Protein AF-A0A2X1J751-F1 (afdb_monomer_lite)

Foldseek 3Di:
DDAFDPDPPTPDDHDPVVVVVVVVVVVVVVVVVVVVVVVVVVVVVVVVVVVVVVVVVVVVVVVCVQCDQDDPPPDRFCDHDPRRHDDDPPQDAWDDDPPTPRDHDPVVVVVVVVVVVVVVVVVVVVVVVVVVVVVVVVVVVVVVVVVVVVVVVVVVVVVVVVVVVVVVVVVVVVVVVVVVVVVVVVVVVVVVVVVCVQCDQDDPPPDGFQAHDPRRHDDDPPQDAFDDDPPTPGDHDPVRVVVVVVVVVVVVVVVVVVVVVVVVVVVVVVVVVVVVVVCVQCDQDDPPPDGACAHDPRRHDDDPPQDAWDDDPPTPGDHDPVVVVVVVVVVVVVVVVVVVVVVVVVVVVVVVVVCVQCDQDDPPPDGACQHDPVRHHDDDPPQDAWDDDPPTPGDHDPVVLLVVLQVVQVVQPQPWHADPVRDTDFHWDDDPRDIDGGPVVNVVSVVVVVPPPPPDFWDADDPVGDTDGPPDDDDD

InterPro domains:
  IPR008635 Trimeric autotransporter adhesin YadA-like, stalk domain [PF05662] (2-41)
  IPR008635 Trimeric autotransporter adhesin YadA-like, stalk domain [PF05662] (88-131)
  IPR008635 Trimeric autotransporter adhesin YadA-like, stalk domain [PF05662] (220-263)
  IPR008635 Trimeric autotransporter adhesin YadA-like, stalk domain [PF05662] (303-346)
  IPR008635 Trimeric autotransporter adhesin YadA-like, stalk domain [PF05662] (379-421)
  IPR011049 Serralysin-like metalloprotease, C-terminal [SSF101967] (31-114)
  IPR011049 Serralysin-like metalloprotease, C-terminal [SSF101967] (115-246)
  IPR011049 Serralysin-like metalloprotease, C-terminal [SSF101967] (334-404)

Radius of gyration: 148.14 Å; chains: 1; bounding box: 272×51×431 Å

Secondary structure (DSSP, 8-state):
-PPPP-STT--SPP-HHHHHHHHHHHHHHHHHHHHHHHHHHHHHHHHHHHHHHHHHHHHHHHHHHHHS-EE-SSSEE--BTTBSS----S-PPPP-STT--SPPPHHHHHHHHHHHHHHHHHHHHHHHHHHHHHHHHHHHHHHHHHHHHHHHHHHHHHHHHHHHHHHHHHHHHHHHHHHHHHHHHHHHHHHHHHHHHHHS-EE-SSSEE--BTTBS-----S-PPPP-STT--PPPPHHHHHHHHHHHHHHHHHHHHHHHHHHHHHHHHHHHHHHHHHHHHHS-EE-SSSEE--BTTBSS----S-PPPP-STT--SPPPHHHHHHHHHHHHHHHHHHHHHHHHHHHHHHHHHHHHHHS-EE-SSSEE-EETTTTEE----S------STT--SPPPHHHHHHHHHHHHHHH-TT-EE-TT--EE---EEETTEEESSHHHHHHHHHHHHHTSSSSS-EEETTTTEEE--------

pLDDT: mean 87.33, std 11.25, range [42.94, 98.0]

Organism: Escherichia coli (NCBI:txid562)

Sequence (476 aa):
MADGAVSDSSKDAVNGSQLKATNDDVETNTTNIATNTGNIATNTANIATNTTNITNLTDTVGDLKDDALLWNGTAFNAAHGTETTSTITNVKAGTLSDDSTDAVNGSQLKDTNDNVATNTTNIASNTANIATNTSNIADNTANIATNTSNIADNTANIATNTSNIAGNTANIATNTTNIAANTTSINSLNTSVDALEQDAMLWNGTAFNAAHGTETTSTITNVKAGTLSDDSTDAVNGSQLKATNDNVATNTTNIASNTANIATNTANINTLNTSIDTLEQDAILWNGTAYSAAHGTETASTITNVKAGTLSENSTDAVNGAQLNATNANVATNTTNIATNTASINTLNTSIDALEQDALLWDGTAFSAAHGANKDASKITNVLAGTVSSASTDAINGSQLHGLSSSIATYLGGGATVSDSGVFSGPTYNIDGNDYTNVGAALDAINTSLSDSLGDALLWDSTTAHLVPNTVLPPA

Structure (mmCIF, N/CA/C/O backbone):
data_AF-A0A2X1J751-F1
#
_entry.id   AF-A0A2X1J751-F1
#
loop_
_atom_site.group_PDB
_atom_site.id
_atom_site.type_symbol
_atom_site.label_atom_id
_atom_site.label_alt_id
_atom_site.label_comp_id
_atom_site.label_asym_id
_atom_site.label_entity_id
_atom_site.label_seq_id
_atom_site.pdbx_PDB_ins_code
_atom_site.Cartn_x
_atom_site.Cartn_y
_atom_site.Cartn_z
_atom_site.occupancy
_atom_site.B_iso_or_equiv
_atom_site.auth_seq_id
_atom_site.auth_comp_id
_atom_site.auth_asym_id
_atom_site.auth_atom_id
_atom_site.pdbx_PDB_model_num
ATOM 1 N N . MET A 1 1 ? 152.939 24.538 -201.974 1.00 55.78 1 MET A N 1
ATOM 2 C CA . MET A 1 1 ? 151.611 24.867 -202.528 1.00 55.78 1 MET A CA 1
ATOM 3 C C . MET A 1 1 ? 150.869 25.635 -201.461 1.00 55.78 1 MET A C 1
ATOM 5 O O . MET A 1 1 ? 151.032 25.277 -200.302 1.00 55.78 1 MET A O 1
ATOM 9 N N . ALA A 1 2 ? 150.180 26.712 -201.841 1.00 57.75 2 ALA A N 1
ATOM 10 C CA . ALA A 1 2 ? 149.376 27.490 -200.907 1.00 57.75 2 ALA A CA 1
ATOM 11 C C . ALA A 1 2 ? 148.171 26.670 -200.448 1.00 57.75 2 ALA A C 1
ATOM 13 O O . ALA A 1 2 ? 147.706 25.785 -201.169 1.00 57.75 2 ALA A O 1
ATOM 14 N N . ASP A 1 3 ? 147.720 26.967 -199.243 1.00 60.31 3 ASP A N 1
ATOM 15 C CA . ASP A 1 3 ? 146.582 26.318 -198.620 1.00 60.31 3 ASP A CA 1
ATOM 16 C C . ASP A 1 3 ? 145.339 26.541 -199.481 1.00 60.31 3 ASP A C 1
ATOM 18 O O . ASP A 1 3 ? 145.021 27.675 -199.844 1.00 60.31 3 ASP A O 1
ATOM 22 N N . GLY A 1 4 ? 144.648 25.455 -199.823 1.00 63.44 4 GLY A N 1
ATOM 23 C CA . GLY A 1 4 ? 143.361 25.545 -200.491 1.00 63.44 4 GLY A CA 1
ATOM 24 C C . GLY A 1 4 ? 142.314 26.091 -199.534 1.00 63.44 4 GLY A C 1
ATOM 25 O O . GLY A 1 4 ? 142.301 25.741 -198.349 1.00 63.44 4 GLY A O 1
ATOM 26 N N . ALA A 1 5 ? 141.425 26.949 -200.033 1.00 62.44 5 ALA A N 1
ATOM 27 C CA . ALA A 1 5 ? 140.295 27.397 -199.235 1.00 62.44 5 ALA A CA 1
ATOM 28 C C . ALA A 1 5 ? 139.496 26.164 -198.778 1.00 62.44 5 ALA A C 1
ATOM 30 O O . ALA A 1 5 ? 139.057 25.369 -199.602 1.00 62.44 5 ALA A O 1
ATOM 31 N N . VAL A 1 6 ? 139.307 25.977 -197.472 1.00 62.78 6 VAL A N 1
ATOM 32 C CA . VAL A 1 6 ? 138.300 25.029 -196.978 1.00 62.78 6 VAL A CA 1
ATOM 33 C C . VAL A 1 6 ? 136.968 25.750 -197.084 1.00 62.78 6 VAL A C 1
ATOM 35 O O . VAL A 1 6 ? 136.610 26.558 -196.231 1.00 62.78 6 VAL A O 1
ATOM 38 N N . SER A 1 7 ? 136.272 25.518 -198.189 1.00 68.06 7 SER A N 1
ATOM 39 C CA . SER A 1 7 ? 134.878 25.900 -198.369 1.00 68.06 7 SER A CA 1
ATOM 40 C C . SER A 1 7 ? 134.196 24.899 -199.287 1.00 68.06 7 SER A C 1
ATOM 42 O O . SER A 1 7 ? 134.836 24.252 -200.116 1.00 68.06 7 SER A O 1
ATOM 44 N N . ASP A 1 8 ? 132.875 24.852 -199.205 1.00 62.62 8 ASP A N 1
ATOM 45 C CA . ASP A 1 8 ? 132.044 23.962 -200.014 1.00 62.62 8 ASP A CA 1
ATOM 46 C C . ASP A 1 8 ? 132.108 24.281 -201.529 1.00 62.62 8 ASP A C 1
ATOM 48 O O . ASP A 1 8 ? 131.672 23.478 -202.353 1.00 62.62 8 ASP A O 1
ATOM 52 N N . SER A 1 9 ? 132.650 25.448 -201.917 1.00 62.50 9 SER A N 1
ATOM 53 C CA . SER A 1 9 ? 132.836 25.888 -203.313 1.00 62.50 9 SER A CA 1
ATOM 54 C C . SER A 1 9 ? 134.281 25.802 -203.803 1.00 62.50 9 SER A C 1
ATOM 56 O O . SER A 1 9 ? 134.548 26.016 -204.991 1.00 62.50 9 SER A O 1
ATOM 58 N N . SER A 1 10 ? 135.212 25.499 -202.901 1.00 58.84 10 SER A N 1
ATOM 59 C CA . SER A 1 10 ? 136.626 25.457 -203.214 1.00 58.84 10 SER A CA 1
ATOM 60 C C . SER A 1 10 ? 136.970 24.164 -203.938 1.00 58.84 10 SER A C 1
ATOM 62 O O . SER A 1 10 ? 136.756 23.060 -203.441 1.00 58.84 10 SER A O 1
ATOM 64 N N . LYS A 1 11 ? 137.510 24.315 -205.150 1.00 67.31 11 LYS A N 1
ATOM 65 C CA . LYS A 1 11 ? 138.155 23.220 -205.887 1.00 67.31 11 LYS A CA 1
ATOM 66 C C . LYS A 1 11 ? 139.655 23.161 -205.636 1.00 67.31 11 LYS A C 1
ATOM 68 O O . LYS A 1 11 ? 140.349 22.377 -206.283 1.00 67.31 11 LYS A O 1
ATOM 73 N N . ASP A 1 12 ? 140.139 23.972 -204.702 1.00 70.81 12 ASP A N 1
ATOM 74 C CA . ASP A 1 12 ? 141.518 23.916 -204.269 1.00 70.81 12 ASP A CA 1
ATOM 75 C C . ASP A 1 12 ? 141.709 22.658 -203.425 1.00 70.81 12 ASP A C 1
ATOM 77 O O . ASP A 1 12 ? 140.883 22.316 -202.578 1.00 70.81 12 ASP A O 1
ATOM 81 N N . ALA A 1 13 ? 142.813 21.951 -203.643 1.00 61.78 13 ALA A N 1
ATOM 82 C CA . ALA A 1 13 ? 143.159 20.846 -202.769 1.00 61.78 13 ALA A CA 1
ATOM 83 C C . ALA A 1 13 ? 143.461 21.392 -201.366 1.00 61.78 13 ALA A C 1
ATOM 85 O O . ALA A 1 13 ? 144.376 22.198 -201.181 1.00 61.78 13 ALA A O 1
ATOM 86 N N . VAL A 1 14 ? 142.689 20.928 -200.386 1.00 65.06 14 VAL A N 1
ATOM 87 C CA . VAL A 1 14 ? 142.957 21.163 -198.968 1.00 65.06 14 VAL A CA 1
ATOM 88 C C . VAL A 1 14 ? 144.210 20.400 -198.555 1.00 65.06 14 VAL A C 1
ATOM 90 O O . VAL A 1 14 ? 144.460 19.278 -199.004 1.00 65.06 14 VAL A O 1
ATOM 93 N N . ASN A 1 15 ? 145.051 21.041 -197.757 1.00 63.03 15 ASN A N 1
ATOM 94 C CA . ASN A 1 15 ? 146.367 20.512 -197.426 1.00 63.03 15 ASN A CA 1
ATOM 95 C C . ASN A 1 15 ? 146.306 19.590 -196.189 1.00 63.03 15 ASN A C 1
ATOM 97 O O . ASN A 1 15 ? 145.282 19.436 -195.520 1.00 63.03 15 ASN A O 1
ATOM 101 N N . GLY A 1 16 ? 147.449 19.002 -195.836 1.00 59.09 16 GLY A N 1
ATOM 102 C CA . GLY A 1 16 ? 147.550 18.126 -194.669 1.00 59.09 16 GLY A CA 1
ATOM 103 C C . GLY A 1 16 ? 147.260 18.794 -193.314 1.00 59.09 16 GLY A C 1
ATOM 104 O O . GLY A 1 16 ? 146.938 18.074 -192.371 1.00 59.09 16 GLY A O 1
ATOM 105 N N . SER A 1 17 ? 147.337 20.127 -193.177 1.00 61.84 17 SER A N 1
ATOM 106 C CA . SER A 1 17 ? 147.025 20.789 -191.898 1.00 61.84 17 SER A CA 1
ATOM 107 C C . SER A 1 17 ? 145.517 20.849 -191.640 1.00 61.84 17 SER A C 1
ATOM 109 O O . SER A 1 17 ? 145.090 20.693 -190.497 1.00 61.84 17 SER A O 1
ATOM 111 N N . GLN A 1 18 ? 144.711 20.972 -192.698 1.00 67.44 18 GLN A N 1
ATOM 112 C CA . GLN A 1 18 ? 143.249 21.021 -192.616 1.00 67.44 18 GLN A CA 1
ATOM 113 C C . GLN A 1 18 ? 142.643 19.664 -192.216 1.00 67.44 18 GLN A C 1
ATOM 115 O O . GLN A 1 18 ? 141.705 19.628 -191.427 1.00 67.44 18 GLN A O 1
ATOM 120 N N . LEU A 1 19 ? 143.230 18.543 -192.655 1.00 65.94 19 LEU A N 1
ATOM 121 C CA . LEU A 1 19 ? 142.785 17.198 -192.258 1.00 65.94 19 LEU A CA 1
ATOM 122 C C . LEU A 1 19 ? 143.182 16.829 -190.813 1.00 65.94 19 LEU A C 1
ATOM 124 O O . LEU A 1 19 ? 142.456 16.103 -190.138 1.00 65.94 19 LEU A O 1
ATOM 128 N N . LYS A 1 20 ? 144.318 17.340 -190.316 1.00 61.75 20 LYS A N 1
ATOM 129 C CA . LYS A 1 20 ? 144.795 17.088 -188.944 1.00 61.75 20 LYS A CA 1
ATOM 130 C C . LYS A 1 20 ? 143.831 17.656 -187.890 1.00 61.75 20 LYS A C 1
ATOM 132 O O . LYS A 1 20 ? 143.526 16.960 -186.929 1.00 61.75 20 LYS A O 1
ATOM 137 N N . ALA A 1 21 ? 143.342 18.885 -188.076 1.00 62.31 21 ALA A N 1
ATOM 138 C CA . ALA A 1 21 ? 142.488 19.564 -187.095 1.00 62.31 21 ALA A CA 1
ATOM 139 C C . ALA A 1 21 ? 141.163 18.822 -186.842 1.00 62.31 21 ALA A C 1
ATOM 141 O O . ALA A 1 21 ? 140.780 18.612 -185.697 1.00 62.31 21 ALA A O 1
ATOM 142 N N . THR A 1 22 ? 140.505 18.338 -187.901 1.00 67.25 22 THR A N 1
ATOM 143 C CA . THR A 1 22 ? 139.271 17.545 -187.777 1.00 67.25 22 THR A CA 1
ATOM 144 C C . THR A 1 22 ? 139.483 16.257 -186.982 1.00 67.25 22 THR A C 1
ATOM 146 O O . THR A 1 22 ? 138.588 15.814 -186.267 1.00 67.25 22 THR A O 1
ATOM 149 N N . ASN A 1 23 ? 140.664 15.649 -187.085 1.00 66.94 23 ASN A N 1
ATOM 150 C CA . ASN A 1 23 ? 140.950 14.395 -186.399 1.00 66.94 23 ASN A CA 1
ATOM 151 C C . ASN A 1 23 ? 141.161 14.596 -184.886 1.00 66.94 23 ASN A C 1
ATOM 153 O O . ASN A 1 23 ? 140.683 13.782 -184.098 1.00 66.94 23 ASN A O 1
ATOM 157 N N . ASP A 1 24 ? 141.804 15.700 -184.486 1.00 67.06 24 ASP A N 1
ATOM 158 C CA . ASP A 1 24 ? 142.025 16.043 -183.073 1.00 67.06 24 ASP A CA 1
ATOM 159 C C . ASP A 1 24 ? 140.674 16.335 -182.344 1.00 67.06 24 ASP A C 1
ATOM 161 O O . ASP A 1 24 ? 140.475 15.937 -181.189 1.00 67.06 24 ASP A O 1
ATOM 165 N N . ASP A 1 25 ? 139.685 16.930 -183.032 1.00 71.38 25 ASP A N 1
ATOM 166 C CA . ASP A 1 25 ? 138.326 17.160 -182.493 1.00 71.38 25 ASP A CA 1
ATOM 167 C C . ASP A 1 25 ? 137.530 15.855 -182.287 1.00 71.38 25 ASP A C 1
ATOM 169 O O . ASP A 1 25 ? 136.793 15.693 -181.305 1.00 71.38 25 ASP A O 1
ATOM 173 N N . VAL A 1 26 ? 137.684 14.888 -183.198 1.00 70.50 26 VAL A N 1
ATOM 174 C CA . V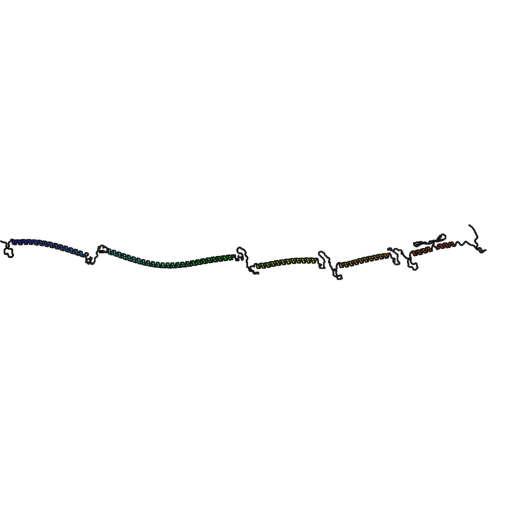AL A 1 26 ? 137.018 13.577 -183.105 1.00 70.50 26 VAL A CA 1
ATOM 175 C C . VAL A 1 26 ? 137.536 12.774 -181.905 1.00 70.50 26 VAL A C 1
ATOM 177 O O . VAL A 1 26 ? 136.753 12.114 -181.211 1.00 70.50 26 VAL A O 1
ATOM 180 N N . GLU A 1 27 ? 138.829 12.863 -181.602 1.00 68.94 27 GLU A N 1
ATOM 181 C CA . GLU A 1 27 ? 139.430 12.190 -180.445 1.00 68.94 27 GLU A CA 1
ATOM 182 C C . GLU A 1 27 ? 138.940 12.788 -179.111 1.00 68.94 27 GLU A C 1
ATOM 184 O O . GLU A 1 27 ? 138.584 12.062 -178.173 1.00 68.94 27 GLU A O 1
ATOM 189 N N . THR A 1 28 ? 138.781 14.113 -179.063 1.00 69.31 28 THR A N 1
ATOM 190 C CA . THR A 1 28 ? 138.193 14.819 -177.912 1.00 69.31 28 THR A CA 1
ATOM 191 C C . THR A 1 28 ? 136.742 14.386 -177.662 1.00 69.31 28 THR A C 1
ATOM 193 O O . THR A 1 28 ? 136.367 14.058 -176.532 1.00 69.31 28 THR A O 1
ATOM 196 N N . ASN A 1 29 ? 135.922 14.300 -178.714 1.00 70.69 29 ASN A N 1
ATOM 197 C CA . ASN A 1 29 ? 134.534 13.844 -178.592 1.00 70.69 29 ASN A CA 1
ATOM 198 C C . ASN A 1 29 ? 134.425 12.392 -178.118 1.00 70.69 29 ASN A C 1
ATOM 200 O O . ASN A 1 29 ? 133.561 12.074 -177.298 1.00 70.69 29 ASN A O 1
ATOM 204 N N . THR A 1 30 ? 135.332 11.527 -178.571 1.00 73.56 30 THR A N 1
ATOM 205 C CA . THR A 1 30 ? 135.375 10.124 -178.136 1.00 73.56 30 THR A CA 1
ATOM 206 C C . THR A 1 30 ? 135.600 10.018 -176.622 1.00 73.56 30 THR A C 1
ATOM 208 O O . THR A 1 30 ? 134.924 9.245 -175.940 1.00 73.56 30 THR A O 1
ATOM 211 N N . THR A 1 31 ? 136.471 10.862 -176.063 1.00 70.00 31 THR A N 1
ATOM 212 C CA . THR A 1 31 ? 136.766 10.889 -174.619 1.00 70.00 31 THR A CA 1
ATOM 213 C C . THR A 1 31 ? 135.584 11.409 -173.783 1.00 70.00 31 THR A C 1
ATOM 215 O O . THR A 1 31 ? 135.245 10.839 -172.738 1.00 70.00 31 THR A O 1
ATOM 218 N N . ASN A 1 32 ? 134.893 12.451 -174.255 1.00 76.56 32 ASN A N 1
ATOM 219 C CA . ASN A 1 32 ? 133.712 13.003 -173.577 1.00 76.56 32 ASN A CA 1
ATOM 220 C C . ASN A 1 32 ? 132.545 12.004 -173.527 1.00 76.56 32 ASN A C 1
ATOM 222 O O . ASN A 1 32 ? 131.859 11.893 -172.506 1.00 76.56 32 ASN A O 1
ATOM 226 N N . ILE A 1 33 ? 132.341 11.237 -174.602 1.00 75.31 33 ILE A N 1
ATOM 227 C CA . ILE A 1 33 ? 131.297 10.204 -174.669 1.00 75.31 33 ILE A CA 1
ATOM 228 C C . ILE A 1 33 ? 131.540 9.106 -173.623 1.00 75.31 33 ILE A C 1
ATOM 230 O O . ILE A 1 33 ? 130.600 8.702 -172.931 1.00 75.31 33 ILE A O 1
ATOM 234 N N . ALA A 1 34 ? 132.787 8.660 -173.446 1.00 71.62 34 ALA A N 1
ATOM 235 C CA . ALA A 1 34 ? 133.126 7.660 -172.433 1.00 71.62 34 ALA A CA 1
ATOM 236 C C . ALA A 1 34 ? 132.828 8.161 -171.006 1.00 71.62 34 ALA A C 1
ATOM 238 O O . ALA A 1 34 ? 132.223 7.446 -170.205 1.00 71.62 34 ALA A O 1
ATOM 239 N N . THR A 1 35 ? 133.168 9.420 -170.713 1.00 75.50 35 THR A N 1
ATOM 240 C CA . THR A 1 35 ? 132.909 10.041 -169.402 1.00 75.50 35 THR A CA 1
ATOM 241 C C . THR A 1 35 ? 131.411 10.159 -169.111 1.00 75.50 35 THR A C 1
ATOM 243 O O . THR A 1 35 ? 130.946 9.759 -168.042 1.00 75.50 35 THR A O 1
ATOM 246 N N . ASN A 1 36 ? 130.623 10.644 -170.076 1.00 75.50 36 ASN A N 1
ATOM 247 C CA . ASN A 1 36 ? 129.171 10.754 -169.917 1.00 75.50 36 ASN A CA 1
ATOM 248 C C . ASN A 1 36 ? 128.504 9.388 -169.730 1.00 75.50 36 ASN A C 1
ATOM 250 O O . ASN A 1 36 ? 127.592 9.260 -168.913 1.00 75.50 36 ASN A O 1
ATOM 254 N N . THR A 1 37 ? 128.998 8.358 -170.421 1.00 78.31 37 THR A N 1
ATOM 255 C CA . THR A 1 37 ? 128.515 6.981 -170.252 1.00 78.31 37 THR A CA 1
ATOM 256 C C . THR A 1 37 ? 128.720 6.491 -168.811 1.00 78.31 37 THR A C 1
ATOM 258 O O . THR A 1 37 ? 127.805 5.910 -168.227 1.00 78.31 37 THR A O 1
ATOM 261 N N . GLY A 1 38 ? 129.870 6.792 -168.194 1.00 75.00 38 GLY A N 1
ATOM 262 C CA . GLY A 1 38 ? 130.142 6.454 -166.791 1.00 75.00 38 GLY A CA 1
ATOM 263 C C . GLY A 1 38 ? 129.225 7.177 -165.795 1.00 75.00 38 GLY A C 1
ATOM 264 O O . GLY A 1 38 ? 128.654 6.547 -164.904 1.00 75.00 38 GLY A O 1
ATOM 265 N N . ASN A 1 39 ? 129.018 8.485 -165.970 1.00 80.69 39 ASN A N 1
ATOM 266 C CA . ASN A 1 39 ? 128.135 9.270 -165.095 1.00 80.69 39 ASN A CA 1
ATOM 267 C C . ASN A 1 39 ? 126.676 8.785 -165.146 1.00 80.69 39 ASN A C 1
ATOM 269 O O . ASN A 1 39 ? 126.006 8.711 -164.113 1.00 80.69 39 ASN A O 1
ATOM 273 N N . ILE A 1 40 ? 126.191 8.415 -166.335 1.00 79.38 40 ILE A N 1
ATOM 274 C CA . ILE A 1 40 ? 124.836 7.877 -166.519 1.00 79.38 40 ILE A CA 1
ATOM 275 C C . ILE A 1 40 ? 124.660 6.553 -165.759 1.00 79.38 40 ILE A C 1
ATOM 277 O O . ILE A 1 40 ? 123.628 6.358 -165.110 1.00 79.38 40 ILE A O 1
ATOM 281 N N . ALA A 1 41 ? 125.661 5.668 -165.769 1.00 77.00 41 ALA A N 1
ATOM 282 C CA . ALA A 1 41 ? 125.600 4.403 -165.035 1.00 77.00 41 ALA A CA 1
ATOM 283 C C . ALA A 1 41 ? 125.487 4.619 -163.512 1.00 77.00 41 ALA A C 1
ATOM 285 O O . ALA A 1 41 ? 124.630 4.015 -162.864 1.00 77.00 41 ALA A O 1
ATOM 286 N N . THR A 1 42 ? 126.278 5.537 -162.947 1.00 79.06 42 THR A N 1
ATOM 287 C CA . THR A 1 42 ? 126.226 5.872 -161.511 1.00 79.06 42 THR A CA 1
ATOM 288 C C . THR A 1 42 ? 124.877 6.468 -161.105 1.00 79.06 42 THR A C 1
ATOM 290 O O . THR A 1 42 ? 124.284 6.044 -160.111 1.00 79.06 42 THR A O 1
ATOM 293 N N . ASN A 1 43 ? 124.345 7.412 -161.888 1.00 78.88 43 ASN A N 1
ATOM 294 C CA . ASN A 1 43 ? 123.027 7.990 -161.613 1.00 78.88 43 ASN A CA 1
ATOM 295 C C . ASN A 1 43 ? 121.915 6.935 -161.673 1.00 78.88 43 ASN A C 1
ATOM 297 O O . ASN A 1 43 ? 121.020 6.945 -160.828 1.00 78.88 43 ASN A O 1
ATOM 301 N N . THR A 1 44 ? 122.002 5.994 -162.615 1.00 82.31 44 THR A N 1
ATOM 302 C CA . THR A 1 44 ? 121.041 4.889 -162.731 1.00 82.31 44 THR A CA 1
ATOM 303 C C . THR A 1 44 ? 121.025 4.023 -161.463 1.00 82.31 44 THR A C 1
ATOM 305 O O . THR A 1 44 ? 119.951 3.693 -160.961 1.00 82.31 44 THR A O 1
ATOM 308 N N . ALA A 1 45 ? 122.191 3.715 -160.885 1.00 78.44 45 ALA A N 1
ATOM 309 C CA . ALA A 1 45 ? 122.284 2.926 -159.653 1.00 78.44 45 ALA A CA 1
ATOM 310 C C . ALA A 1 45 ? 121.718 3.660 -158.420 1.00 78.44 45 ALA A C 1
ATOM 312 O O . ALA A 1 45 ? 120.970 3.074 -157.637 1.00 78.44 45 ALA A O 1
ATOM 313 N N . ASN A 1 46 ? 122.015 4.955 -158.261 1.00 83.94 46 ASN A N 1
ATOM 314 C CA . ASN A 1 46 ? 121.492 5.751 -157.143 1.00 83.94 46 ASN A CA 1
ATOM 315 C C . ASN A 1 46 ? 119.962 5.878 -157.184 1.00 83.94 46 ASN A C 1
ATOM 317 O O . ASN A 1 46 ? 119.300 5.783 -156.148 1.00 83.94 46 ASN A O 1
ATOM 321 N N . ILE A 1 47 ? 119.392 6.059 -158.381 1.00 84.00 47 ILE A N 1
ATOM 322 C CA . ILE A 1 47 ? 117.938 6.114 -158.575 1.00 84.00 47 ILE A CA 1
ATOM 323 C C . ILE A 1 47 ? 117.286 4.787 -158.160 1.00 84.00 47 ILE A C 1
ATOM 325 O O . ILE A 1 47 ? 116.258 4.807 -157.480 1.00 84.00 47 ILE A O 1
ATOM 329 N N . ALA A 1 48 ? 117.892 3.644 -158.492 1.00 81.69 48 ALA A N 1
ATOM 330 C CA . ALA A 1 48 ? 117.376 2.336 -158.088 1.00 81.69 48 ALA A CA 1
ATOM 331 C C . ALA A 1 48 ? 117.346 2.168 -156.556 1.00 81.69 48 ALA A C 1
ATOM 333 O O . ALA A 1 48 ? 116.314 1.798 -156.000 1.00 81.69 48 ALA A O 1
ATOM 334 N N . THR A 1 49 ? 118.428 2.522 -155.853 1.00 83.12 49 THR A N 1
ATOM 335 C CA . THR A 1 49 ? 118.482 2.443 -154.379 1.00 83.12 49 THR A CA 1
ATOM 336 C C . THR A 1 49 ? 117.455 3.357 -153.709 1.00 83.12 49 THR A C 1
ATOM 338 O O . THR A 1 49 ? 116.751 2.934 -152.789 1.00 83.12 49 THR A O 1
ATOM 341 N N . ASN A 1 50 ? 117.320 4.599 -154.183 1.00 83.06 50 ASN A N 1
ATOM 342 C CA . ASN A 1 50 ? 116.320 5.526 -153.653 1.00 83.06 50 ASN A CA 1
ATOM 343 C C . ASN A 1 50 ? 114.892 5.013 -153.876 1.00 83.06 50 ASN A C 1
ATOM 345 O O . ASN A 1 50 ? 114.053 5.156 -152.990 1.00 83.06 50 ASN A O 1
ATOM 349 N N . THR A 1 51 ? 114.633 4.366 -155.016 1.00 86.06 51 THR A N 1
ATOM 350 C CA . THR A 1 51 ? 113.329 3.752 -155.310 1.00 86.06 51 THR A CA 1
ATOM 351 C C . THR A 1 51 ? 112.979 2.671 -154.281 1.00 86.06 51 THR A C 1
ATOM 353 O O . THR A 1 51 ? 111.869 2.667 -153.747 1.00 86.06 51 THR A O 1
ATOM 356 N N . THR A 1 52 ? 113.931 1.806 -153.919 1.00 85.31 52 THR A N 1
ATOM 357 C CA . THR A 1 52 ? 113.714 0.765 -152.900 1.00 85.31 52 THR A CA 1
ATOM 358 C C . THR A 1 52 ? 113.450 1.351 -151.511 1.00 85.31 52 THR A C 1
ATOM 360 O O . THR A 1 52 ? 112.499 0.949 -150.846 1.00 85.31 52 THR A O 1
ATOM 363 N N . ASN A 1 53 ? 114.237 2.339 -151.072 1.00 85.81 53 ASN A N 1
ATOM 364 C CA . ASN A 1 53 ? 114.050 2.954 -149.752 1.00 85.81 53 ASN A CA 1
ATOM 365 C C . ASN A 1 53 ? 112.692 3.658 -149.622 1.00 85.81 53 ASN A C 1
ATOM 367 O O . ASN A 1 53 ? 112.040 3.544 -148.587 1.00 85.81 53 ASN A O 1
ATOM 371 N N . ILE A 1 54 ? 112.256 4.354 -150.677 1.00 86.75 54 ILE A N 1
ATOM 372 C CA . ILE A 1 54 ? 110.934 4.992 -150.728 1.00 86.75 54 ILE A CA 1
ATOM 373 C C . ILE A 1 54 ? 109.820 3.943 -150.630 1.00 86.75 54 ILE A C 1
ATOM 375 O O . ILE A 1 54 ? 108.825 4.177 -149.946 1.00 86.75 54 ILE A O 1
ATOM 379 N N . THR A 1 55 ? 110.000 2.778 -151.258 1.00 85.94 55 THR A N 1
ATOM 380 C CA . THR A 1 55 ? 109.022 1.681 -151.197 1.00 85.94 55 THR A CA 1
ATOM 381 C C . THR A 1 55 ? 108.882 1.146 -149.766 1.00 85.94 55 THR A C 1
ATOM 383 O O . THR A 1 55 ? 107.784 1.163 -149.225 1.00 85.94 55 THR A O 1
ATOM 386 N N . ASN A 1 56 ? 109.986 0.826 -149.080 1.00 85.50 56 ASN A N 1
ATOM 387 C CA . ASN A 1 56 ? 109.938 0.326 -147.694 1.00 85.50 56 ASN A CA 1
ATOM 388 C C . ASN A 1 56 ? 109.323 1.333 -146.703 1.00 85.50 56 ASN A C 1
ATOM 390 O O . ASN A 1 56 ? 108.606 0.955 -145.774 1.00 85.50 56 ASN A O 1
ATOM 394 N N . LEU A 1 57 ? 109.613 2.626 -146.888 1.00 87.06 57 LEU A N 1
ATOM 395 C CA . LEU A 1 57 ? 108.994 3.692 -146.097 1.00 87.06 57 LEU A CA 1
ATOM 396 C C . LEU A 1 57 ? 107.486 3.778 -146.349 1.00 87.06 57 LEU A C 1
ATOM 398 O O . LEU A 1 57 ? 106.731 4.015 -145.410 1.00 87.06 57 LEU A O 1
ATOM 402 N N . THR A 1 58 ? 107.052 3.574 -147.594 1.00 87.19 58 THR A N 1
ATOM 403 C CA . THR A 1 58 ? 105.630 3.564 -147.961 1.00 87.19 58 THR A CA 1
ATOM 404 C C . THR A 1 58 ? 104.901 2.415 -147.272 1.00 87.19 58 THR A C 1
ATOM 406 O O . THR A 1 58 ? 103.852 2.654 -146.678 1.00 87.19 58 THR A O 1
ATOM 409 N N . ASP A 1 59 ? 105.489 1.220 -147.270 1.00 87.94 59 ASP A N 1
ATOM 410 C CA . ASP A 1 59 ? 104.903 0.039 -146.628 1.00 87.94 59 ASP A CA 1
ATOM 411 C C . ASP A 1 59 ? 104.821 0.212 -145.104 1.00 87.94 59 ASP A C 1
ATOM 413 O O . ASP A 1 59 ? 103.752 0.062 -144.525 1.00 87.94 59 ASP A O 1
ATOM 417 N N . THR A 1 60 ? 105.900 0.670 -144.455 1.00 88.06 60 THR A N 1
ATOM 418 C CA . THR A 1 60 ? 105.913 0.906 -142.992 1.00 88.06 60 THR A CA 1
ATOM 419 C C . THR A 1 60 ? 104.876 1.954 -142.563 1.00 88.06 60 THR A C 1
ATOM 421 O O . THR A 1 60 ? 104.253 1.838 -141.509 1.00 88.06 60 THR A O 1
ATOM 424 N N . VAL A 1 61 ? 104.683 3.007 -143.367 1.00 87.88 61 VAL A N 1
ATOM 425 C CA . VAL A 1 61 ? 103.639 4.017 -143.121 1.00 87.88 61 VAL A CA 1
ATOM 426 C C . VAL A 1 61 ? 102.240 3.453 -143.388 1.00 87.88 61 VAL A C 1
ATOM 428 O O . VAL A 1 61 ? 101.287 3.898 -142.749 1.00 87.88 61 VAL A O 1
ATOM 431 N N . GLY A 1 62 ? 102.107 2.502 -144.314 1.00 85.69 62 GLY A N 1
ATOM 432 C CA . GLY A 1 62 ? 100.883 1.735 -144.542 1.00 85.69 62 GLY A CA 1
ATOM 433 C C . GLY A 1 62 ? 100.497 0.932 -143.305 1.00 85.69 62 GLY A C 1
ATOM 434 O O . GLY A 1 62 ? 99.431 1.173 -142.749 1.00 85.69 62 GLY A O 1
ATOM 435 N N . ASP A 1 63 ? 101.408 0.097 -142.811 1.00 85.50 63 ASP A N 1
ATOM 436 C CA . ASP A 1 63 ? 101.183 -0.734 -141.622 1.00 85.50 63 ASP A CA 1
ATOM 437 C C . ASP A 1 63 ? 100.844 0.120 -140.388 1.00 85.50 63 ASP A C 1
ATOM 439 O O . ASP A 1 63 ? 99.910 -0.170 -139.643 1.00 85.50 63 ASP A O 1
ATOM 443 N N . LEU A 1 64 ? 101.540 1.250 -140.201 1.00 87.12 64 LEU A N 1
ATOM 444 C CA . LEU A 1 64 ? 101.248 2.159 -139.092 1.00 87.12 64 LEU A CA 1
ATOM 445 C C . LEU A 1 64 ? 99.836 2.763 -139.172 1.00 87.12 64 LEU A C 1
ATOM 447 O O . LEU A 1 64 ? 99.250 3.055 -138.131 1.00 87.12 64 LEU A O 1
ATOM 451 N N . LYS A 1 65 ? 99.279 2.980 -140.371 1.00 85.00 65 LYS A N 1
ATOM 452 C CA . LYS A 1 65 ? 97.898 3.475 -140.509 1.00 85.00 65 LYS A CA 1
ATOM 453 C C . LYS A 1 65 ? 96.877 2.440 -140.059 1.00 85.00 65 LYS A C 1
ATOM 455 O O . LYS A 1 65 ? 95.855 2.844 -139.515 1.00 85.00 65 LYS A O 1
ATOM 460 N N . ASP A 1 66 ? 97.154 1.161 -140.264 1.00 83.06 66 ASP A N 1
ATOM 461 C CA . ASP A 1 66 ? 96.230 0.097 -139.883 1.00 83.06 66 ASP A CA 1
ATOM 462 C C . ASP A 1 66 ? 96.211 -0.116 -138.360 1.00 83.06 66 ASP A C 1
ATOM 464 O O . ASP A 1 66 ? 95.153 -0.397 -137.804 1.00 83.06 66 ASP A O 1
ATOM 468 N N . ASP A 1 67 ? 97.339 0.109 -137.673 1.00 85.88 67 ASP A N 1
ATOM 469 C CA . ASP A 1 67 ? 97.485 -0.134 -136.228 1.00 85.88 67 ASP A CA 1
ATOM 470 C C . ASP A 1 67 ? 97.320 1.112 -135.329 1.00 85.88 67 ASP A C 1
ATOM 472 O O . ASP A 1 67 ? 97.199 0.991 -134.105 1.00 85.88 67 ASP A O 1
ATOM 476 N N . ALA A 1 68 ? 97.332 2.324 -135.891 1.00 87.19 68 ALA A N 1
ATOM 477 C CA . ALA A 1 68 ? 97.214 3.561 -135.119 1.00 87.19 68 ALA A CA 1
ATOM 478 C C . ALA A 1 68 ? 95.756 3.998 -134.902 1.00 87.19 68 ALA A C 1
ATOM 480 O O . ALA A 1 68 ? 94.881 3.799 -135.738 1.00 87.19 68 ALA A O 1
ATOM 481 N N . LEU A 1 69 ? 95.504 4.721 -133.804 1.00 89.88 69 LEU A N 1
ATOM 482 C CA . LEU A 1 69 ? 94.258 5.475 -133.652 1.00 89.88 69 LEU A CA 1
ATOM 483 C C . LEU A 1 69 ? 94.236 6.625 -134.666 1.00 89.88 69 LEU A C 1
ATOM 485 O O . LEU A 1 69 ? 94.987 7.596 -134.539 1.00 89.88 69 LEU A O 1
ATOM 489 N N . LEU A 1 70 ? 93.361 6.528 -135.665 1.00 88.12 70 LEU A N 1
ATOM 490 C CA . LEU A 1 70 ? 93.278 7.505 -136.748 1.00 88.12 70 LEU A CA 1
ATOM 491 C C . LEU A 1 70 ? 92.178 8.534 -136.508 1.00 88.12 70 LEU A C 1
ATOM 493 O O . LEU A 1 70 ? 91.061 8.204 -136.116 1.00 88.12 70 LEU A O 1
ATOM 497 N N . TRP A 1 71 ? 92.465 9.797 -136.810 1.00 88.56 71 TRP A N 1
ATOM 498 C CA . TRP A 1 71 ? 91.444 10.841 -136.823 1.00 88.56 71 TRP A CA 1
ATOM 499 C C . TRP A 1 71 ? 90.501 10.656 -138.019 1.00 88.56 71 TRP A C 1
ATOM 501 O O . TRP A 1 71 ? 90.941 10.712 -139.167 1.00 88.56 71 TRP A O 1
ATOM 511 N N . ASN A 1 72 ? 89.202 10.478 -137.766 1.00 87.25 72 ASN A N 1
ATOM 512 C CA . ASN A 1 72 ? 88.192 10.275 -138.816 1.00 87.25 72 ASN A CA 1
ATOM 513 C C . ASN A 1 72 ? 87.424 11.553 -139.211 1.00 87.25 72 ASN A C 1
ATOM 515 O O . ASN A 1 72 ? 86.435 11.480 -139.935 1.00 87.25 72 ASN A O 1
ATOM 519 N N . GLY A 1 73 ? 87.862 12.718 -138.726 1.00 90.62 73 GLY A N 1
ATOM 520 C CA . GLY A 1 73 ? 87.223 14.015 -138.964 1.00 90.62 73 GLY A CA 1
ATOM 521 C C . GLY A 1 73 ? 86.608 14.624 -137.706 1.00 90.62 73 GLY A C 1
ATOM 522 O O . GLY A 1 73 ? 86.699 15.837 -137.533 1.00 90.62 73 GLY A O 1
ATOM 523 N N . THR A 1 74 ? 86.050 13.802 -136.811 1.00 88.44 74 THR A N 1
ATOM 524 C CA . THR A 1 74 ? 85.389 14.271 -135.577 1.00 88.44 74 THR A CA 1
ATOM 525 C C . THR A 1 74 ? 85.944 13.656 -134.297 1.00 88.44 74 THR A C 1
ATOM 527 O O . THR A 1 74 ? 85.799 14.257 -133.236 1.00 88.44 74 THR A O 1
ATOM 530 N N . ALA A 1 75 ? 86.553 12.470 -134.371 1.00 88.75 75 ALA A N 1
ATOM 531 C CA . ALA A 1 75 ? 87.168 11.800 -133.231 1.00 88.75 75 ALA A CA 1
ATOM 532 C C . ALA A 1 75 ? 88.348 10.926 -133.677 1.00 88.75 75 ALA A C 1
ATOM 534 O O . ALA A 1 75 ? 88.495 10.589 -134.857 1.00 88.75 75 ALA A O 1
ATOM 535 N N . PHE A 1 76 ? 89.170 10.517 -132.713 1.00 90.69 76 PHE A N 1
ATOM 536 C CA . PHE A 1 76 ? 90.052 9.375 -132.917 1.00 90.69 76 PHE A CA 1
ATOM 537 C C . PHE A 1 76 ? 89.202 8.105 -133.005 1.00 90.69 76 PHE A C 1
ATOM 539 O O . PHE A 1 76 ? 88.382 7.832 -132.129 1.00 90.69 76 PHE A O 1
ATOM 546 N N . ASN A 1 77 ? 89.374 7.359 -134.089 1.00 87.75 77 ASN A N 1
ATOM 547 C CA . ASN A 1 77 ? 88.679 6.116 -134.363 1.00 87.75 77 ASN A CA 1
ATOM 548 C C . ASN A 1 77 ? 89.527 4.938 -133.880 1.00 87.75 77 ASN A C 1
ATOM 550 O O . ASN A 1 77 ? 90.706 4.847 -134.211 1.00 87.75 77 ASN A O 1
ATOM 554 N N . ALA A 1 78 ? 88.907 4.047 -133.112 1.00 90.81 78 ALA A N 1
ATOM 555 C CA . ALA A 1 78 ? 89.527 2.826 -132.611 1.00 90.81 78 ALA A CA 1
ATOM 556 C C . ALA A 1 78 ? 89.189 1.583 -133.450 1.00 90.81 78 ALA A C 1
ATOM 558 O O . ALA A 1 78 ? 89.482 0.472 -133.022 1.00 90.81 78 ALA A O 1
ATOM 559 N N . ALA A 1 79 ? 88.537 1.728 -134.605 1.00 88.00 79 ALA A N 1
ATOM 560 C CA . ALA A 1 79 ? 88.346 0.622 -135.540 1.00 88.00 79 ALA A CA 1
ATOM 561 C C . ALA A 1 79 ? 89.703 0.041 -135.977 1.00 88.00 79 ALA A C 1
ATOM 563 O O . ALA A 1 79 ? 90.619 0.798 -136.291 1.00 88.00 79 ALA A O 1
ATOM 564 N N . HIS A 1 80 ? 89.820 -1.288 -135.991 1.00 87.19 80 HIS A N 1
ATOM 565 C CA . HIS A 1 80 ? 91.027 -2.016 -136.397 1.00 87.19 80 HIS A CA 1
ATOM 566 C C . HIS A 1 80 ? 90.623 -3.217 -137.257 1.00 87.19 80 HIS A C 1
ATOM 568 O O . HIS A 1 80 ? 89.721 -3.977 -136.893 1.00 87.19 80 HIS A O 1
ATOM 574 N N . GLY A 1 81 ? 91.236 -3.365 -138.434 1.00 83.94 81 GLY A N 1
ATOM 575 C CA . GLY A 1 81 ? 90.855 -4.391 -139.406 1.00 83.94 81 GLY A CA 1
ATOM 576 C C . GLY A 1 81 ? 89.384 -4.289 -139.834 1.00 83.94 81 GLY A C 1
ATOM 577 O O . GLY A 1 81 ? 88.942 -3.268 -140.359 1.00 83.94 81 GLY A O 1
ATOM 578 N N . THR A 1 82 ? 88.616 -5.363 -139.634 1.00 85.69 82 THR A N 1
ATOM 579 C CA . THR A 1 82 ? 87.176 -5.406 -139.947 1.00 85.69 82 THR A CA 1
ATOM 580 C C . THR A 1 82 ? 86.280 -4.979 -138.784 1.00 85.69 82 THR A C 1
ATOM 582 O O . THR A 1 82 ? 85.070 -4.858 -138.973 1.00 85.69 82 THR A O 1
ATOM 585 N N . GLU A 1 83 ? 86.838 -4.768 -137.588 1.00 85.00 83 GLU A N 1
ATOM 586 C CA . GLU A 1 83 ? 86.064 -4.395 -136.406 1.00 85.00 83 GLU A CA 1
ATOM 587 C C . GLU A 1 83 ? 85.770 -2.897 -136.414 1.00 85.00 83 GLU A C 1
ATOM 589 O O . GLU A 1 83 ? 86.670 -2.055 -136.421 1.00 85.00 83 GLU A O 1
ATOM 594 N N . THR A 1 84 ? 84.486 -2.540 -136.374 1.00 84.31 84 THR A N 1
ATOM 595 C CA . THR A 1 84 ? 84.058 -1.132 -136.392 1.00 84.31 84 THR A CA 1
ATOM 596 C C . THR A 1 84 ? 84.319 -0.407 -135.070 1.00 84.31 84 THR A C 1
ATOM 598 O O . THR A 1 84 ? 84.260 0.819 -135.025 1.00 84.31 84 THR A O 1
ATOM 601 N N . THR A 1 85 ? 84.587 -1.145 -133.990 1.00 83.25 85 THR A N 1
ATOM 602 C CA . THR A 1 85 ? 84.930 -0.620 -132.662 1.00 83.25 85 THR A CA 1
ATOM 603 C C . THR A 1 85 ? 85.905 -1.568 -131.978 1.00 83.25 85 THR A C 1
ATOM 605 O O . THR A 1 85 ? 85.632 -2.764 -131.928 1.00 83.25 85 THR A O 1
ATOM 608 N N . SER A 1 86 ? 86.967 -1.042 -131.371 1.00 88.00 86 SER A N 1
ATOM 609 C CA . SER A 1 86 ? 87.911 -1.845 -130.584 1.00 88.00 86 SER A CA 1
ATOM 610 C C . SER A 1 86 ? 88.048 -1.310 -129.165 1.00 88.00 86 SER A C 1
ATOM 612 O O . SER A 1 86 ? 87.785 -0.140 -128.880 1.00 88.00 86 SER A O 1
ATOM 614 N N . THR A 1 87 ? 88.488 -2.172 -128.252 1.00 89.38 87 THR A N 1
ATOM 615 C CA . THR A 1 87 ? 88.830 -1.771 -126.887 1.00 89.38 87 THR A CA 1
ATOM 616 C C . THR A 1 87 ? 90.139 -0.995 -126.862 1.00 89.38 87 THR A C 1
ATOM 618 O O . THR A 1 87 ? 91.170 -1.506 -127.295 1.00 89.38 87 THR A O 1
ATOM 621 N N . ILE A 1 88 ? 90.123 0.190 -126.255 1.00 89.44 88 ILE A N 1
ATOM 622 C CA . ILE A 1 88 ? 91.348 0.906 -125.897 1.00 89.44 88 ILE A CA 1
ATOM 623 C C . ILE A 1 88 ? 91.774 0.412 -124.512 1.00 89.44 88 ILE A C 1
ATOM 625 O O . ILE A 1 88 ? 91.116 0.695 -123.511 1.00 89.44 88 ILE A O 1
ATOM 629 N N . THR A 1 89 ? 92.850 -0.372 -124.452 1.00 90.38 89 THR A N 1
ATOM 630 C CA . THR A 1 89 ? 93.422 -0.847 -123.183 1.00 90.38 89 THR A CA 1
ATOM 631 C C . THR A 1 89 ? 94.518 0.095 -122.678 1.00 90.38 89 THR A C 1
ATOM 633 O O . THR A 1 89 ? 94.998 0.951 -123.416 1.00 90.38 89 THR A O 1
ATOM 636 N N . ASN A 1 90 ? 94.914 -0.048 -121.410 1.00 89.38 90 ASN A N 1
ATOM 637 C CA . ASN A 1 90 ? 95.882 0.823 -120.726 1.00 89.38 90 ASN A CA 1
ATOM 638 C C . ASN A 1 90 ? 95.471 2.308 -120.647 1.00 89.38 90 ASN A C 1
ATOM 640 O O . ASN A 1 90 ? 96.323 3.185 -120.490 1.00 89.38 90 ASN A O 1
ATOM 644 N N . VAL A 1 91 ? 94.165 2.598 -120.686 1.00 92.69 91 VAL A N 1
ATOM 645 C CA . VAL A 1 91 ? 93.638 3.929 -120.357 1.00 92.69 91 VAL A CA 1
ATOM 646 C C . VAL A 1 91 ? 93.833 4.165 -118.860 1.00 92.69 91 VAL A C 1
ATOM 648 O O . VAL A 1 91 ? 93.156 3.569 -118.011 1.00 92.69 91 VAL A O 1
ATOM 651 N N . LYS A 1 92 ? 94.799 5.026 -118.530 1.00 93.44 92 LYS A N 1
ATOM 652 C CA . LYS A 1 92 ? 94.986 5.522 -117.165 1.00 93.44 92 LYS A CA 1
ATOM 653 C C . LYS A 1 92 ? 93.683 6.178 -116.701 1.00 93.44 92 LYS A C 1
ATOM 655 O O . LYS A 1 92 ? 93.010 6.808 -117.506 1.00 93.44 92 LYS A O 1
ATOM 660 N N . ALA A 1 93 ? 93.337 6.023 -115.422 1.00 93.44 93 ALA A N 1
ATOM 661 C CA . ALA A 1 93 ? 92.171 6.695 -114.855 1.00 93.44 93 ALA A CA 1
ATOM 662 C C . ALA A 1 93 ? 92.239 8.196 -115.171 1.00 93.44 93 ALA A C 1
ATOM 664 O O . ALA A 1 93 ? 93.245 8.842 -114.856 1.00 93.44 93 ALA A O 1
ATOM 665 N N . GLY A 1 94 ? 91.198 8.705 -115.825 1.00 93.38 94 GLY A N 1
ATOM 666 C CA . GLY A 1 94 ? 91.101 10.110 -116.182 1.00 93.38 94 GLY A CA 1
ATOM 667 C C . GLY A 1 94 ? 90.993 10.975 -114.935 1.00 93.38 94 GLY A C 1
ATOM 668 O O . GLY A 1 94 ? 90.541 10.526 -113.880 1.00 93.38 94 GLY A O 1
ATOM 669 N N . THR A 1 95 ? 91.390 12.231 -115.027 1.00 94.56 95 THR A N 1
ATOM 670 C CA . THR A 1 95 ? 91.135 13.176 -113.941 1.00 94.56 95 THR A CA 1
ATOM 671 C C . THR A 1 95 ? 89.623 13.387 -113.822 1.00 94.56 95 THR A C 1
ATOM 673 O O . THR A 1 95 ? 88.962 13.655 -114.820 1.00 94.56 95 THR A O 1
ATOM 676 N N . LEU A 1 96 ? 89.049 13.241 -112.625 1.00 92.56 96 LEU A N 1
ATOM 677 C CA . LEU A 1 96 ? 87.623 13.497 -112.381 1.00 92.56 96 LEU A CA 1
ATOM 678 C C . LEU A 1 96 ? 87.466 14.937 -111.883 1.00 92.56 96 LEU A C 1
ATOM 680 O O . LEU A 1 96 ? 87.621 15.208 -110.694 1.00 92.56 96 LEU A O 1
ATOM 684 N N . SER A 1 97 ? 87.202 15.856 -112.809 1.00 93.31 97 SER A N 1
ATOM 685 C CA . SER A 1 97 ? 86.883 17.262 -112.536 1.00 93.31 97 SER A CA 1
ATOM 686 C C . SER A 1 97 ? 85.891 17.784 -113.571 1.00 93.31 97 SER A C 1
ATOM 688 O O . SER A 1 97 ? 85.839 17.244 -114.674 1.00 93.31 97 SER A O 1
ATOM 690 N N . ASP A 1 98 ? 85.169 18.855 -113.244 1.00 92.44 98 ASP A N 1
ATOM 691 C CA . ASP A 1 98 ? 84.107 19.408 -114.101 1.00 92.44 98 ASP A CA 1
ATOM 692 C C . ASP A 1 98 ? 84.590 19.792 -115.517 1.00 92.44 98 ASP A C 1
ATOM 694 O O . ASP A 1 98 ? 83.843 19.623 -116.477 1.00 92.44 98 ASP A O 1
ATOM 698 N N . ASP A 1 99 ? 85.852 20.216 -115.668 1.00 93.06 99 ASP A N 1
ATOM 699 C CA . ASP A 1 99 ? 86.457 20.585 -116.964 1.00 93.06 99 ASP A CA 1
ATOM 700 C C . ASP A 1 99 ? 87.284 19.456 -117.613 1.00 93.06 99 ASP A C 1
ATOM 702 O O . ASP A 1 99 ? 87.986 19.673 -118.606 1.00 93.06 99 ASP A O 1
ATOM 706 N N . SER A 1 100 ? 87.275 18.251 -117.036 1.00 94.19 100 SER A N 1
ATOM 707 C CA . SER A 1 100 ? 88.088 17.154 -117.559 1.00 94.19 100 SER A CA 1
ATOM 708 C C . SER A 1 100 ? 87.569 16.686 -118.912 1.00 94.19 100 SER A C 1
ATOM 710 O O . SER A 1 100 ? 86.386 16.410 -119.095 1.00 94.19 100 SER A O 1
ATOM 712 N N . THR A 1 101 ? 88.493 16.547 -119.854 1.00 92.12 101 THR A N 1
ATOM 713 C CA . THR A 1 101 ? 88.250 15.909 -121.154 1.00 92.12 101 THR A CA 1
ATOM 714 C C . THR A 1 101 ? 88.950 14.553 -121.251 1.00 92.12 101 THR A C 1
ATOM 716 O O . THR A 1 101 ? 88.958 13.934 -122.316 1.00 92.12 101 THR A O 1
ATOM 719 N N . ASP A 1 102 ? 89.519 14.075 -120.137 1.00 95.06 102 ASP A N 1
ATOM 720 C CA . ASP A 1 102 ? 90.145 12.761 -120.055 1.00 95.06 102 ASP A CA 1
ATOM 721 C C . ASP A 1 102 ? 89.085 11.663 -120.216 1.00 95.06 102 ASP A C 1
ATOM 723 O O . ASP A 1 102 ? 87.990 11.729 -119.651 1.00 95.06 102 ASP A O 1
ATOM 727 N N . ALA A 1 103 ? 89.426 10.597 -120.938 1.00 92.38 103 ALA A N 1
ATOM 728 C CA . ALA A 1 103 ? 88.585 9.409 -120.974 1.00 92.38 103 ALA A CA 1
ATOM 729 C C . ALA A 1 103 ? 88.549 8.746 -119.587 1.00 92.38 103 ALA A C 1
ATOM 731 O O . ALA A 1 103 ? 89.590 8.468 -118.988 1.00 92.38 103 ALA A O 1
ATOM 732 N N . VAL A 1 104 ? 87.349 8.446 -119.089 1.00 93.94 104 VAL A N 1
ATOM 733 C CA . VAL A 1 104 ? 87.186 7.645 -117.872 1.00 93.94 104 VAL A CA 1
ATOM 734 C C . VAL A 1 104 ? 87.345 6.166 -118.194 1.00 93.94 104 VAL A C 1
ATOM 736 O O . VAL A 1 104 ? 86.857 5.677 -119.214 1.00 93.94 104 VAL A O 1
ATOM 739 N N . ASN A 1 105 ? 88.022 5.435 -117.315 1.00 94.50 105 ASN A N 1
ATOM 740 C CA . ASN A 1 105 ? 88.197 3.998 -117.485 1.00 94.50 105 ASN A CA 1
ATOM 741 C C . ASN A 1 105 ? 87.135 3.194 -116.711 1.00 94.50 105 ASN A C 1
ATOM 743 O O . ASN A 1 105 ? 86.368 3.725 -115.902 1.00 94.50 105 ASN A O 1
ATOM 747 N N . GLY A 1 106 ? 87.108 1.878 -116.941 1.00 94.81 106 GLY A N 1
ATOM 748 C CA . GLY A 1 106 ? 86.131 0.983 -116.317 1.00 94.81 106 GLY A CA 1
ATOM 749 C C . GLY A 1 106 ? 86.148 0.999 -114.783 1.00 94.81 106 GLY A C 1
ATOM 750 O O . GLY A 1 106 ? 85.086 0.865 -114.182 1.00 94.81 106 GLY A O 1
ATOM 751 N N . SER A 1 107 ? 87.305 1.215 -114.136 1.00 94.12 107 SER A N 1
ATOM 752 C CA . SER A 1 107 ? 87.369 1.311 -112.667 1.00 94.12 107 SER A CA 1
ATOM 753 C C . SER A 1 107 ? 86.623 2.533 -112.126 1.00 94.12 107 SER A C 1
ATOM 755 O O . SER A 1 107 ? 85.852 2.391 -111.186 1.00 94.12 107 SER A O 1
ATOM 757 N N . GLN A 1 108 ? 86.752 3.701 -112.763 1.00 96.75 108 GLN A N 1
ATOM 758 C CA . GLN A 1 108 ? 86.075 4.927 -112.310 1.00 96.75 108 GLN A CA 1
ATOM 759 C C . GLN A 1 108 ? 84.550 4.834 -112.444 1.00 96.75 108 GLN A C 1
ATOM 761 O O . GLN A 1 108 ? 83.804 5.263 -111.559 1.00 96.75 108 GLN A O 1
ATOM 766 N N . LEU A 1 109 ? 84.074 4.236 -113.542 1.00 95.50 109 LEU A N 1
ATOM 767 C CA . LEU A 1 109 ? 82.645 3.998 -113.741 1.00 95.50 109 LEU A CA 1
ATOM 768 C C . LEU A 1 109 ? 82.112 2.935 -112.769 1.00 95.50 109 LEU A C 1
ATOM 770 O O . LEU A 1 109 ? 80.994 3.065 -112.268 1.00 95.50 109 LEU A O 1
ATOM 774 N N . LYS A 1 110 ? 82.913 1.907 -112.461 1.00 95.94 110 LYS A N 1
ATOM 775 C CA . LYS A 1 110 ? 82.551 0.893 -111.468 1.00 95.94 110 LYS A CA 1
ATOM 776 C C . LYS A 1 110 ? 82.406 1.500 -110.070 1.00 95.94 110 LYS A C 1
ATOM 778 O O . LYS A 1 110 ? 81.383 1.256 -109.441 1.00 95.94 110 LYS A O 1
ATOM 783 N N . ASP A 1 111 ? 83.360 2.314 -109.620 1.00 96.38 111 ASP A N 1
ATOM 784 C CA . ASP A 1 111 ? 83.294 2.969 -108.305 1.00 96.38 111 ASP A CA 1
ATOM 785 C C . ASP A 1 111 ? 82.031 3.838 -108.179 1.00 96.38 111 ASP A C 1
ATOM 787 O O . ASP A 1 111 ? 81.330 3.813 -107.166 1.00 96.38 111 ASP A O 1
ATOM 791 N N . THR A 1 112 ? 81.683 4.561 -109.248 1.00 96.12 112 THR A N 1
ATOM 792 C CA . THR A 1 112 ? 80.434 5.335 -109.314 1.00 96.12 112 THR A CA 1
ATOM 793 C C . THR A 1 112 ? 79.204 4.432 -109.175 1.00 96.12 112 THR A C 1
ATOM 795 O O . THR A 1 112 ? 78.313 4.720 -108.374 1.00 96.12 112 THR A O 1
ATOM 798 N N . ASN A 1 113 ? 79.157 3.315 -109.905 1.00 96.62 113 ASN A N 1
ATOM 799 C CA . ASN A 1 113 ? 78.042 2.369 -109.841 1.00 96.62 113 ASN A CA 1
ATOM 800 C C . ASN A 1 113 ? 77.919 1.682 -108.470 1.00 96.62 113 ASN A C 1
ATOM 802 O O . ASN A 1 113 ? 76.802 1.518 -107.977 1.00 96.62 113 ASN A O 1
ATOM 806 N N . ASP A 1 114 ? 79.035 1.329 -107.828 1.00 97.06 114 ASP A N 1
ATOM 807 C CA . ASP A 1 114 ? 79.048 0.747 -106.481 1.00 97.06 114 ASP A CA 1
ATOM 808 C C . ASP A 1 114 ? 78.474 1.740 -105.444 1.00 97.06 114 ASP A C 1
ATOM 810 O O . ASP A 1 114 ? 77.667 1.364 -104.584 1.00 97.06 114 ASP A O 1
ATOM 814 N N . ASN A 1 115 ? 78.806 3.032 -105.561 1.00 96.69 115 ASN A N 1
ATOM 815 C CA . ASN A 1 115 ? 78.232 4.091 -104.722 1.00 96.69 115 ASN A CA 1
ATOM 816 C C . ASN A 1 115 ? 76.721 4.263 -104.957 1.00 96.69 115 ASN A C 1
ATOM 818 O O . ASN A 1 115 ? 75.953 4.404 -104.002 1.00 96.69 115 ASN A O 1
ATOM 822 N N . VAL A 1 116 ? 76.264 4.206 -106.212 1.00 97.12 116 VAL A N 1
ATOM 823 C CA . VAL A 1 116 ? 74.829 4.265 -106.550 1.00 97.12 116 VAL A CA 1
ATOM 824 C C . VAL A 1 116 ? 74.072 3.058 -105.984 1.00 97.12 116 VAL A C 1
ATOM 826 O O . VAL A 1 116 ? 72.989 3.220 -105.411 1.00 97.12 116 VAL A O 1
ATOM 829 N N . ALA A 1 117 ? 74.641 1.854 -106.074 1.00 96.38 117 ALA A N 1
ATOM 830 C CA . ALA A 1 117 ? 74.060 0.648 -105.484 1.00 96.38 117 ALA A CA 1
ATOM 831 C C . ALA A 1 117 ? 73.973 0.745 -103.949 1.00 96.38 117 ALA A C 1
ATOM 833 O O . ALA A 1 117 ? 72.950 0.397 -103.347 1.00 96.38 117 ALA A O 1
ATOM 834 N N . THR A 1 118 ? 75.009 1.300 -103.315 1.00 96.88 118 THR A N 1
ATOM 835 C CA . THR A 1 118 ? 75.031 1.572 -101.870 1.00 96.88 118 THR A CA 1
ATOM 836 C C . THR A 1 118 ? 73.932 2.560 -101.477 1.00 96.88 118 THR A C 1
ATOM 838 O O . THR A 1 118 ? 73.151 2.288 -100.564 1.00 96.88 118 THR A O 1
ATOM 841 N N . ASN A 1 119 ? 73.787 3.667 -102.208 1.00 96.94 119 ASN A N 1
ATOM 842 C CA . ASN A 1 119 ? 72.720 4.641 -101.968 1.00 96.94 119 ASN A CA 1
ATOM 843 C C . ASN A 1 119 ? 71.327 4.032 -102.139 1.00 96.94 119 ASN A C 1
ATOM 845 O O . ASN A 1 119 ? 70.446 4.292 -101.324 1.00 96.94 119 ASN A O 1
ATOM 849 N N . THR A 1 120 ? 71.138 3.177 -103.143 1.00 97.06 120 THR A N 1
ATOM 850 C CA . THR A 1 120 ? 69.876 2.453 -103.353 1.00 97.06 120 THR A CA 1
ATOM 851 C C . THR A 1 120 ? 69.525 1.591 -102.137 1.00 97.06 120 THR A C 1
ATOM 853 O O . THR A 1 120 ? 68.393 1.621 -101.652 1.00 97.06 120 THR A O 1
ATOM 856 N N . THR A 1 121 ? 70.513 0.885 -101.583 1.00 96.81 121 THR A N 1
ATOM 857 C CA . THR A 1 121 ? 70.348 0.059 -100.375 1.00 96.81 121 THR A CA 1
ATOM 858 C C . THR A 1 121 ? 70.034 0.906 -99.135 1.00 96.81 121 THR A C 1
ATOM 860 O O . THR A 1 121 ? 69.137 0.570 -98.355 1.00 96.81 121 THR A O 1
ATOM 863 N N . ASN A 1 122 ? 70.724 2.038 -98.967 1.00 97.25 122 ASN A N 1
ATOM 864 C CA . ASN A 1 122 ? 70.486 2.971 -97.863 1.00 97.25 122 ASN A CA 1
ATOM 865 C C . ASN A 1 122 ? 69.084 3.590 -97.930 1.00 97.25 122 ASN A C 1
ATOM 867 O O . ASN A 1 122 ? 68.402 3.686 -96.911 1.00 97.25 122 ASN A O 1
ATOM 871 N N . ILE A 1 123 ? 68.624 3.967 -99.127 1.00 97.00 123 ILE A N 1
ATOM 872 C CA . ILE A 1 123 ? 67.269 4.488 -99.347 1.00 97.00 123 ILE A CA 1
ATOM 873 C C . ILE A 1 123 ? 66.229 3.435 -98.962 1.00 97.00 123 ILE A C 1
ATOM 875 O O . ILE A 1 123 ? 65.332 3.743 -98.181 1.00 97.00 123 ILE A O 1
ATOM 879 N N . ALA A 1 124 ? 66.378 2.192 -99.431 1.00 96.69 124 ALA A N 1
ATOM 880 C CA . ALA A 1 124 ? 65.463 1.106 -99.080 1.00 96.69 124 ALA A CA 1
ATOM 881 C C . ALA A 1 124 ? 65.398 0.868 -97.559 1.00 96.69 124 ALA A C 1
ATOM 883 O O . ALA A 1 124 ? 64.311 0.729 -96.994 1.00 96.69 124 ALA A O 1
ATOM 884 N N . SER A 1 125 ? 66.551 0.899 -96.882 1.00 97.25 125 SER A N 1
ATOM 885 C CA . SER A 1 125 ? 66.630 0.775 -95.419 1.00 97.25 125 SER A CA 1
ATOM 886 C C . SER A 1 125 ? 65.928 1.935 -94.706 1.00 97.25 125 SER A C 1
ATOM 888 O O . SER A 1 125 ? 65.153 1.718 -93.774 1.00 97.25 125 SER A O 1
ATOM 890 N N . ASN A 1 126 ? 66.127 3.170 -95.171 1.00 97.06 126 ASN A N 1
ATOM 891 C CA . ASN A 1 126 ? 65.445 4.341 -94.623 1.00 97.06 126 ASN A CA 1
ATOM 892 C C . ASN A 1 126 ? 63.928 4.266 -94.825 1.00 97.06 126 ASN A C 1
ATOM 894 O O . ASN A 1 126 ? 63.181 4.579 -93.901 1.00 97.06 126 ASN A O 1
ATOM 898 N N . THR A 1 127 ? 63.458 3.799 -95.983 1.00 97.44 127 THR A N 1
ATOM 899 C CA . THR A 1 127 ? 62.030 3.565 -96.232 1.00 97.44 127 THR A CA 1
ATOM 900 C C . THR A 1 127 ? 61.444 2.546 -95.251 1.00 97.44 127 THR A C 1
ATOM 902 O O . THR A 1 127 ? 60.378 2.796 -94.686 1.00 97.44 127 THR A O 1
ATOM 905 N N . ALA A 1 128 ? 62.141 1.436 -94.987 1.00 97.06 128 ALA A N 1
ATOM 906 C CA . ALA A 1 128 ? 61.697 0.431 -94.017 1.00 97.06 128 ALA A CA 1
ATOM 907 C C . ALA A 1 128 ? 61.651 0.979 -92.576 1.00 97.06 128 ALA A C 1
ATOM 909 O O . ALA A 1 128 ? 60.681 0.751 -91.846 1.00 97.06 128 ALA A O 1
ATOM 910 N N . ASN A 1 129 ? 62.661 1.759 -92.180 1.00 97.44 129 ASN A N 1
ATOM 911 C CA . ASN A 1 129 ? 62.694 2.428 -90.877 1.00 97.44 129 ASN A CA 1
ATOM 912 C C . ASN A 1 129 ? 61.548 3.439 -90.725 1.00 97.44 129 ASN A C 1
ATOM 914 O O . ASN A 1 129 ? 60.908 3.491 -89.677 1.00 97.44 129 ASN A O 1
ATOM 918 N N . ILE A 1 130 ? 61.248 4.211 -91.775 1.00 97.25 130 ILE A N 1
ATOM 919 C CA . ILE A 1 130 ? 60.114 5.145 -91.789 1.00 97.25 130 ILE A CA 1
ATOM 920 C C . ILE A 1 130 ? 58.797 4.387 -91.612 1.00 97.25 130 ILE A C 1
ATOM 922 O O . ILE A 1 130 ? 58.010 4.766 -90.750 1.00 97.25 130 ILE A O 1
ATOM 926 N N . ALA A 1 131 ? 58.577 3.297 -92.354 1.00 96.94 131 ALA A N 1
ATOM 927 C CA . ALA A 1 131 ? 57.366 2.484 -92.223 1.00 96.94 131 ALA A CA 1
ATOM 928 C C . ALA A 1 131 ? 57.193 1.928 -90.797 1.00 96.94 131 ALA A C 1
ATOM 930 O O . ALA A 1 131 ? 56.099 1.980 -90.232 1.00 96.94 131 ALA A O 1
ATOM 931 N N . THR A 1 132 ? 58.288 1.469 -90.185 1.00 97.56 132 THR A N 1
ATOM 932 C CA . THR A 1 132 ? 58.303 0.999 -88.791 1.00 97.56 132 THR A CA 1
ATOM 933 C C . THR A 1 132 ? 57.953 2.127 -87.819 1.00 97.56 132 THR A C 1
ATOM 935 O O . THR A 1 132 ? 57.093 1.960 -86.956 1.00 97.56 132 THR A O 1
ATOM 938 N N . ASN A 1 133 ? 58.553 3.308 -87.988 1.00 97.25 133 ASN A N 1
ATOM 939 C CA . ASN A 1 133 ? 58.240 4.479 -87.170 1.00 97.25 133 ASN A CA 1
ATOM 940 C C . ASN A 1 133 ? 56.776 4.908 -87.320 1.00 97.25 133 ASN A C 1
ATOM 942 O O . ASN A 1 133 ? 56.142 5.243 -86.323 1.00 97.25 133 ASN A O 1
ATOM 946 N N . THR A 1 134 ? 56.214 4.856 -88.531 1.00 97.62 134 THR A N 1
ATOM 947 C CA . THR A 1 134 ? 54.789 5.116 -88.767 1.00 97.62 134 THR A CA 1
ATOM 948 C C . THR A 1 134 ? 53.903 4.137 -87.994 1.00 97.62 134 THR A C 1
ATOM 950 O O . THR A 1 134 ? 52.956 4.581 -87.345 1.00 97.62 134 THR A O 1
ATOM 953 N N . SER A 1 135 ? 54.227 2.838 -87.998 1.00 97.44 135 SER A N 1
ATOM 954 C CA . SER A 1 135 ? 53.491 1.833 -87.215 1.00 97.44 135 SER A CA 1
ATOM 955 C C . SER A 1 135 ? 53.572 2.115 -85.712 1.00 97.44 135 SER A C 1
ATOM 957 O O . SER A 1 135 ? 52.545 2.204 -85.047 1.00 97.44 135 SER A O 1
ATOM 959 N N . ASN A 1 136 ? 54.775 2.364 -85.187 1.00 97.75 136 ASN A N 1
ATOM 960 C CA . ASN A 1 136 ? 54.978 2.668 -83.767 1.00 97.75 136 ASN A CA 1
ATOM 961 C C . ASN A 1 136 ? 54.221 3.933 -83.326 1.00 97.75 136 ASN A C 1
ATOM 963 O O . ASN A 1 136 ? 53.697 4.000 -82.215 1.00 97.75 136 ASN A O 1
ATOM 967 N N . ILE A 1 137 ? 54.153 4.955 -84.187 1.00 97.44 137 ILE A N 1
ATOM 968 C CA . ILE A 1 137 ? 53.374 6.173 -83.927 1.00 97.44 137 ILE A CA 1
ATOM 969 C C . ILE A 1 137 ? 51.874 5.857 -83.865 1.00 97.44 137 ILE A C 1
ATOM 971 O O . ILE A 1 137 ? 51.183 6.385 -82.989 1.00 97.44 137 ILE A O 1
ATOM 975 N N . ALA A 1 138 ? 51.365 4.999 -84.753 1.00 97.12 138 ALA A N 1
ATOM 976 C CA . ALA A 1 138 ? 49.966 4.578 -84.734 1.00 97.12 138 ALA A CA 1
ATOM 977 C C . ALA A 1 138 ? 49.622 3.814 -83.441 1.00 97.12 138 ALA A C 1
ATOM 979 O O . ALA A 1 138 ? 48.636 4.151 -82.782 1.00 97.12 138 ALA A O 1
ATOM 980 N N . ASP A 1 139 ? 50.480 2.882 -83.018 1.00 97.81 139 ASP A N 1
ATOM 981 C CA . ASP A 1 139 ? 50.306 2.131 -81.767 1.00 97.81 139 ASP A CA 1
ATOM 982 C C . ASP A 1 139 ? 50.346 3.052 -80.542 1.00 97.81 139 ASP A C 1
ATOM 984 O O . ASP A 1 139 ? 49.481 2.986 -79.666 1.00 97.81 139 ASP A O 1
ATOM 988 N N . ASN A 1 140 ? 51.302 3.984 -80.499 1.00 97.38 140 ASN A N 1
ATOM 989 C CA . ASN A 1 140 ? 51.371 4.988 -79.439 1.00 97.38 140 ASN A CA 1
ATOM 990 C C . ASN A 1 140 ? 50.114 5.865 -79.404 1.00 97.38 140 ASN A C 1
ATOM 992 O O . ASN A 1 140 ? 49.612 6.166 -78.323 1.00 97.38 140 ASN A O 1
ATOM 996 N N . THR A 1 141 ? 49.571 6.232 -80.564 1.00 97.69 141 THR A N 1
ATOM 997 C CA . THR A 1 141 ? 48.324 7.005 -80.659 1.00 97.69 141 THR A CA 1
ATOM 998 C C . THR A 1 141 ? 47.142 6.225 -80.076 1.00 97.69 141 THR A C 1
ATOM 1000 O O . THR A 1 141 ? 46.374 6.776 -79.285 1.00 97.69 141 THR A O 1
ATOM 1003 N N . ALA A 1 142 ? 47.017 4.933 -80.394 1.00 97.38 142 ALA A N 1
ATOM 1004 C CA . ALA A 1 142 ? 45.967 4.069 -79.853 1.00 97.38 142 ALA A CA 1
ATOM 1005 C C . ALA A 1 142 ? 46.100 3.857 -78.331 1.00 97.38 142 ALA A C 1
ATOM 1007 O O . ALA A 1 142 ? 45.110 3.929 -77.593 1.00 97.38 142 ALA A O 1
ATOM 1008 N N . ASN A 1 143 ? 47.327 3.665 -77.840 1.00 97.88 143 ASN A N 1
ATOM 1009 C CA . ASN A 1 143 ? 47.615 3.542 -76.410 1.00 97.88 143 ASN A CA 1
ATOM 1010 C C . ASN A 1 143 ? 47.288 4.833 -75.650 1.00 97.88 143 ASN A C 1
ATOM 1012 O O . ASN A 1 143 ? 46.693 4.780 -74.573 1.00 97.88 143 ASN A O 1
ATOM 1016 N N . ILE A 1 144 ? 47.622 5.998 -76.217 1.00 97.62 144 ILE A N 1
ATOM 1017 C CA . ILE A 1 144 ? 47.257 7.302 -75.648 1.00 97.62 144 ILE A CA 1
ATOM 1018 C C . ILE A 1 144 ? 45.735 7.430 -75.557 1.00 97.62 144 ILE A C 1
ATOM 1020 O O . ILE A 1 144 ? 45.236 7.760 -74.486 1.00 97.62 144 ILE A O 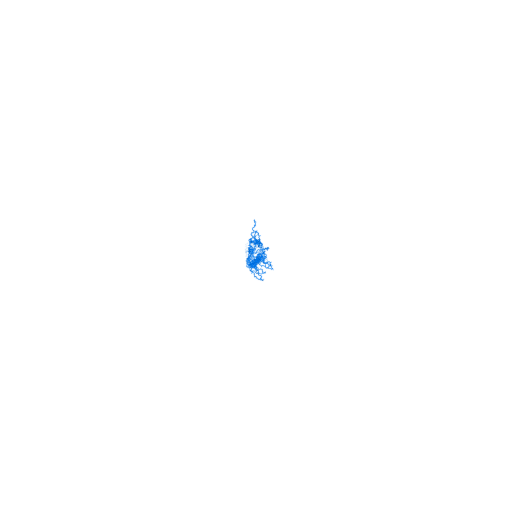1
ATOM 1024 N N . ALA A 1 145 ? 44.995 7.107 -76.622 1.00 97.31 145 ALA A N 1
ATOM 1025 C CA . ALA A 1 145 ? 43.532 7.167 -76.614 1.00 97.31 145 ALA A CA 1
ATOM 1026 C C . ALA A 1 145 ? 42.914 6.259 -75.533 1.00 97.31 145 ALA A C 1
ATOM 1028 O O . ALA A 1 145 ? 42.017 6.679 -74.800 1.00 97.31 145 ALA A O 1
ATOM 1029 N N . THR A 1 146 ? 43.445 5.043 -75.377 1.00 97.81 146 THR A N 1
ATOM 1030 C CA . THR A 1 146 ? 43.023 4.104 -74.324 1.00 97.81 146 THR A CA 1
ATOM 1031 C C . THR A 1 146 ? 43.306 4.664 -72.930 1.00 97.81 146 THR A C 1
ATOM 1033 O O . THR A 1 146 ? 42.428 4.667 -72.068 1.00 97.81 146 THR A O 1
ATOM 1036 N N . ASN A 1 147 ? 44.505 5.206 -72.707 1.00 97.44 147 ASN A N 1
ATOM 1037 C CA . ASN A 1 147 ? 44.866 5.833 -71.437 1.00 97.44 147 ASN A CA 1
ATOM 1038 C C . ASN A 1 147 ? 43.983 7.046 -71.125 1.00 97.44 147 ASN A C 1
ATOM 1040 O O . ASN A 1 147 ? 43.570 7.213 -69.981 1.00 97.44 147 ASN A O 1
ATOM 1044 N N . THR A 1 148 ? 43.643 7.861 -72.127 1.00 97.88 148 THR A N 1
ATOM 1045 C CA . THR A 1 148 ? 42.693 8.969 -71.974 1.00 97.88 148 THR A CA 1
ATOM 1046 C C . THR A 1 148 ? 41.321 8.472 -71.516 1.00 97.88 148 THR A C 1
ATOM 1048 O O . THR A 1 148 ? 40.765 9.049 -70.582 1.00 97.88 148 THR A O 1
ATOM 1051 N N . SER A 1 149 ? 40.804 7.385 -72.102 1.00 97.62 149 SER A N 1
ATOM 1052 C CA . SER A 1 149 ? 39.533 6.779 -71.674 1.00 97.62 149 SER A CA 1
ATOM 1053 C C . SER A 1 149 ? 39.599 6.278 -70.229 1.00 97.62 149 SER A C 1
ATOM 1055 O O . SER A 1 149 ? 38.764 6.648 -69.409 1.00 97.62 149 SER A O 1
ATOM 1057 N N . ASN A 1 150 ? 40.643 5.522 -69.878 1.00 97.94 150 ASN A N 1
ATOM 1058 C CA . ASN A 1 150 ? 40.823 4.997 -68.521 1.00 97.94 150 ASN A CA 1
ATOM 1059 C C . ASN A 1 150 ? 40.938 6.118 -67.472 1.00 97.94 150 ASN A C 1
ATOM 1061 O O . ASN A 1 150 ? 40.430 5.994 -66.358 1.00 97.94 150 ASN A O 1
ATOM 1065 N N . ILE A 1 151 ? 41.603 7.228 -67.812 1.00 97.75 151 ILE A N 1
ATOM 1066 C CA . ILE A 1 151 ? 41.690 8.410 -66.942 1.00 97.75 151 ILE A CA 1
ATOM 1067 C C . ILE A 1 151 ? 40.306 9.042 -66.744 1.00 97.75 151 ILE A C 1
ATOM 1069 O O . ILE A 1 151 ? 39.978 9.435 -65.621 1.00 97.75 151 ILE A O 1
ATOM 1073 N N . ALA A 1 152 ? 39.488 9.128 -67.796 1.00 97.19 152 ALA A N 1
ATOM 1074 C CA . ALA A 1 152 ? 38.125 9.647 -67.699 1.00 97.19 152 ALA A CA 1
ATOM 1075 C C . ALA A 1 152 ? 37.247 8.768 -66.789 1.00 97.19 152 ALA A C 1
ATOM 1077 O O . ALA A 1 152 ? 36.595 9.294 -65.884 1.00 97.19 152 ALA A O 1
ATOM 1078 N N . ASP A 1 153 ? 37.313 7.444 -66.943 1.00 97.81 153 ASP A N 1
ATOM 1079 C CA . ASP A 1 153 ? 36.580 6.494 -66.096 1.00 97.81 153 ASP A CA 1
ATOM 1080 C C . ASP A 1 153 ? 37.027 6.577 -64.632 1.00 97.81 153 ASP A C 1
ATOM 1082 O O . ASP A 1 153 ? 36.205 6.665 -63.717 1.00 97.81 153 ASP A O 1
ATOM 1086 N N . ASN A 1 154 ? 38.339 6.637 -64.388 1.00 97.56 154 ASN A N 1
ATOM 1087 C CA . ASN A 1 154 ? 38.878 6.833 -63.043 1.00 97.56 154 ASN A CA 1
ATOM 1088 C C . ASN A 1 154 ? 38.409 8.156 -62.429 1.00 97.56 154 ASN A C 1
ATOM 1090 O O . ASN A 1 154 ? 38.068 8.194 -61.249 1.00 97.56 154 ASN A O 1
ATOM 1094 N N . THR A 1 155 ? 38.334 9.225 -63.222 1.00 97.88 155 THR A N 1
ATOM 1095 C CA . THR A 1 155 ? 37.816 10.525 -62.772 1.00 97.88 155 THR A CA 1
ATOM 1096 C C . THR A 1 155 ? 36.346 10.422 -62.354 1.00 97.88 155 THR A C 1
ATOM 1098 O O . THR A 1 155 ? 35.976 10.915 -61.287 1.00 97.88 155 THR A O 1
ATOM 1101 N N . ALA A 1 156 ? 35.511 9.733 -63.138 1.00 97.62 156 ALA A N 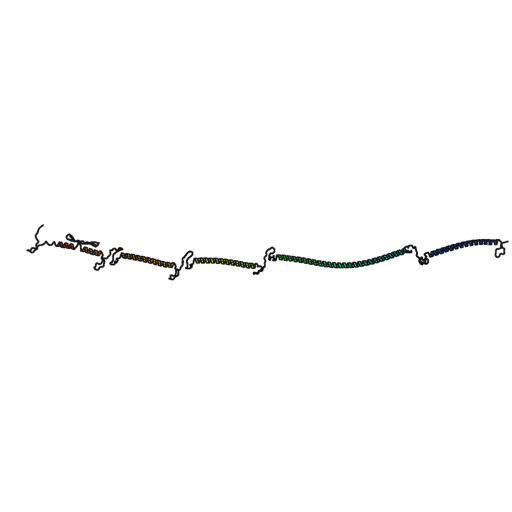1
ATOM 1102 C CA . ALA A 1 156 ? 34.100 9.513 -62.813 1.00 97.62 156 ALA A CA 1
ATOM 1103 C C . ALA A 1 156 ? 33.910 8.638 -61.557 1.00 97.62 156 ALA A C 1
ATOM 1105 O O . ALA A 1 156 ? 33.088 8.949 -60.687 1.00 97.62 156 ALA A O 1
ATOM 1106 N N . ASN A 1 157 ? 34.712 7.580 -61.416 1.00 97.94 157 ASN A N 1
ATOM 1107 C CA . ASN A 1 157 ? 34.710 6.715 -60.235 1.00 97.94 157 ASN A CA 1
ATOM 1108 C C . ASN A 1 157 ? 35.142 7.473 -58.974 1.00 97.94 157 ASN A C 1
ATOM 1110 O O . ASN A 1 157 ? 34.516 7.330 -57.923 1.00 97.94 157 ASN A O 1
ATOM 1114 N N . ILE A 1 158 ? 36.169 8.324 -59.075 1.00 97.88 158 ILE A N 1
ATOM 1115 C CA . ILE A 1 158 ? 36.601 9.198 -57.977 1.00 97.88 158 ILE A CA 1
ATOM 1116 C C . ILE A 1 158 ? 35.464 10.139 -57.574 1.00 97.88 158 ILE A C 1
ATOM 1118 O O . ILE A 1 158 ? 35.145 10.207 -56.390 1.00 97.88 158 ILE A O 1
ATOM 1122 N N . ALA A 1 159 ? 34.802 10.800 -58.529 1.00 97.31 159 ALA A N 1
ATOM 1123 C CA . ALA A 1 159 ? 33.676 11.690 -58.236 1.00 97.31 159 ALA A CA 1
ATOM 1124 C C . ALA A 1 159 ? 32.523 10.960 -57.519 1.00 97.31 159 ALA A C 1
ATOM 1126 O O . ALA A 1 159 ? 31.967 11.468 -56.542 1.00 97.31 159 ALA A O 1
ATOM 1127 N N . THR A 1 160 ? 32.212 9.735 -57.952 1.00 97.94 160 THR A N 1
ATOM 1128 C CA . THR A 1 160 ? 31.207 8.876 -57.308 1.00 97.94 160 THR A CA 1
ATOM 1129 C C . THR A 1 160 ? 31.612 8.517 -55.879 1.00 97.94 160 THR A C 1
ATOM 1131 O O . THR A 1 160 ? 30.822 8.675 -54.948 1.00 97.94 160 THR A O 1
ATOM 1134 N N . ASN A 1 161 ? 32.864 8.101 -55.671 1.00 97.62 161 ASN A N 1
ATOM 1135 C CA . ASN A 1 161 ? 33.387 7.794 -54.341 1.00 97.62 161 ASN A CA 1
ATOM 1136 C C . ASN A 1 161 ? 33.368 9.021 -53.423 1.00 97.62 161 ASN A C 1
ATOM 1138 O O . ASN A 1 161 ? 32.973 8.900 -52.265 1.00 97.62 161 ASN A O 1
ATOM 1142 N N . THR A 1 162 ? 33.716 10.206 -53.929 1.00 97.94 162 THR A N 1
ATOM 1143 C CA . THR A 1 162 ? 33.604 11.467 -53.185 1.00 97.94 162 THR A CA 1
ATOM 1144 C C . THR A 1 162 ? 32.164 11.729 -52.738 1.00 97.94 162 THR A C 1
ATOM 1146 O O . THR A 1 162 ? 31.944 12.071 -51.576 1.00 97.94 162 THR A O 1
ATOM 1149 N N . SER A 1 163 ? 31.177 11.520 -53.616 1.00 97.56 163 SER A N 1
ATOM 1150 C CA . SER A 1 163 ? 29.757 11.680 -53.273 1.00 97.56 163 SER A CA 1
ATOM 1151 C C . SER A 1 163 ? 29.300 10.678 -52.204 1.00 97.56 163 SER A C 1
ATOM 1153 O O . SER A 1 163 ? 28.698 11.071 -51.203 1.00 97.56 163 SER A O 1
ATOM 1155 N N . ASN A 1 164 ? 29.669 9.402 -52.346 1.00 98.00 164 ASN A N 1
ATOM 1156 C CA . ASN A 1 164 ? 29.350 8.360 -51.366 1.00 98.00 164 ASN A CA 1
ATOM 1157 C C . ASN A 1 164 ? 29.987 8.638 -49.997 1.00 98.00 164 ASN A C 1
ATOM 1159 O O . ASN A 1 164 ? 29.337 8.472 -48.965 1.00 98.00 164 ASN A O 1
ATOM 1163 N N . ILE A 1 165 ? 31.242 9.100 -49.970 1.00 97.94 165 ILE A N 1
ATOM 1164 C CA . ILE A 1 165 ? 31.930 9.502 -48.735 1.00 97.94 165 ILE A CA 1
ATOM 1165 C C . ILE A 1 165 ? 31.196 10.668 -48.066 1.00 97.94 165 ILE A C 1
ATOM 1167 O O . ILE A 1 165 ? 30.996 10.639 -46.850 1.00 97.94 165 ILE A O 1
ATOM 1171 N N . ALA A 1 166 ? 30.752 11.668 -48.833 1.00 97.31 166 ALA A N 1
ATOM 1172 C CA . ALA A 1 166 ? 29.971 12.781 -48.298 1.00 97.31 166 ALA A CA 1
ATOM 1173 C C . ALA A 1 166 ? 28.633 12.306 -47.698 1.00 97.31 166 ALA A C 1
ATOM 1175 O O . ALA A 1 166 ? 28.287 12.701 -46.585 1.00 97.31 166 ALA A O 1
ATOM 1176 N N . GLY A 1 167 ? 27.925 11.397 -48.379 1.00 97.44 167 GLY A N 1
ATOM 1177 C CA . GLY A 1 167 ? 26.693 10.786 -47.870 1.00 97.44 167 GLY A CA 1
ATOM 1178 C C . GLY A 1 167 ? 26.913 9.988 -46.581 1.00 97.44 167 GLY A C 1
ATOM 1179 O O . GLY A 1 167 ? 26.202 10.181 -45.595 1.00 97.44 167 GLY A O 1
ATOM 1180 N N . ASN A 1 168 ? 27.951 9.152 -46.541 1.00 97.44 168 ASN A N 1
ATOM 1181 C CA . ASN A 1 168 ? 28.324 8.409 -45.337 1.00 97.44 168 ASN A CA 1
ATOM 1182 C C . ASN A 1 168 ? 28.694 9.346 -44.181 1.00 97.44 168 ASN A C 1
ATOM 1184 O O . ASN A 1 168 ? 28.293 9.100 -43.046 1.00 97.44 168 ASN A O 1
ATOM 1188 N N . THR A 1 169 ? 29.398 10.443 -44.466 1.00 97.88 169 THR A N 1
ATOM 1189 C CA . THR A 1 169 ? 29.740 11.468 -43.469 1.00 97.88 169 THR A CA 1
ATOM 1190 C C . THR A 1 169 ? 28.481 12.098 -42.868 1.00 97.88 169 THR A C 1
ATOM 1192 O O . THR A 1 169 ? 28.379 12.210 -41.646 1.00 97.88 169 THR A O 1
ATOM 1195 N N . ALA A 1 170 ? 27.492 12.449 -43.697 1.00 97.38 170 ALA A N 1
ATOM 1196 C CA . ALA A 1 170 ? 26.215 12.987 -43.230 1.00 97.38 170 ALA A CA 1
ATOM 1197 C C . ALA A 1 170 ? 25.443 11.973 -42.365 1.00 97.38 170 ALA A C 1
ATOM 1199 O O . ALA A 1 170 ? 24.995 12.313 -41.271 1.00 97.38 170 ALA A O 1
ATOM 1200 N N . ASN A 1 171 ? 25.362 10.711 -42.799 1.00 97.88 171 ASN A N 1
ATOM 1201 C CA . ASN A 1 171 ? 24.703 9.645 -42.037 1.00 97.88 171 ASN A CA 1
ATOM 1202 C C . ASN A 1 171 ? 25.373 9.403 -40.674 1.00 97.88 171 ASN A C 1
ATOM 1204 O O . ASN A 1 171 ? 24.687 9.231 -39.667 1.00 97.88 171 ASN A O 1
ATOM 1208 N N . ILE A 1 172 ? 26.709 9.422 -40.619 1.00 97.88 172 ILE A N 1
ATOM 1209 C CA . ILE A 1 172 ? 27.468 9.305 -39.365 1.00 97.88 172 ILE A CA 1
ATOM 1210 C C . ILE A 1 172 ? 27.158 10.481 -38.432 1.00 97.88 172 ILE A C 1
ATOM 1212 O O . ILE A 1 172 ? 26.952 10.267 -37.234 1.00 97.88 172 ILE A O 1
ATOM 1216 N N . ALA A 1 173 ? 27.080 11.707 -38.957 1.00 97.06 173 ALA A N 1
ATOM 1217 C CA . ALA A 1 173 ? 26.716 12.880 -38.166 1.00 97.06 173 ALA A CA 1
ATOM 1218 C C . ALA A 1 173 ? 25.300 12.746 -37.578 1.00 97.06 173 ALA A C 1
ATOM 1220 O O . ALA A 1 173 ? 25.117 12.928 -36.375 1.00 97.06 173 ALA A O 1
ATOM 1221 N N . THR A 1 174 ? 24.318 12.327 -38.384 1.00 97.62 174 THR A N 1
ATOM 1222 C CA . THR A 1 174 ? 22.951 12.054 -37.911 1.00 97.62 174 THR A CA 1
ATOM 1223 C C . THR A 1 174 ? 22.922 10.969 -36.836 1.00 97.62 174 THR A C 1
ATOM 1225 O O . THR A 1 174 ? 22.305 11.159 -35.788 1.00 97.62 174 THR A O 1
ATOM 1228 N N . ASN A 1 175 ? 23.622 9.851 -37.045 1.00 97.31 175 ASN A N 1
ATOM 1229 C CA . ASN A 1 175 ? 23.704 8.783 -36.049 1.00 97.31 175 ASN A CA 1
ATOM 1230 C C . ASN A 1 175 ? 24.339 9.270 -34.741 1.00 97.31 175 ASN A C 1
ATOM 1232 O O . ASN A 1 175 ? 23.856 8.921 -33.667 1.00 97.31 175 ASN A O 1
ATOM 1236 N N . THR A 1 176 ? 25.364 10.120 -34.819 1.00 97.81 176 THR A N 1
ATOM 1237 C CA . THR A 1 176 ? 25.995 10.739 -33.644 1.00 97.81 176 THR A CA 1
ATOM 1238 C C . THR A 1 176 ? 24.989 11.580 -32.854 1.00 97.81 176 THR A C 1
ATOM 1240 O O . THR A 1 176 ? 24.883 11.427 -31.637 1.00 97.81 176 THR A O 1
ATOM 1243 N N . THR A 1 177 ? 24.194 12.415 -33.531 1.00 97.50 177 THR A N 1
ATOM 1244 C CA . THR A 1 177 ? 23.127 13.205 -32.894 1.00 97.50 177 THR A CA 1
ATOM 1245 C C . THR A 1 177 ? 22.057 12.318 -32.254 1.00 97.50 177 THR A C 1
ATOM 1247 O O . THR A 1 177 ? 21.674 12.556 -31.109 1.00 97.50 177 THR A O 1
ATOM 1250 N N . ASN A 1 178 ? 21.607 11.268 -32.945 1.00 97.81 178 ASN A N 1
ATOM 1251 C CA . ASN A 1 178 ? 20.600 10.342 -32.422 1.00 97.81 178 ASN A CA 1
ATOM 1252 C C . ASN A 1 178 ? 21.100 9.587 -31.181 1.00 97.81 178 ASN A C 1
ATOM 1254 O O . ASN A 1 178 ? 20.368 9.446 -30.205 1.00 97.81 178 ASN A O 1
ATOM 1258 N N . ILE A 1 179 ? 22.358 9.138 -31.185 1.00 97.75 179 ILE A N 1
ATOM 1259 C CA . ILE A 1 179 ? 22.980 8.480 -30.027 1.00 97.75 179 ILE A CA 1
ATOM 1260 C C . ILE A 1 179 ? 23.053 9.438 -28.833 1.00 97.75 179 ILE A C 1
ATOM 1262 O O . ILE A 1 179 ? 22.737 9.038 -27.711 1.00 97.75 179 ILE A O 1
ATOM 1266 N N . ALA A 1 180 ? 23.419 10.703 -29.057 1.00 97.12 180 ALA A N 1
ATOM 1267 C CA . ALA A 1 180 ? 23.427 11.710 -27.999 1.00 97.12 180 ALA A CA 1
ATOM 1268 C C . ALA A 1 180 ? 22.020 11.923 -27.407 1.00 97.12 180 ALA A C 1
ATOM 1270 O O . ALA A 1 180 ? 21.860 11.892 -26.188 1.00 97.12 180 ALA A O 1
ATOM 1271 N N . ALA A 1 181 ? 20.990 12.038 -28.252 1.00 96.94 181 ALA A N 1
ATOM 1272 C CA . ALA A 1 181 ? 19.601 12.181 -27.809 1.00 96.94 181 ALA A CA 1
ATOM 1273 C C . ALA A 1 181 ? 19.095 10.953 -27.027 1.00 96.94 181 ALA A C 1
ATOM 1275 O O . ALA A 1 181 ? 18.449 11.097 -25.984 1.00 96.94 181 ALA A O 1
ATOM 1276 N N . ASN A 1 182 ? 19.434 9.744 -27.484 1.00 97.44 182 ASN A N 1
ATOM 1277 C CA . ASN A 1 182 ? 19.125 8.507 -26.767 1.00 97.44 182 ASN A CA 1
ATOM 1278 C C . ASN A 1 182 ? 19.823 8.464 -25.404 1.00 97.44 182 ASN A C 1
ATOM 1280 O O . ASN A 1 182 ? 19.197 8.101 -24.414 1.00 97.44 182 ASN A O 1
ATOM 1284 N N . THR A 1 183 ? 21.087 8.890 -25.332 1.00 97.88 183 THR A N 1
ATOM 1285 C CA . THR A 1 183 ? 21.846 8.967 -24.073 1.00 97.88 183 THR A CA 1
ATOM 1286 C C . THR A 1 183 ? 21.162 9.905 -23.078 1.00 97.88 183 THR A C 1
ATOM 1288 O O . THR A 1 183 ? 20.955 9.536 -21.925 1.00 97.88 183 THR A O 1
ATOM 1291 N N . THR A 1 184 ? 20.742 11.095 -23.521 1.00 97.38 184 THR A N 1
ATOM 1292 C CA . THR A 1 184 ? 19.980 12.030 -22.679 1.00 97.38 184 THR A CA 1
ATOM 1293 C C . THR A 1 184 ? 18.664 11.418 -22.200 1.00 97.38 184 THR A C 1
ATOM 1295 O O . THR A 1 184 ? 18.359 11.493 -21.013 1.00 97.38 184 THR A O 1
ATOM 1298 N N . SER A 1 185 ? 17.913 10.770 -23.093 1.00 97.75 185 SER A N 1
ATOM 1299 C CA . SER A 1 185 ? 16.618 10.162 -22.760 1.00 97.75 185 SER A CA 1
ATOM 1300 C C . SER A 1 185 ? 16.754 9.024 -21.745 1.00 97.75 185 SER A C 1
ATOM 1302 O O . SER A 1 185 ? 15.975 8.946 -20.799 1.00 97.75 185 SER A O 1
ATOM 1304 N N . ILE A 1 186 ? 17.773 8.172 -21.904 1.00 97.06 186 ILE A N 1
ATOM 1305 C CA . ILE A 1 186 ? 18.090 7.091 -20.961 1.00 97.06 186 ILE A CA 1
ATOM 1306 C C . ILE A 1 186 ? 18.446 7.663 -19.588 1.00 97.06 186 ILE A C 1
ATOM 1308 O O . ILE A 1 186 ? 17.940 7.179 -18.581 1.00 97.06 186 ILE A O 1
ATOM 1312 N N . ASN A 1 187 ? 19.258 8.720 -19.533 1.00 96.06 187 ASN A N 1
ATOM 1313 C CA . ASN A 1 187 ? 19.604 9.352 -18.261 1.00 96.06 187 ASN A CA 1
ATOM 1314 C C . ASN A 1 187 ? 18.367 9.930 -17.556 1.00 96.06 187 ASN A C 1
ATOM 1316 O O . ASN A 1 187 ? 18.206 9.726 -16.357 1.00 96.06 187 ASN A O 1
ATOM 1320 N N . SER A 1 188 ? 17.461 10.587 -18.288 1.00 96.75 188 SER A N 1
ATOM 1321 C CA . SER A 1 188 ? 16.197 11.077 -17.721 1.00 96.75 188 SER A CA 1
ATOM 1322 C C . SER A 1 188 ? 15.289 9.949 -17.223 1.00 96.75 188 SER A C 1
ATOM 1324 O O . SER A 1 188 ? 14.648 10.097 -16.180 1.00 96.75 188 SER A O 1
ATOM 1326 N N . LEU A 1 189 ? 15.243 8.822 -17.941 1.00 96.62 189 LEU A N 1
ATOM 1327 C CA . LEU A 1 189 ? 14.518 7.630 -17.498 1.00 96.62 189 LEU A CA 1
ATOM 1328 C C . LEU A 1 189 ? 15.115 7.064 -16.211 1.00 96.62 189 LEU A C 1
ATOM 1330 O O . LEU A 1 189 ? 14.360 6.829 -15.275 1.00 96.62 189 LEU A O 1
ATOM 1334 N N . ASN A 1 190 ? 16.440 6.924 -16.125 1.00 96.31 190 ASN A N 1
ATOM 1335 C CA . ASN A 1 190 ? 17.105 6.454 -14.907 1.00 96.31 190 ASN A CA 1
ATOM 1336 C C . ASN A 1 190 ? 16.796 7.362 -13.715 1.00 96.31 190 ASN A C 1
ATOM 1338 O O . ASN A 1 190 ? 16.343 6.871 -12.694 1.00 96.31 190 ASN A O 1
ATOM 1342 N N . THR A 1 191 ? 16.905 8.686 -13.868 1.00 95.25 191 THR A N 1
ATOM 1343 C CA . THR A 1 191 ? 16.533 9.622 -12.792 1.00 95.25 191 THR A CA 1
ATOM 1344 C C . THR A 1 191 ? 15.070 9.472 -12.360 1.00 95.25 191 THR A C 1
ATOM 1346 O O . THR A 1 191 ? 14.757 9.603 -11.181 1.00 95.25 191 THR A O 1
ATOM 1349 N N . SER A 1 192 ? 14.163 9.193 -13.300 1.00 95.56 192 SER A N 1
ATOM 1350 C CA . SER A 1 192 ? 12.746 8.975 -12.984 1.00 95.56 192 SER A CA 1
ATOM 1351 C C . SER A 1 192 ? 12.515 7.650 -12.250 1.00 95.56 192 SER A C 1
ATOM 1353 O O . SER A 1 192 ? 11.681 7.591 -11.351 1.00 95.56 192 SER A O 1
ATOM 1355 N N . VAL A 1 193 ? 13.251 6.599 -12.621 1.00 94.31 193 VAL A N 1
ATOM 1356 C CA . VAL A 1 193 ? 13.223 5.298 -11.937 1.00 94.31 193 VAL A CA 1
ATOM 1357 C C . VAL A 1 193 ? 13.792 5.427 -10.529 1.00 94.31 193 VAL A C 1
ATOM 1359 O O . VAL A 1 193 ? 13.122 5.012 -9.593 1.00 94.31 193 VAL A O 1
ATOM 1362 N N . ASP A 1 194 ? 14.940 6.085 -10.362 1.00 92.31 194 ASP A N 1
ATOM 1363 C CA . ASP A 1 194 ? 15.553 6.329 -9.051 1.00 92.31 194 ASP A CA 1
ATOM 1364 C C . ASP A 1 194 ? 14.593 7.092 -8.120 1.00 92.31 194 ASP A C 1
ATOM 1366 O O . ASP A 1 194 ? 14.483 6.791 -6.933 1.00 92.31 194 ASP A O 1
ATOM 1370 N N . ALA A 1 195 ? 13.856 8.075 -8.651 1.00 90.62 195 ALA A N 1
ATOM 1371 C CA . ALA A 1 195 ? 12.833 8.790 -7.889 1.00 90.62 195 ALA A CA 1
ATOM 1372 C C . ALA A 1 195 ? 11.669 7.869 -7.489 1.00 90.62 195 ALA A C 1
ATOM 1374 O O . ALA A 1 195 ? 11.224 7.894 -6.343 1.00 90.62 195 ALA A O 1
ATOM 1375 N N . LEU A 1 196 ? 11.200 7.019 -8.407 1.00 91.25 196 LEU A N 1
ATOM 1376 C CA . LEU A 1 196 ? 10.126 6.069 -8.125 1.00 91.25 196 LEU A CA 1
ATOM 1377 C C . LEU A 1 196 ? 10.540 5.021 -7.083 1.00 91.25 196 LEU A C 1
ATOM 1379 O O . LEU A 1 196 ? 9.735 4.685 -6.220 1.00 91.25 196 LEU A O 1
ATOM 1383 N N . GLU A 1 197 ? 11.778 4.526 -7.137 1.00 88.81 197 GLU A N 1
ATOM 1384 C CA . GLU A 1 197 ? 12.321 3.595 -6.142 1.00 88.81 197 GLU A CA 1
ATOM 1385 C C . GLU A 1 197 ? 12.391 4.213 -4.740 1.00 88.81 197 GLU A C 1
ATOM 1387 O O . GLU A 1 197 ? 12.275 3.491 -3.751 1.00 88.81 197 GLU A O 1
ATOM 1392 N N . GLN A 1 198 ? 12.534 5.536 -4.635 1.00 85.50 198 GLN A N 1
ATOM 1393 C CA . GLN A 1 198 ? 12.510 6.223 -3.345 1.00 85.50 198 GLN A CA 1
ATOM 1394 C C . GLN A 1 198 ? 11.097 6.558 -2.857 1.00 85.50 198 GLN A C 1
ATOM 1396 O O . GLN A 1 198 ? 10.838 6.447 -1.661 1.00 85.50 198 GLN A O 1
ATOM 1401 N N . ASP A 1 199 ? 10.191 6.959 -3.752 1.00 88.06 199 ASP A N 1
ATOM 1402 C CA . ASP A 1 199 ? 8.882 7.509 -3.376 1.00 88.06 199 ASP A CA 1
ATOM 1403 C C . ASP A 1 199 ? 7.747 6.466 -3.324 1.00 88.06 199 ASP A C 1
ATOM 1405 O O . ASP A 1 199 ? 6.703 6.713 -2.712 1.00 88.06 199 ASP A O 1
ATOM 1409 N N . ALA A 1 200 ? 7.901 5.308 -3.971 1.00 90.00 200 ALA A N 1
ATOM 1410 C CA . ALA A 1 200 ? 6.860 4.283 -4.026 1.00 90.00 200 ALA A CA 1
ATOM 1411 C C . ALA A 1 200 ? 6.855 3.357 -2.797 1.00 90.00 200 ALA A C 1
ATOM 1413 O O . ALA A 1 200 ? 7.889 3.051 -2.211 1.00 90.00 200 ALA A O 1
ATOM 1414 N N . MET A 1 201 ? 5.683 2.797 -2.464 1.00 91.50 201 MET A N 1
ATOM 1415 C CA . MET A 1 201 ? 5.624 1.650 -1.550 1.00 91.50 201 MET A CA 1
ATOM 1416 C C . MET A 1 201 ? 6.112 0.392 -2.273 1.00 91.50 201 MET A C 1
ATOM 1418 O O . MET A 1 201 ? 5.411 -0.154 -3.129 1.00 91.50 201 MET A O 1
ATOM 1422 N N . LEU A 1 202 ? 7.302 -0.084 -1.919 1.00 90.31 202 LEU A N 1
ATOM 1423 C CA . LEU A 1 202 ? 7.939 -1.222 -2.579 1.00 90.31 202 LEU A CA 1
ATOM 1424 C C . LEU A 1 202 ? 7.674 -2.536 -1.845 1.00 90.31 202 LEU A C 1
ATOM 1426 O O . LEU A 1 202 ? 7.654 -2.598 -0.617 1.00 90.31 202 LEU A O 1
ATOM 1430 N N . TRP A 1 203 ? 7.510 -3.620 -2.601 1.00 91.38 203 TRP A N 1
ATOM 1431 C CA . TRP A 1 203 ? 7.428 -4.967 -2.040 1.00 91.38 203 TRP A CA 1
ATOM 1432 C C . TRP A 1 203 ? 8.815 -5.449 -1.601 1.00 91.38 203 TRP A C 1
ATOM 1434 O O . TRP A 1 203 ? 9.727 -5.534 -2.419 1.00 91.38 203 TRP A O 1
ATOM 1444 N N . ASN A 1 204 ? 8.975 -5.811 -0.326 1.00 89.00 204 ASN A N 1
ATOM 1445 C CA . ASN A 1 204 ? 10.260 -6.255 0.233 1.00 89.00 204 ASN A CA 1
ATOM 1446 C C . ASN A 1 204 ? 10.442 -7.788 0.258 1.00 89.00 204 ASN A C 1
ATOM 1448 O O . ASN A 1 204 ? 11.369 -8.292 0.888 1.00 89.00 204 ASN A O 1
ATOM 1452 N N . GLY A 1 205 ? 9.545 -8.535 -0.394 1.00 92.88 205 GLY A N 1
ATOM 1453 C CA . GLY A 1 205 ? 9.518 -10.000 -0.392 1.00 92.88 205 GLY A CA 1
ATOM 1454 C C . GLY A 1 205 ? 8.377 -10.591 0.439 1.00 92.88 205 GLY A C 1
ATOM 1455 O O . GLY A 1 205 ? 7.859 -11.642 0.063 1.00 92.88 205 GLY A O 1
ATOM 1456 N N . THR A 1 206 ? 7.946 -9.913 1.509 1.00 93.69 206 THR A N 1
ATOM 1457 C CA . THR A 1 206 ? 6.874 -10.392 2.407 1.00 93.69 206 THR A CA 1
ATOM 1458 C C . THR A 1 206 ? 5.754 -9.380 2.644 1.00 93.69 206 THR A C 1
ATOM 1460 O O . THR A 1 206 ? 4.634 -9.794 2.941 1.00 93.69 206 THR A O 1
ATOM 1463 N N . ALA A 1 207 ? 6.029 -8.080 2.514 1.00 91.81 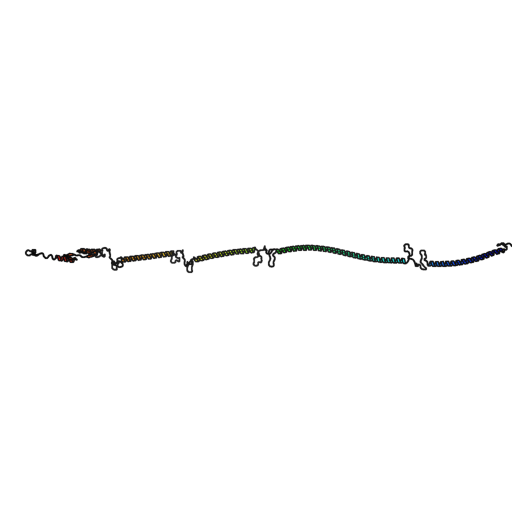207 ALA A N 1
ATOM 1464 C CA . ALA A 1 207 ? 5.053 -7.007 2.666 1.00 91.81 207 ALA A CA 1
ATOM 1465 C C . ALA A 1 207 ? 5.405 -5.794 1.788 1.00 91.81 207 ALA A C 1
ATOM 1467 O O . ALA A 1 207 ? 6.538 -5.635 1.326 1.00 91.81 207 ALA A O 1
ATOM 1468 N N . PHE A 1 208 ? 4.433 -4.900 1.592 1.00 92.06 208 PHE A N 1
ATOM 1469 C CA . PHE A 1 208 ? 4.722 -3.553 1.104 1.00 92.06 208 PHE A CA 1
ATOM 1470 C C . PHE A 1 208 ? 5.404 -2.745 2.214 1.00 92.06 208 PHE A C 1
ATOM 1472 O O . PHE A 1 208 ? 4.915 -2.695 3.343 1.00 92.06 208 PHE A O 1
ATOM 1479 N N . ASN A 1 209 ? 6.540 -2.129 1.894 1.00 88.62 209 ASN A N 1
ATOM 1480 C CA . ASN A 1 209 ? 7.323 -1.294 2.792 1.00 88.62 209 ASN A CA 1
ATOM 1481 C C . ASN A 1 209 ? 6.972 0.183 2.571 1.00 88.62 209 ASN A C 1
ATOM 1483 O O . ASN A 1 209 ? 6.987 0.661 1.439 1.00 88.62 209 ASN A O 1
ATOM 1487 N N . ALA A 1 210 ? 6.673 0.892 3.659 1.00 92.50 210 ALA A N 1
ATOM 1488 C CA . ALA A 1 210 ? 6.385 2.324 3.658 1.00 92.50 210 ALA A CA 1
ATOM 1489 C C . ALA A 1 210 ? 7.589 3.180 4.104 1.00 92.50 210 ALA A C 1
ATOM 1491 O O . ALA A 1 210 ? 7.416 4.352 4.424 1.00 92.50 210 ALA A O 1
ATOM 1492 N N . ALA A 1 211 ? 8.796 2.619 4.197 1.00 89.56 211 ALA A N 1
ATOM 1493 C CA . ALA A 1 211 ? 10.019 3.387 4.424 1.00 89.56 211 ALA A CA 1
ATOM 1494 C C . ALA A 1 211 ? 10.248 4.398 3.287 1.00 89.56 211 ALA A C 1
ATOM 1496 O O . ALA A 1 211 ? 9.994 4.086 2.126 1.00 89.56 211 ALA A O 1
ATOM 1497 N N . HIS A 1 212 ? 10.727 5.595 3.625 1.00 88.81 212 HIS A N 1
ATOM 1498 C CA . HIS A 1 212 ? 11.020 6.663 2.663 1.00 88.81 212 HIS A CA 1
ATOM 1499 C C . HIS A 1 212 ? 12.308 7.382 3.067 1.00 88.81 212 HIS A C 1
ATOM 1501 O O . HIS A 1 212 ? 12.463 7.797 4.217 1.00 88.81 212 HIS A O 1
ATOM 1507 N N . GLY A 1 213 ? 13.258 7.506 2.137 1.00 84.88 213 GLY A N 1
ATOM 1508 C CA . GLY A 1 213 ? 14.566 8.101 2.413 1.00 84.88 213 GLY A CA 1
ATOM 1509 C C . GLY A 1 213 ? 15.300 7.399 3.564 1.00 84.88 213 GLY A C 1
ATOM 1510 O O . GLY A 1 213 ? 15.602 6.210 3.494 1.00 84.88 213 GLY A O 1
ATOM 1511 N N . THR A 1 214 ? 15.610 8.141 4.631 1.00 86.56 214 THR A N 1
ATOM 1512 C CA . THR A 1 214 ? 16.259 7.604 5.842 1.00 86.56 214 THR A CA 1
ATOM 1513 C C . THR A 1 214 ? 15.271 7.097 6.894 1.00 86.56 214 THR A C 1
ATOM 1515 O O . THR A 1 214 ? 15.695 6.505 7.888 1.00 86.56 214 THR A O 1
ATOM 1518 N N . GLU A 1 215 ? 13.971 7.333 6.710 1.00 87.94 215 GLU A N 1
ATOM 1519 C CA . GLU A 1 215 ? 12.940 6.917 7.654 1.00 87.94 215 GLU A CA 1
ATOM 1520 C C . GLU A 1 215 ? 12.581 5.451 7.433 1.00 87.94 215 GLU A C 1
ATOM 1522 O O . GLU A 1 215 ? 12.119 5.042 6.368 1.00 87.94 215 GLU A O 1
ATOM 1527 N N . THR A 1 216 ? 12.758 4.643 8.476 1.00 83.81 216 THR A N 1
ATOM 1528 C CA . THR A 1 216 ? 12.435 3.206 8.426 1.00 83.81 216 THR A CA 1
ATOM 1529 C C . THR A 1 216 ? 10.930 2.925 8.419 1.00 83.81 216 THR A C 1
ATOM 1531 O O . THR A 1 216 ? 10.517 1.813 8.098 1.00 83.81 216 THR A O 1
ATOM 1534 N N . THR A 1 217 ? 10.100 3.924 8.739 1.00 85.00 217 THR A N 1
ATOM 1535 C CA . THR A 1 217 ? 8.635 3.848 8.715 1.00 85.00 217 THR A CA 1
ATOM 1536 C C . THR A 1 217 ? 8.046 5.200 8.322 1.00 85.00 217 THR A C 1
ATOM 1538 O O . THR A 1 217 ? 8.449 6.208 8.896 1.00 85.00 217 THR A O 1
ATOM 1541 N N . SER A 1 218 ? 7.041 5.223 7.443 1.00 90.44 218 SER A N 1
ATOM 1542 C CA . SER A 1 218 ? 6.296 6.445 7.104 1.00 90.44 218 SER A CA 1
ATOM 1543 C C . SER A 1 218 ? 4.797 6.269 7.314 1.00 90.44 218 SER A C 1
ATOM 1545 O O . SER A 1 218 ? 4.258 5.161 7.289 1.00 90.44 218 SER A O 1
ATOM 1547 N N . THR A 1 219 ? 4.095 7.384 7.503 1.00 91.50 219 THR A N 1
ATOM 1548 C CA . THR A 1 219 ? 2.633 7.389 7.574 1.00 91.50 219 THR A CA 1
ATOM 1549 C C . THR A 1 219 ? 2.015 7.215 6.190 1.00 91.50 219 THR A C 1
ATOM 1551 O O . THR A 1 219 ? 2.345 7.962 5.270 1.00 91.50 219 THR A O 1
ATOM 1554 N N . ILE A 1 220 ? 1.049 6.305 6.068 1.00 92.00 220 ILE A N 1
ATOM 1555 C CA . ILE A 1 220 ? 0.222 6.164 4.866 1.00 92.00 220 ILE A CA 1
ATOM 1556 C C . ILE A 1 220 ? -1.013 7.050 5.051 1.00 92.00 220 ILE A C 1
ATOM 1558 O O . ILE A 1 220 ? -1.863 6.787 5.904 1.00 92.00 220 ILE A O 1
ATOM 1562 N N . THR A 1 221 ? -1.098 8.135 4.286 1.00 92.69 221 THR A N 1
ATOM 1563 C CA . THR A 1 221 ? -2.221 9.084 4.343 1.00 92.69 221 THR A CA 1
ATOM 1564 C C . THR A 1 221 ? -3.220 8.825 3.213 1.00 92.69 221 THR A C 1
ATOM 1566 O O . THR A 1 221 ? -2.953 8.044 2.305 1.00 92.69 221 THR A O 1
ATOM 1569 N N . ASN A 1 222 ? -4.404 9.445 3.282 1.00 92.88 222 ASN A N 1
ATOM 1570 C CA . ASN A 1 222 ? -5.491 9.258 2.307 1.00 92.88 222 ASN A CA 1
ATOM 1571 C C . ASN A 1 222 ? -5.977 7.802 2.156 1.00 92.88 222 ASN A C 1
ATOM 1573 O O . ASN A 1 222 ? -6.563 7.436 1.137 1.00 92.88 222 ASN A O 1
ATOM 1577 N N . VAL A 1 223 ? -5.798 6.980 3.195 1.00 95.50 223 VAL A N 1
ATOM 1578 C CA . VAL A 1 223 ? -6.402 5.647 3.278 1.00 95.50 223 VAL A CA 1
ATOM 1579 C C . VAL A 1 223 ? -7.914 5.812 3.428 1.00 95.50 223 VAL A C 1
ATOM 1581 O O . VAL A 1 223 ? -8.414 6.273 4.464 1.00 95.50 223 VAL A O 1
ATOM 1584 N N . LYS A 1 224 ? -8.656 5.461 2.373 1.00 96.38 224 LYS A N 1
ATOM 1585 C CA . LYS A 1 224 ? -10.121 5.379 2.414 1.00 96.38 224 LYS A CA 1
ATOM 1586 C C . LYS A 1 224 ? -10.536 4.436 3.547 1.00 96.38 224 LYS A C 1
ATOM 1588 O O . LYS A 1 224 ? -9.849 3.455 3.797 1.00 96.38 224 LYS A O 1
ATOM 1593 N N . ALA A 1 225 ? -11.640 4.738 4.232 1.00 97.25 225 ALA A N 1
ATOM 1594 C CA . ALA A 1 225 ? -12.157 3.847 5.268 1.00 97.25 225 ALA A CA 1
ATOM 1595 C C . ALA A 1 225 ? -12.379 2.447 4.678 1.00 97.25 225 ALA A C 1
ATOM 1597 O O . ALA A 1 225 ? -13.114 2.310 3.696 1.00 97.25 225 ALA A O 1
ATOM 1598 N N . GLY A 1 226 ? -11.706 1.454 5.256 1.00 96.44 226 GLY A N 1
ATOM 1599 C CA . GLY A 1 226 ? -11.793 0.068 4.823 1.00 96.44 226 GLY A CA 1
ATOM 1600 C C . GLY A 1 226 ? -13.173 -0.511 5.104 1.00 96.44 226 GLY A C 1
ATOM 1601 O O . GLY A 1 226 ? -13.874 -0.078 6.022 1.00 96.44 226 GLY A O 1
ATOM 1602 N N . THR A 1 227 ? -13.580 -1.502 4.328 1.00 96.94 227 THR A N 1
ATOM 1603 C CA . THR A 1 227 ? -14.818 -2.233 4.601 1.00 96.94 227 THR A CA 1
ATOM 1604 C C . THR A 1 227 ? -14.665 -3.014 5.908 1.00 96.94 227 THR A C 1
ATOM 1606 O O . THR A 1 227 ? -13.647 -3.665 6.125 1.00 96.94 227 THR A O 1
ATOM 1609 N N . LEU A 1 228 ? -15.652 -2.941 6.802 1.00 95.06 228 LEU A N 1
ATOM 1610 C CA . LEU A 1 228 ? -15.651 -3.667 8.076 1.00 95.06 228 LEU A CA 1
ATOM 1611 C C . LEU A 1 228 ? -16.532 -4.916 7.933 1.00 95.06 228 LEU A C 1
ATOM 1613 O O . LEU A 1 228 ? -17.750 -4.836 8.079 1.00 95.06 228 LEU A O 1
ATOM 1617 N N . SER A 1 229 ? -15.913 -6.049 7.605 1.00 95.56 229 SER A N 1
ATOM 1618 C CA . SER A 1 229 ? -16.543 -7.373 7.507 1.00 95.56 229 SER A CA 1
ATOM 1619 C C . SER A 1 229 ? -15.532 -8.464 7.854 1.00 95.56 229 SER A C 1
ATOM 1621 O O . SER A 1 229 ? -14.330 -8.221 7.752 1.00 95.56 229 SER A O 1
ATOM 1623 N N . ASP A 1 230 ? -16.009 -9.661 8.193 1.00 95.94 230 ASP A N 1
ATOM 1624 C CA . ASP A 1 230 ? -15.158 -10.772 8.649 1.00 95.94 230 ASP A CA 1
ATOM 1625 C C . ASP A 1 230 ? -14.079 -11.177 7.628 1.00 95.94 230 ASP A C 1
ATOM 1627 O O . ASP A 1 230 ? -12.964 -11.513 8.016 1.00 95.94 230 ASP A O 1
ATOM 1631 N N . ASP A 1 231 ? -14.370 -11.053 6.330 1.00 96.19 231 ASP A N 1
ATOM 1632 C CA . ASP A 1 231 ? -13.437 -11.395 5.245 1.00 96.19 231 ASP A CA 1
ATOM 1633 C C . ASP A 1 231 ? -12.648 -10.187 4.695 1.00 96.19 231 ASP A C 1
ATOM 1635 O O . ASP A 1 231 ? -12.005 -10.281 3.648 1.00 96.19 231 ASP A O 1
ATOM 1639 N N . SER A 1 232 ? -12.725 -9.015 5.338 1.00 96.88 232 SER A N 1
ATOM 1640 C CA . SER A 1 232 ? -12.084 -7.804 4.812 1.00 96.88 232 SER A CA 1
ATOM 1641 C C . SER A 1 232 ? -10.562 -7.864 4.927 1.00 96.88 232 SER A C 1
ATOM 1643 O O . SER A 1 232 ? -10.007 -8.104 5.999 1.00 96.88 232 SER A O 1
ATOM 1645 N N . THR A 1 233 ? -9.882 -7.558 3.826 1.00 94.88 233 THR A N 1
ATOM 1646 C CA . THR A 1 233 ? -8.427 -7.346 3.777 1.00 94.88 233 THR A CA 1
ATOM 1647 C C . THR A 1 233 ? -8.066 -5.868 3.610 1.00 94.88 233 THR A C 1
ATOM 1649 O O . THR A 1 233 ? -6.917 -5.543 3.307 1.00 94.88 233 THR A O 1
ATOM 1652 N N . ASP A 1 234 ? -9.042 -4.967 3.753 1.00 97.06 234 ASP A N 1
ATOM 1653 C CA . ASP A 1 234 ? -8.827 -3.529 3.622 1.00 97.06 234 ASP A CA 1
ATOM 1654 C C . ASP A 1 234 ? -8.057 -2.982 4.834 1.00 97.06 234 ASP A C 1
ATOM 1656 O O . ASP A 1 234 ? -8.306 -3.353 5.983 1.00 97.06 234 ASP A O 1
ATOM 1660 N N . ALA A 1 235 ? -7.158 -2.025 4.600 1.00 95.06 235 ALA A N 1
ATOM 1661 C CA . ALA A 1 235 ? -6.540 -1.278 5.689 1.00 95.06 235 ALA A CA 1
ATOM 1662 C C . ALA A 1 235 ? -7.586 -0.400 6.400 1.00 95.06 235 ALA A C 1
ATOM 1664 O O . ALA A 1 235 ? -8.327 0.349 5.759 1.00 95.06 235 ALA A O 1
ATOM 1665 N N . VAL A 1 236 ? -7.619 -0.442 7.734 1.00 96.62 236 VAL A N 1
ATOM 1666 C CA . VAL A 1 236 ? -8.439 0.478 8.535 1.00 96.62 236 VAL A CA 1
ATOM 1667 C C . VAL A 1 236 ? -7.704 1.796 8.739 1.00 96.62 236 VAL A C 1
ATOM 1669 O O . VAL A 1 236 ? -6.514 1.821 9.050 1.00 96.62 236 VAL A O 1
ATOM 1672 N N . ASN A 1 237 ? -8.410 2.913 8.583 1.00 96.81 237 ASN A N 1
ATOM 1673 C CA . ASN A 1 237 ? -7.823 4.228 8.826 1.00 96.81 237 ASN A CA 1
ATOM 1674 C C . ASN A 1 237 ? -8.051 4.704 10.273 1.00 96.81 237 ASN A C 1
ATOM 1676 O O . ASN A 1 237 ? -8.830 4.128 11.039 1.00 96.81 237 ASN A O 1
ATOM 1680 N N . GLY A 1 238 ? -7.393 5.806 10.649 1.00 96.50 238 GLY A N 1
ATOM 1681 C CA . GLY A 1 238 ? -7.464 6.348 12.009 1.00 96.50 238 GLY A CA 1
ATOM 1682 C C . GLY A 1 238 ? -8.879 6.719 12.479 1.00 96.50 238 GLY A C 1
ATOM 1683 O O . GLY A 1 238 ? -9.165 6.611 13.668 1.00 96.50 238 GLY A O 1
ATOM 1684 N N . SER A 1 239 ? -9.789 7.102 11.573 1.00 95.81 239 SER A N 1
ATOM 1685 C CA . SER A 1 239 ? -11.173 7.441 11.942 1.00 95.81 239 SER A CA 1
ATOM 1686 C C . SER A 1 239 ? -11.979 6.215 12.385 1.00 95.81 239 SER A C 1
ATOM 1688 O O . SER A 1 239 ? -12.727 6.299 13.359 1.00 95.81 239 SER A O 1
ATOM 1690 N N . GLN A 1 240 ? -11.769 5.064 11.736 1.00 97.69 240 GLN A N 1
ATOM 1691 C CA . GLN A 1 240 ? -12.418 3.803 12.101 1.00 97.69 240 GLN A CA 1
ATOM 1692 C C . GLN A 1 240 ? -11.916 3.306 13.456 1.00 97.69 240 GLN A C 1
ATOM 1694 O O . GLN A 1 240 ? -12.719 2.985 14.330 1.00 97.69 240 GLN A O 1
ATOM 1699 N N . LEU A 1 241 ? -10.592 3.313 13.662 1.00 96.62 241 LEU A N 1
ATOM 1700 C CA . LEU A 1 241 ? -10.006 2.911 14.942 1.00 96.62 241 LEU A CA 1
ATOM 1701 C C . LEU A 1 241 ? -10.438 3.847 16.079 1.00 96.62 241 LEU A C 1
ATOM 1703 O O . LEU A 1 241 ? -10.728 3.384 17.182 1.00 96.62 241 LEU A O 1
ATOM 1707 N N . LYS A 1 242 ? -10.549 5.155 15.813 1.00 96.94 242 LYS A N 1
ATOM 1708 C CA . LYS A 1 242 ? -11.047 6.111 16.804 1.00 96.94 242 LYS A CA 1
ATOM 1709 C C . LYS A 1 242 ? -12.504 5.845 17.189 1.00 96.94 242 LYS A C 1
ATOM 1711 O O . LYS A 1 242 ? -12.796 5.843 18.378 1.00 96.94 242 LYS A O 1
ATOM 1716 N N . ALA A 1 243 ? -13.393 5.591 16.229 1.00 97.12 243 ALA A N 1
ATOM 1717 C CA . ALA A 1 243 ? -14.790 5.271 16.527 1.00 97.12 243 ALA A CA 1
ATOM 1718 C C . ALA A 1 243 ? -14.911 4.021 17.420 1.00 97.12 243 ALA A C 1
ATOM 1720 O O . ALA A 1 243 ? -15.650 4.025 18.405 1.00 97.12 243 ALA A O 1
ATOM 1721 N N . THR A 1 244 ? -14.124 2.979 17.132 1.00 96.75 244 THR A N 1
ATOM 1722 C CA . THR A 1 244 ? -14.031 1.793 17.995 1.00 96.75 244 THR A CA 1
ATOM 1723 C C . THR A 1 244 ? -13.534 2.151 19.396 1.00 96.75 244 THR A C 1
ATOM 1725 O O . THR A 1 244 ? -14.142 1.736 20.382 1.00 96.75 244 THR A O 1
ATOM 1728 N N . ASN A 1 245 ? -12.478 2.960 19.511 1.00 97.50 245 ASN A N 1
ATOM 1729 C CA . ASN A 1 245 ? -11.936 3.378 20.807 1.00 97.50 245 ASN A CA 1
ATOM 1730 C C . ASN A 1 245 ? -12.919 4.234 21.623 1.00 97.50 245 ASN A C 1
ATOM 1732 O O . ASN A 1 245 ? -13.008 4.051 22.835 1.00 97.50 245 ASN A O 1
ATOM 1736 N N . ASP A 1 246 ? -13.694 5.114 20.986 1.00 97.69 246 ASP A N 1
ATOM 1737 C CA . ASP A 1 246 ? -14.728 5.914 21.656 1.00 97.69 246 ASP A CA 1
ATOM 1738 C C . ASP A 1 246 ? -15.851 5.010 22.220 1.00 97.69 246 ASP A C 1
ATOM 1740 O O . ASP A 1 246 ? -16.310 5.201 23.353 1.00 97.69 246 ASP A O 1
ATOM 1744 N N . ASN A 1 247 ? -16.246 3.964 21.479 1.00 97.12 247 ASN A N 1
ATOM 1745 C CA . ASN A 1 247 ? -17.199 2.955 21.959 1.00 97.12 247 ASN A CA 1
ATOM 1746 C C . ASN A 1 247 ? -16.633 2.145 23.139 1.00 97.12 247 ASN A C 1
ATOM 1748 O O . ASN A 1 247 ? -17.339 1.897 24.117 1.00 97.12 247 ASN A O 1
ATOM 1752 N N . VAL A 1 248 ? -15.351 1.763 23.089 1.00 97.69 248 VAL A N 1
ATOM 1753 C CA . VAL A 1 248 ? -14.667 1.070 24.197 1.00 97.69 248 VAL A CA 1
ATOM 1754 C C . VAL A 1 248 ? -14.587 1.959 25.442 1.00 97.69 248 VAL A C 1
ATOM 1756 O O . VAL A 1 248 ? -14.857 1.490 26.551 1.00 97.69 248 VAL A O 1
ATOM 1759 N N . ALA A 1 249 ? -14.280 3.247 25.282 1.00 96.56 249 ALA A N 1
ATOM 1760 C CA . ALA A 1 249 ? -14.283 4.210 26.380 1.00 96.56 249 ALA A CA 1
ATOM 1761 C C . ALA A 1 249 ? -15.684 4.350 26.999 1.00 96.56 249 ALA A C 1
ATOM 1763 O O . ALA A 1 249 ? -15.830 4.267 28.218 1.00 96.56 249 ALA A O 1
ATOM 1764 N N . THR A 1 250 ? -16.725 4.450 26.168 1.00 97.12 250 THR A N 1
ATOM 1765 C CA . THR A 1 250 ? -18.127 4.479 26.622 1.00 97.12 250 THR A CA 1
ATOM 1766 C C . THR A 1 250 ? -18.491 3.224 27.415 1.00 97.12 250 THR A C 1
ATOM 1768 O O . THR A 1 250 ? -19.047 3.317 28.510 1.00 97.12 250 THR A O 1
ATOM 1771 N N . ASN A 1 251 ? -18.120 2.042 26.917 1.00 97.44 251 ASN A N 1
ATOM 1772 C CA . ASN A 1 251 ? -18.330 0.785 27.634 1.00 97.44 251 ASN A CA 1
ATOM 1773 C C . ASN A 1 251 ? -17.603 0.768 28.982 1.00 97.44 251 ASN A C 1
ATOM 1775 O O . ASN A 1 251 ? -18.167 0.316 29.976 1.00 97.44 251 ASN A O 1
ATOM 1779 N N . THR A 1 252 ? -16.385 1.307 29.037 1.00 97.56 252 THR A N 1
ATOM 1780 C CA . THR A 1 252 ? -15.611 1.426 30.279 1.00 97.56 252 THR A CA 1
ATOM 1781 C C . THR A 1 252 ? -16.345 2.292 31.308 1.00 97.56 252 THR A C 1
ATOM 1783 O O . THR A 1 252 ? -16.489 1.885 32.461 1.00 97.56 252 THR A O 1
ATOM 1786 N N . THR A 1 253 ? -16.882 3.446 30.897 1.00 97.00 253 THR A N 1
ATOM 1787 C CA . THR A 1 253 ? -17.704 4.304 31.765 1.00 97.00 253 THR A CA 1
ATOM 1788 C C . THR A 1 253 ? -18.969 3.589 32.237 1.00 97.00 253 THR A C 1
ATOM 1790 O O . THR A 1 253 ? -19.256 3.591 33.433 1.00 97.00 253 THR A O 1
ATOM 1793 N N . ASN A 1 254 ? -19.691 2.919 31.336 1.00 97.31 254 ASN A N 1
ATOM 1794 C CA . ASN A 1 254 ? -20.903 2.172 31.684 1.00 97.31 254 ASN A CA 1
ATOM 1795 C C . ASN A 1 254 ? -20.621 1.060 32.707 1.00 97.31 254 ASN A C 1
ATOM 1797 O O . ASN A 1 254 ? -21.382 0.882 33.658 1.00 97.31 254 ASN A O 1
ATOM 1801 N N . ILE A 1 255 ? -19.510 0.333 32.554 1.00 97.38 255 ILE A N 1
ATOM 1802 C CA . ILE A 1 255 ? -19.077 -0.697 33.507 1.00 97.38 255 ILE A CA 1
ATOM 1803 C C . ILE A 1 255 ? -18.767 -0.080 34.876 1.00 97.38 255 ILE A C 1
ATOM 1805 O O . ILE A 1 255 ? -19.187 -0.627 35.899 1.00 97.38 255 ILE A O 1
ATOM 1809 N N . ALA A 1 256 ? -18.083 1.065 34.918 1.00 96.19 256 ALA A N 1
ATOM 1810 C CA . ALA A 1 256 ? -17.800 1.767 36.168 1.00 96.19 256 ALA A CA 1
ATOM 1811 C C . ALA A 1 256 ? -19.092 2.218 36.876 1.00 96.19 256 ALA A C 1
ATOM 1813 O O . ALA A 1 256 ? -19.245 1.990 38.077 1.00 96.19 256 ALA A O 1
ATOM 1814 N N . SER A 1 257 ? -20.058 2.773 36.136 1.00 96.88 257 SER A N 1
ATOM 1815 C CA . SER A 1 257 ? -21.376 3.136 36.675 1.00 96.88 257 SER A CA 1
ATOM 1816 C C . SER A 1 257 ? -22.144 1.922 37.197 1.00 96.88 257 SER A C 1
ATOM 1818 O O . SER A 1 257 ? -22.678 1.967 38.303 1.00 96.88 257 SER A O 1
ATOM 1820 N N . ASN A 1 258 ? -22.156 0.813 36.454 1.00 96.50 258 ASN A N 1
ATOM 1821 C CA . ASN A 1 258 ? -22.784 -0.426 36.914 1.00 96.50 258 ASN A CA 1
ATOM 1822 C C . ASN A 1 258 ? -22.118 -0.960 38.187 1.00 96.50 258 ASN A C 1
ATOM 1824 O O . ASN A 1 258 ? -22.812 -1.381 39.108 1.00 96.50 258 ASN A O 1
ATOM 1828 N N . THR A 1 259 ? -20.791 -0.883 38.275 1.00 97.31 259 THR A N 1
ATOM 1829 C CA . THR A 1 259 ? -20.035 -1.275 39.473 1.00 97.31 259 THR A CA 1
ATOM 1830 C C . THR A 1 259 ? -20.423 -0.418 40.681 1.00 97.31 259 THR A C 1
ATOM 1832 O O . THR A 1 259 ? -20.682 -0.958 41.755 1.00 97.31 259 THR A O 1
ATOM 1835 N N . ALA A 1 260 ? -20.535 0.903 40.507 1.00 96.12 260 ALA A N 1
ATOM 1836 C CA . ALA A 1 260 ? -20.984 1.811 41.563 1.00 96.12 260 ALA A CA 1
ATOM 1837 C C . ALA A 1 260 ? -22.427 1.514 42.005 1.00 96.12 260 ALA A C 1
ATOM 1839 O O . ALA A 1 260 ? -22.689 1.399 43.200 1.00 96.12 260 ALA A O 1
ATOM 1840 N N . ASN A 1 261 ? -23.342 1.298 41.054 1.00 96.62 261 ASN A N 1
ATOM 1841 C CA . ASN A 1 261 ? -24.728 0.926 41.343 1.00 96.62 261 ASN A CA 1
ATOM 1842 C C . ASN A 1 261 ? -24.815 -0.388 42.134 1.00 96.62 261 ASN A C 1
ATOM 1844 O O . ASN A 1 261 ? -25.578 -0.483 43.093 1.00 96.62 261 ASN A O 1
ATOM 1848 N N . ILE A 1 262 ? -24.015 -1.396 41.771 1.00 97.06 262 ILE A N 1
ATOM 1849 C CA . ILE A 1 262 ? -23.938 -2.669 42.502 1.00 97.06 262 ILE A CA 1
ATOM 1850 C C . ILE A 1 262 ? -23.429 -2.448 43.930 1.00 97.06 262 ILE A C 1
ATOM 1852 O O . ILE A 1 262 ? -24.001 -3.006 44.868 1.00 97.06 262 ILE A O 1
ATOM 1856 N N . ALA A 1 263 ? -22.402 -1.616 44.121 1.00 95.75 263 ALA A N 1
ATOM 1857 C CA . ALA A 1 263 ? -21.892 -1.285 45.450 1.00 95.75 263 ALA A CA 1
ATOM 1858 C C . ALA A 1 263 ? -22.958 -0.578 46.309 1.00 95.75 263 ALA A C 1
ATOM 1860 O O . ALA A 1 263 ? -23.171 -0.960 47.461 1.00 95.75 263 ALA A O 1
ATOM 1861 N N . THR A 1 264 ? -23.690 0.387 45.742 1.00 96.94 264 THR A N 1
ATOM 1862 C CA . THR A 1 264 ? -24.817 1.057 46.413 1.00 96.94 264 THR A CA 1
ATOM 1863 C C . THR A 1 264 ? -25.929 0.075 46.772 1.00 96.94 264 THR A C 1
ATOM 1865 O O . THR A 1 264 ? -26.386 0.063 47.912 1.00 96.94 264 THR A O 1
ATOM 1868 N N . ASN A 1 265 ? -26.337 -0.789 45.841 1.00 96.38 265 ASN A N 1
ATOM 1869 C CA . ASN A 1 265 ? -27.342 -1.816 46.110 1.00 96.38 265 ASN A CA 1
ATOM 1870 C C . ASN A 1 265 ? -26.892 -2.766 47.225 1.00 96.38 265 ASN A C 1
ATOM 1872 O O . ASN A 1 265 ? -27.681 -3.081 48.109 1.00 96.38 265 ASN A O 1
ATOM 1876 N N . THR A 1 266 ? -25.618 -3.164 47.228 1.00 97.19 266 THR A N 1
ATOM 1877 C CA . THR A 1 266 ? -25.031 -3.996 48.289 1.00 97.19 266 THR A CA 1
ATOM 1878 C C . THR A 1 266 ? -25.122 -3.304 49.653 1.00 97.19 266 THR A C 1
ATOM 1880 O O . THR A 1 266 ? -25.551 -3.918 50.627 1.00 97.19 266 THR A O 1
ATOM 1883 N N . ALA A 1 267 ? -24.790 -2.011 49.736 1.00 95.56 267 ALA A N 1
ATOM 1884 C CA . ALA A 1 267 ? -24.897 -1.240 50.977 1.00 95.56 267 ALA A CA 1
ATOM 1885 C C . ALA A 1 267 ? -26.352 -1.078 51.458 1.00 95.56 267 ALA A C 1
ATOM 1887 O O . ALA A 1 267 ? -26.635 -1.227 52.650 1.00 95.56 267 ALA A O 1
ATOM 1888 N N . ASN A 1 268 ? -27.283 -0.820 50.535 1.00 96.50 268 ASN A N 1
ATOM 1889 C CA . ASN A 1 268 ? -28.711 -0.727 50.840 1.00 96.50 268 ASN A CA 1
ATOM 1890 C C . ASN A 1 268 ? -29.258 -2.055 51.378 1.00 96.50 268 ASN A C 1
ATOM 1892 O O . ASN A 1 268 ? -29.969 -2.059 52.378 1.00 96.50 268 ASN A O 1
ATOM 1896 N N . ILE A 1 269 ? -28.891 -3.181 50.756 1.00 96.31 269 ILE A N 1
ATOM 1897 C CA . ILE A 1 269 ? -29.276 -4.522 51.216 1.00 96.31 269 ILE A CA 1
ATOM 1898 C C . ILE A 1 269 ? -28.733 -4.787 52.622 1.00 96.31 269 ILE A C 1
ATOM 1900 O O . ILE A 1 269 ? -29.484 -5.239 53.480 1.00 96.31 269 ILE A O 1
ATOM 1904 N N . ASN A 1 270 ? -27.471 -4.451 52.896 1.00 94.69 270 ASN A N 1
ATOM 1905 C CA . ASN A 1 270 ? -26.905 -4.608 54.238 1.00 94.69 270 ASN A CA 1
ATOM 1906 C C . ASN A 1 270 ? -27.662 -3.771 55.280 1.00 94.69 270 ASN A C 1
ATOM 1908 O O . ASN A 1 270 ? -27.956 -4.263 56.363 1.00 94.69 270 ASN A O 1
ATOM 1912 N N . THR A 1 271 ? -28.037 -2.536 54.934 1.00 95.56 271 THR A N 1
ATOM 1913 C CA . THR A 1 271 ? -28.830 -1.659 55.814 1.00 95.56 271 THR A CA 1
ATOM 1914 C C . THR A 1 271 ? -30.220 -2.240 56.085 1.00 95.56 271 THR A C 1
ATOM 1916 O O . THR A 1 271 ? -30.695 -2.212 57.223 1.00 95.56 271 THR A O 1
ATOM 1919 N N . LEU A 1 272 ? -30.871 -2.790 55.054 1.00 95.19 272 LEU A N 1
ATOM 1920 C CA . LEU A 1 272 ? -32.155 -3.478 55.193 1.00 95.19 272 LEU A CA 1
ATOM 1921 C C . LEU A 1 272 ? -32.033 -4.717 56.081 1.00 95.19 272 LEU A C 1
ATOM 1923 O O . LEU A 1 272 ? -32.851 -4.868 56.981 1.00 95.19 272 LEU A O 1
ATOM 1927 N N . ASN A 1 273 ? -31.004 -5.545 55.894 1.00 95.25 273 ASN A N 1
ATOM 1928 C CA . ASN A 1 273 ? -30.763 -6.712 56.746 1.00 95.25 273 ASN A CA 1
ATOM 1929 C C . ASN A 1 273 ? -30.563 -6.306 58.208 1.00 95.25 273 ASN A C 1
ATOM 1931 O O . ASN A 1 273 ? -31.260 -6.823 59.066 1.00 95.25 273 ASN A O 1
ATOM 1935 N N . THR A 1 274 ? -29.723 -5.309 58.500 1.00 93.31 274 THR A N 1
ATOM 1936 C CA . THR A 1 274 ? -29.562 -4.809 59.878 1.00 93.31 274 THR A CA 1
ATOM 1937 C C . THR A 1 274 ? -30.874 -4.277 60.461 1.00 93.31 274 THR A C 1
ATOM 1939 O O . THR A 1 274 ? -31.153 -4.471 61.644 1.00 93.31 274 THR A O 1
ATOM 1942 N N . SER A 1 275 ? -31.701 -3.617 59.647 1.00 94.06 275 SER A N 1
ATOM 1943 C CA . SER A 1 275 ? -33.018 -3.138 60.086 1.00 94.06 275 SER A CA 1
ATOM 1944 C C . SER A 1 275 ? -33.972 -4.297 60.389 1.00 94.06 275 SER A C 1
ATOM 1946 O O . SER A 1 275 ? -34.715 -4.226 61.364 1.00 94.06 275 SER A O 1
ATOM 1948 N N . ILE A 1 276 ? -33.935 -5.365 59.586 1.00 93.19 276 ILE A N 1
ATOM 1949 C CA . ILE A 1 276 ? -34.699 -6.598 59.816 1.00 93.19 276 ILE A CA 1
ATOM 1950 C C . ILE A 1 276 ? -34.208 -7.292 61.087 1.00 93.19 276 ILE A C 1
ATOM 1952 O O . ILE A 1 276 ? -35.032 -7.562 61.950 1.00 93.19 276 ILE A O 1
ATOM 1956 N N . ASP A 1 277 ? -32.899 -7.476 61.264 1.00 90.50 277 ASP A N 1
ATOM 1957 C CA . ASP A 1 277 ? -32.313 -8.075 62.472 1.00 90.50 277 ASP A CA 1
ATOM 1958 C C . ASP A 1 277 ? -32.694 -7.286 63.739 1.00 90.50 277 ASP A C 1
ATOM 1960 O O . ASP A 1 277 ? -32.897 -7.847 64.815 1.00 90.50 277 ASP A O 1
ATOM 1964 N N . THR A 1 278 ? -32.794 -5.958 63.628 1.00 89.00 278 THR A N 1
ATOM 1965 C CA . THR A 1 278 ? -33.250 -5.097 64.730 1.00 89.00 278 THR A CA 1
ATOM 1966 C C . THR A 1 278 ? -34.742 -5.299 64.994 1.00 89.00 278 THR A C 1
ATOM 1968 O O . THR A 1 278 ? -35.151 -5.471 66.138 1.00 89.00 278 THR A O 1
ATOM 1971 N N . LEU A 1 279 ? -35.563 -5.336 63.941 1.00 90.44 279 LEU A N 1
ATOM 1972 C CA . LEU A 1 279 ? -37.000 -5.570 64.067 1.00 90.44 279 LEU A CA 1
ATOM 1973 C C . LEU A 1 279 ? -37.311 -6.959 64.642 1.00 90.44 279 LEU A C 1
ATOM 1975 O O . LEU A 1 279 ? -38.212 -7.078 65.465 1.00 90.44 279 LEU A O 1
ATOM 1979 N N . GLU A 1 280 ? -36.574 -7.994 64.238 1.00 88.19 280 GLU A N 1
ATOM 1980 C CA . GLU A 1 280 ? -36.705 -9.347 64.783 1.00 88.19 280 GLU A CA 1
ATOM 1981 C C . GLU A 1 280 ? -36.336 -9.410 66.271 1.00 88.19 280 GLU A C 1
ATOM 1983 O O . GLU A 1 280 ? -36.911 -10.204 67.009 1.00 88.19 280 GLU A O 1
ATOM 1988 N N . GLN A 1 281 ? -35.423 -8.556 66.739 1.00 84.38 281 GLN A N 1
ATOM 1989 C CA . GLN A 1 281 ? -35.110 -8.455 68.165 1.00 84.38 281 GLN A CA 1
ATOM 1990 C C . GLN A 1 281 ? -36.171 -7.674 68.949 1.00 84.38 281 GLN A C 1
ATOM 1992 O O . GLN A 1 281 ? -36.502 -8.070 70.062 1.00 84.38 281 GLN A O 1
ATOM 1997 N N . ASP A 1 282 ? -36.706 -6.588 68.386 1.00 85.50 282 ASP A N 1
ATOM 1998 C CA . ASP A 1 282 ? -37.577 -5.646 69.105 1.00 85.50 282 ASP A CA 1
ATOM 1999 C C . ASP A 1 282 ? -39.082 -5.981 69.024 1.00 85.50 282 ASP A C 1
ATOM 2001 O O . ASP A 1 282 ? -39.882 -5.458 69.806 1.00 85.50 282 ASP A O 1
ATOM 2005 N N . ALA A 1 283 ? -39.506 -6.821 68.076 1.00 89.06 283 ALA A N 1
ATOM 2006 C CA . ALA A 1 283 ? -40.913 -7.160 67.875 1.00 89.06 283 ALA A CA 1
ATOM 2007 C C . ALA A 1 283 ? -41.413 -8.277 68.809 1.00 89.06 283 ALA A C 1
ATOM 2009 O O . ALA A 1 283 ? -40.690 -9.194 69.184 1.00 89.06 283 ALA A O 1
ATOM 2010 N N . ILE A 1 284 ? -42.719 -8.264 69.106 1.00 90.25 284 ILE A N 1
ATOM 2011 C CA . ILE A 1 284 ? -43.404 -9.424 69.693 1.00 90.25 284 ILE A CA 1
ATOM 2012 C C . ILE A 1 284 ? -43.608 -10.463 68.584 1.00 90.25 284 ILE A C 1
ATOM 2014 O O . ILE A 1 284 ? -44.449 -10.285 67.698 1.00 90.25 284 ILE A O 1
ATOM 2018 N N . LEU A 1 285 ? -42.843 -11.551 68.631 1.00 90.00 285 LEU A N 1
ATOM 2019 C CA . LEU A 1 285 ? -42.804 -12.563 67.575 1.00 90.00 285 LEU A CA 1
ATOM 2020 C C . LEU A 1 285 ? -43.556 -13.839 67.954 1.00 90.00 285 LEU A C 1
ATOM 2022 O O . LEU A 1 285 ? -43.588 -14.256 69.110 1.00 90.00 285 LEU A O 1
ATOM 2026 N N . TRP A 1 286 ? -44.143 -14.497 66.955 1.00 89.69 286 TRP A N 1
ATOM 2027 C CA . TRP A 1 286 ? -44.750 -15.816 67.119 1.00 89.69 286 TRP A CA 1
ATOM 2028 C C . TRP A 1 286 ? -43.667 -16.896 67.201 1.00 89.69 286 TRP A C 1
ATOM 2030 O O . TRP A 1 286 ? -42.924 -17.103 66.245 1.00 89.69 286 TRP A O 1
ATOM 2040 N N . ASN A 1 287 ? -43.602 -17.630 68.314 1.00 87.00 287 ASN A N 1
ATOM 2041 C CA . ASN A 1 287 ? -42.595 -18.677 68.534 1.00 87.00 287 ASN A CA 1
ATOM 2042 C C . ASN A 1 287 ? -43.046 -20.087 68.094 1.00 87.00 287 ASN A C 1
ATOM 2044 O O . ASN A 1 287 ? -42.440 -21.083 68.481 1.00 87.00 287 ASN A O 1
ATOM 2048 N N . GLY A 1 288 ? -44.144 -20.186 67.338 1.00 91.31 288 GLY A N 1
ATOM 2049 C CA . GLY A 1 288 ? -44.771 -21.451 66.941 1.00 91.31 288 GLY A CA 1
ATOM 2050 C C . GLY A 1 288 ? -45.998 -21.828 67.777 1.00 91.31 288 GLY A C 1
ATOM 2051 O O . GLY A 1 288 ? -46.882 -22.505 67.257 1.00 91.31 288 GLY A O 1
ATOM 2052 N N . THR A 1 289 ? -46.090 -21.362 69.029 1.00 92.00 289 THR A N 1
ATOM 2053 C CA . THR A 1 289 ? -47.199 -21.697 69.951 1.00 92.00 289 THR A CA 1
ATOM 2054 C C . THR A 1 289 ? -47.865 -20.485 70.599 1.00 92.00 289 THR A C 1
ATOM 2056 O O . THR A 1 289 ? -49.060 -20.534 70.886 1.00 92.00 289 THR A O 1
ATOM 2059 N N . ALA A 1 290 ? -47.115 -19.404 70.818 1.00 89.88 290 ALA A N 1
ATOM 2060 C CA . ALA A 1 290 ? -47.600 -18.151 71.379 1.00 89.88 290 ALA A CA 1
ATOM 2061 C C . ALA A 1 290 ? -46.776 -16.966 70.854 1.00 89.88 290 ALA A C 1
ATOM 2063 O O . ALA A 1 290 ? -45.674 -17.126 70.321 1.00 89.88 290 ALA A O 1
ATOM 2064 N N . TYR A 1 291 ? -47.303 -15.760 71.044 1.00 91.00 291 TYR A N 1
ATOM 2065 C CA . TYR A 1 291 ? -46.520 -14.539 70.905 1.00 91.00 291 TYR A CA 1
ATOM 2066 C C . TYR A 1 291 ? -45.565 -14.400 72.099 1.00 91.00 291 TYR A C 1
ATOM 2068 O O . TYR A 1 291 ? -45.998 -14.449 73.250 1.00 91.00 291 TYR A O 1
ATOM 2076 N N . SER A 1 292 ? -44.270 -14.252 71.823 1.00 88.62 292 SER A N 1
ATOM 2077 C CA . SER A 1 292 ? -43.207 -14.091 72.813 1.00 88.62 292 SER A CA 1
ATOM 2078 C C . SER A 1 292 ? -42.818 -12.624 72.937 1.00 88.62 292 SER A C 1
ATOM 2080 O O . SER A 1 292 ? -42.570 -11.960 71.935 1.00 88.62 292 SER A O 1
ATOM 2082 N N . ALA A 1 293 ? -42.724 -12.141 74.173 1.00 90.94 293 ALA A N 1
ATOM 2083 C CA . ALA A 1 293 ? -42.140 -10.843 74.495 1.00 90.94 293 ALA A CA 1
ATOM 2084 C C . ALA A 1 293 ? -40.678 -10.978 74.960 1.00 90.94 293 ALA A C 1
ATOM 2086 O O . ALA A 1 293 ? -40.218 -10.167 75.749 1.00 90.94 293 ALA A O 1
ATOM 2087 N N . ALA A 1 294 ? -39.971 -12.042 74.570 1.00 87.25 294 ALA A N 1
ATOM 2088 C CA . ALA A 1 294 ? -38.540 -12.174 74.839 1.00 87.25 294 ALA A CA 1
ATOM 2089 C C . ALA A 1 294 ? -37.751 -11.139 74.021 1.00 87.25 294 ALA A C 1
ATOM 2091 O O . ALA A 1 294 ? -38.060 -10.926 72.852 1.00 87.25 294 ALA A O 1
ATOM 2092 N N . HIS A 1 295 ? -36.734 -10.526 74.626 1.00 87.00 295 HIS A N 1
ATOM 2093 C CA . HIS A 1 295 ? -35.882 -9.518 73.990 1.00 87.00 295 HIS A CA 1
ATOM 2094 C C . HIS A 1 295 ? -34.420 -9.770 74.362 1.00 87.00 295 HIS A C 1
ATOM 2096 O O . HIS A 1 295 ? -34.088 -9.904 75.541 1.00 87.00 295 HIS A O 1
ATOM 2102 N N . GLY A 1 296 ? -33.539 -9.873 73.364 1.00 83.06 296 GLY A N 1
ATOM 2103 C CA . GLY A 1 296 ? -32.121 -10.166 73.582 1.00 83.06 296 GLY A CA 1
ATOM 2104 C C . GLY A 1 296 ? -31.897 -11.464 74.370 1.00 83.06 296 GLY A C 1
ATOM 2105 O O . GLY A 1 296 ? -32.239 -12.552 73.910 1.00 83.06 296 GLY A O 1
ATOM 2106 N N . THR A 1 297 ? -31.298 -11.358 75.559 1.00 83.69 297 THR A N 1
ATOM 2107 C CA . THR A 1 297 ? -31.050 -12.496 76.466 1.00 83.69 297 THR A CA 1
ATOM 2108 C C . THR A 1 297 ? -32.163 -12.721 77.493 1.00 83.69 297 THR A C 1
ATOM 2110 O O . THR A 1 297 ? -32.093 -13.680 78.262 1.00 83.69 297 THR A O 1
ATOM 2113 N N . GLU A 1 298 ? -33.174 -11.851 77.540 1.00 84.56 298 GLU A N 1
ATOM 2114 C CA . GLU A 1 298 ? -34.274 -11.943 78.496 1.00 84.56 298 GLU A CA 1
ATOM 2115 C C . GLU A 1 298 ? -35.334 -12.931 78.007 1.00 84.56 298 GLU A C 1
ATOM 2117 O O . GLU A 1 298 ? -35.883 -12.811 76.912 1.00 84.56 298 GLU A O 1
ATOM 2122 N N . THR A 1 299 ? -35.668 -13.908 78.849 1.00 81.06 299 THR A N 1
ATOM 2123 C CA . THR A 1 299 ? -36.673 -14.938 78.519 1.00 81.06 299 THR A CA 1
ATOM 2124 C C . THR A 1 299 ? -38.117 -14.422 78.581 1.00 81.06 299 THR A C 1
ATOM 2126 O O . THR A 1 299 ? -39.020 -15.065 78.047 1.00 81.06 299 THR A O 1
ATOM 2129 N N . ALA A 1 300 ? -38.341 -13.254 79.192 1.00 82.50 300 ALA A N 1
ATOM 2130 C CA . ALA A 1 300 ? -39.601 -12.517 79.196 1.00 82.50 300 ALA A CA 1
ATOM 2131 C C . ALA A 1 300 ? -39.322 -11.014 79.367 1.00 82.50 300 ALA A C 1
ATOM 2133 O O . ALA A 1 300 ? -38.392 -10.637 80.076 1.00 82.50 300 ALA A O 1
ATOM 2134 N N . SER A 1 301 ? -40.125 -10.144 78.754 1.00 89.81 301 SER A N 1
ATOM 2135 C CA . SER A 1 301 ? -40.037 -8.687 78.936 1.00 89.81 301 SER A CA 1
ATOM 2136 C C . SER A 1 301 ? -41.395 -8.057 79.234 1.00 89.81 301 SER A C 1
ATOM 2138 O O . SER A 1 301 ? -42.457 -8.647 79.025 1.00 89.81 301 SER A O 1
ATOM 2140 N N . THR A 1 302 ? -41.358 -6.833 79.761 1.00 90.81 302 THR A N 1
ATOM 2141 C CA . THR A 1 302 ? -42.553 -6.067 80.121 1.00 90.81 302 THR A CA 1
ATOM 2142 C C . THR A 1 302 ? -43.247 -5.523 78.877 1.00 90.81 302 THR A C 1
ATOM 2144 O O . THR A 1 302 ? -42.670 -4.729 78.139 1.00 90.81 302 THR A O 1
ATOM 2147 N N . ILE A 1 303 ? -44.530 -5.847 78.707 1.00 91.19 303 ILE A N 1
ATOM 2148 C CA . ILE A 1 303 ? -45.398 -5.176 77.736 1.00 91.19 303 ILE A CA 1
ATOM 2149 C C . ILE A 1 303 ? -46.074 -3.997 78.447 1.00 91.19 303 ILE A C 1
ATOM 2151 O O . ILE A 1 303 ? -46.937 -4.180 79.304 1.00 91.19 303 ILE A O 1
ATOM 2155 N N . THR A 1 304 ? -45.658 -2.775 78.119 1.00 91.88 304 THR A N 1
ATOM 2156 C CA . THR A 1 304 ? -46.249 -1.533 78.646 1.00 91.88 304 THR A CA 1
ATOM 2157 C C . THR A 1 304 ? -47.113 -0.843 77.588 1.00 91.88 304 THR A C 1
ATOM 2159 O O . THR A 1 304 ? -47.212 -1.309 76.457 1.00 91.88 304 THR A O 1
ATOM 2162 N N . ASN A 1 305 ? -47.782 0.253 77.953 1.00 92.12 305 ASN A N 1
ATOM 2163 C CA . ASN A 1 305 ? -48.754 0.947 77.100 1.00 92.12 305 ASN A CA 1
ATOM 2164 C C . ASN A 1 305 ? -49.922 0.044 76.636 1.00 92.12 305 ASN A C 1
ATOM 2166 O O . ASN A 1 305 ? -50.568 0.298 75.620 1.00 92.12 305 ASN A O 1
ATOM 2170 N N . VAL A 1 306 ? -50.211 -1.012 77.406 1.00 94.31 306 VAL A N 1
ATOM 2171 C CA . VAL A 1 306 ? -51.385 -1.865 77.215 1.00 94.31 306 VAL A CA 1
ATOM 2172 C C . VAL A 1 306 ? -52.615 -1.072 77.642 1.00 94.31 306 VAL A C 1
ATOM 2174 O O . VAL A 1 306 ? -52.799 -0.747 78.823 1.00 94.31 306 VAL A O 1
ATOM 2177 N N . LYS A 1 307 ? -53.458 -0.727 76.666 1.00 95.69 307 LYS A N 1
ATOM 2178 C CA . LYS A 1 307 ? -54.761 -0.106 76.921 1.00 95.69 307 LYS A CA 1
ATOM 2179 C C . LYS A 1 307 ? -55.574 -1.009 77.854 1.00 95.69 307 LYS A C 1
ATOM 2181 O O . LYS A 1 307 ? -55.494 -2.224 77.738 1.00 95.69 307 LYS A O 1
ATOM 2186 N N . ALA A 1 308 ? -56.341 -0.420 78.774 1.00 95.50 308 ALA A N 1
ATOM 2187 C CA . ALA A 1 308 ? -57.197 -1.197 79.669 1.00 95.50 308 ALA A CA 1
ATOM 2188 C C . ALA A 1 308 ? -58.129 -2.096 78.845 1.00 95.50 308 ALA A C 1
ATOM 2190 O O . ALA A 1 308 ? -58.896 -1.588 78.021 1.00 95.50 308 ALA A O 1
ATOM 2191 N N . GLY A 1 309 ? -58.023 -3.407 79.055 1.00 95.31 309 GLY A N 1
ATOM 2192 C CA . GLY A 1 309 ? -58.824 -4.392 78.345 1.00 95.31 309 GLY A CA 1
ATOM 2193 C C . GLY A 1 309 ? -60.291 -4.293 78.741 1.00 95.31 309 GLY A C 1
ATOM 2194 O O . GLY A 1 309 ? -60.625 -3.902 79.862 1.00 95.31 309 GLY A O 1
ATOM 2195 N N . THR A 1 310 ? -61.194 -4.648 77.839 1.00 96.00 310 THR A N 1
ATOM 2196 C CA . THR A 1 310 ? -62.619 -4.698 78.169 1.00 96.00 310 THR A CA 1
ATOM 2197 C C . THR A 1 310 ? -62.855 -5.778 79.223 1.00 96.00 310 THR A C 1
ATOM 2199 O O . THR A 1 310 ? -62.436 -6.918 79.042 1.00 96.00 310 THR A O 1
ATOM 2202 N N . LEU A 1 311 ? -63.531 -5.454 80.327 1.00 93.19 311 LEU A N 1
ATOM 2203 C CA . LEU A 1 311 ? -63.848 -6.433 81.370 1.00 93.19 311 LEU A CA 1
ATOM 2204 C C . LEU A 1 311 ? -65.218 -7.059 81.083 1.00 93.19 311 LEU A C 1
ATOM 2206 O O . LEU A 1 311 ? -66.253 -6.480 81.402 1.00 93.19 311 LEU A O 1
ATOM 2210 N N . SER A 1 312 ? -65.215 -8.227 80.438 1.00 94.06 312 SER A N 1
ATOM 2211 C CA . SER A 1 312 ? -66.407 -9.046 80.181 1.00 94.06 312 SER A CA 1
ATOM 2212 C C . SER A 1 312 ? -66.045 -10.533 80.200 1.00 94.06 312 SER A C 1
ATOM 2214 O O . SER A 1 312 ? -64.869 -10.873 80.078 1.00 94.06 312 SER A O 1
ATOM 2216 N N . GLU A 1 313 ? -67.043 -11.409 80.336 1.00 93.31 313 GLU A N 1
ATOM 2217 C CA . GLU A 1 313 ? -66.847 -12.862 80.489 1.00 93.31 313 GLU A CA 1
ATOM 2218 C C . GLU A 1 313 ? -66.032 -13.499 79.351 1.00 93.31 313 GLU A C 1
ATOM 2220 O O . GLU A 1 313 ? -65.232 -14.393 79.596 1.00 93.31 313 GLU A O 1
ATOM 2225 N N . ASN A 1 314 ? -66.169 -12.989 78.124 1.00 93.50 314 ASN A N 1
ATOM 2226 C CA . ASN A 1 314 ? -65.516 -13.540 76.932 1.00 93.50 314 ASN A CA 1
ATOM 2227 C C . ASN A 1 314 ? -64.403 -12.636 76.379 1.00 93.50 314 ASN A C 1
ATOM 2229 O O . ASN A 1 314 ? -64.038 -12.756 75.210 1.00 93.50 314 ASN A O 1
ATOM 2233 N N . SER A 1 315 ? -63.907 -11.683 77.171 1.00 95.25 315 SER A N 1
ATOM 2234 C CA . SER A 1 315 ? -62.867 -10.768 76.700 1.00 95.25 315 SER A CA 1
ATOM 2235 C C . SER A 1 315 ? -61.557 -11.503 76.429 1.00 95.25 315 SER A C 1
ATOM 2237 O O . SER A 1 315 ? -61.069 -12.255 77.271 1.00 95.25 315 SER A O 1
ATOM 2239 N N . THR A 1 316 ? -60.965 -11.241 75.267 1.00 93.62 316 THR A N 1
ATOM 2240 C CA . THR A 1 316 ? -59.615 -11.693 74.897 1.00 93.62 316 THR A CA 1
ATOM 2241 C C . THR A 1 316 ? -58.589 -10.563 74.974 1.00 93.62 316 THR A C 1
ATOM 2243 O O . THR A 1 316 ? -57.450 -10.735 74.545 1.00 93.62 316 THR A O 1
ATOM 2246 N N . ASP A 1 317 ? -58.990 -9.391 75.477 1.00 96.00 317 ASP A N 1
ATOM 2247 C CA . ASP A 1 317 ? -58.093 -8.254 75.647 1.00 96.00 317 ASP A CA 1
ATOM 2248 C C . ASP A 1 317 ? -57.098 -8.541 76.780 1.00 96.00 317 ASP A C 1
ATOM 2250 O O . ASP A 1 317 ? -57.473 -9.019 77.854 1.00 96.00 317 ASP A O 1
ATOM 2254 N N . ALA A 1 318 ? -55.828 -8.186 76.581 1.00 93.69 318 ALA A N 1
ATOM 2255 C CA . ALA A 1 318 ? -54.865 -8.182 77.675 1.00 93.69 318 ALA A CA 1
ATOM 2256 C C . ALA A 1 318 ? -55.298 -7.168 78.750 1.00 93.69 318 ALA A C 1
ATOM 2258 O O . ALA A 1 318 ? -55.623 -6.018 78.447 1.00 93.69 318 ALA A O 1
ATOM 2259 N N . VAL A 1 319 ? -55.280 -7.581 80.018 1.00 95.06 319 VAL A N 1
ATOM 2260 C CA . VAL A 1 319 ? -55.523 -6.680 81.151 1.00 95.06 319 VAL A CA 1
ATOM 2261 C C . VAL A 1 319 ? -54.224 -6.007 81.573 1.00 95.06 319 VAL A C 1
ATOM 2263 O O . VAL A 1 319 ? -53.162 -6.628 81.578 1.00 95.06 319 VAL A O 1
ATOM 2266 N N . ASN A 1 320 ? -54.295 -4.732 81.946 1.00 95.69 320 ASN A N 1
ATOM 2267 C CA . ASN A 1 320 ? -53.120 -3.996 82.406 1.00 95.69 320 ASN A CA 1
ATOM 2268 C C . ASN A 1 320 ? -53.026 -3.941 83.941 1.00 95.69 320 ASN A C 1
ATOM 2270 O O . ASN A 1 320 ? -53.962 -4.284 84.671 1.00 95.69 320 ASN A O 1
ATOM 2274 N N . GLY A 1 321 ? -51.883 -3.467 84.445 1.00 95.31 321 GLY A N 1
ATOM 2275 C CA . GLY A 1 321 ? -51.614 -3.398 85.883 1.00 95.31 321 GLY A CA 1
ATOM 2276 C C . GLY A 1 321 ? -52.618 -2.552 86.678 1.00 95.31 321 GLY A C 1
ATOM 2277 O O . GLY A 1 321 ? -52.891 -2.872 87.830 1.00 95.31 321 GLY A O 1
ATOM 2278 N N . ALA A 1 322 ? -53.226 -1.521 86.079 1.00 94.31 322 ALA A N 1
ATOM 2279 C CA . ALA A 1 322 ? -54.215 -0.685 86.765 1.00 94.31 322 ALA A CA 1
ATOM 2280 C C . ALA A 1 322 ? -55.514 -1.453 87.070 1.00 94.31 322 ALA A C 1
ATOM 2282 O O . ALA A 1 322 ? -56.080 -1.295 88.152 1.00 94.31 322 ALA A O 1
ATOM 2283 N N . GLN A 1 323 ? -55.958 -2.320 86.154 1.00 96.94 323 GLN A N 1
ATOM 2284 C CA . GLN A 1 323 ? -57.158 -3.146 86.335 1.00 96.94 323 GLN A CA 1
ATOM 2285 C C . GLN A 1 323 ? -56.965 -4.200 87.434 1.00 96.94 323 GLN A C 1
ATOM 2287 O O . GLN A 1 323 ? -57.837 -4.378 88.291 1.00 96.94 323 GLN A O 1
ATOM 2292 N N . LEU A 1 324 ? -55.798 -4.857 87.461 1.00 95.50 324 LEU A N 1
ATOM 2293 C CA . LEU A 1 324 ? -55.455 -5.804 88.524 1.00 95.50 324 LEU A CA 1
ATOM 2294 C C . LEU A 1 324 ? -55.276 -5.092 89.872 1.00 95.50 324 LEU A C 1
ATOM 2296 O O . LEU A 1 324 ? -55.748 -5.582 90.893 1.00 95.50 324 LEU A O 1
ATOM 2300 N N . ASN A 1 325 ? -54.668 -3.903 89.879 1.00 94.88 325 ASN A N 1
ATOM 2301 C CA . ASN A 1 325 ? -54.511 -3.104 91.091 1.00 94.88 325 ASN A CA 1
ATOM 2302 C C . ASN A 1 325 ? -55.861 -2.680 91.694 1.00 94.88 325 ASN A C 1
ATOM 2304 O O . ASN A 1 325 ? -56.043 -2.785 92.903 1.00 94.88 325 ASN A O 1
ATOM 2308 N N . ALA A 1 326 ? -56.828 -2.261 90.870 1.00 94.69 326 ALA A N 1
ATOM 2309 C CA . ALA A 1 326 ? -58.179 -1.942 91.338 1.00 94.69 326 ALA A CA 1
ATOM 2310 C C . ALA A 1 326 ? -58.866 -3.161 91.981 1.00 94.69 326 ALA A C 1
ATOM 2312 O O . ALA A 1 326 ? -59.473 -3.050 93.046 1.00 94.69 326 ALA A O 1
ATOM 2313 N N . THR A 1 327 ? -58.710 -4.341 91.374 1.00 94.75 327 THR A N 1
ATOM 2314 C CA . THR A 1 327 ? -59.202 -5.604 91.947 1.00 94.75 327 THR A CA 1
ATOM 2315 C C . THR A 1 327 ? -58.521 -5.907 93.285 1.00 94.75 327 THR A C 1
ATOM 2317 O O . THR A 1 327 ? -59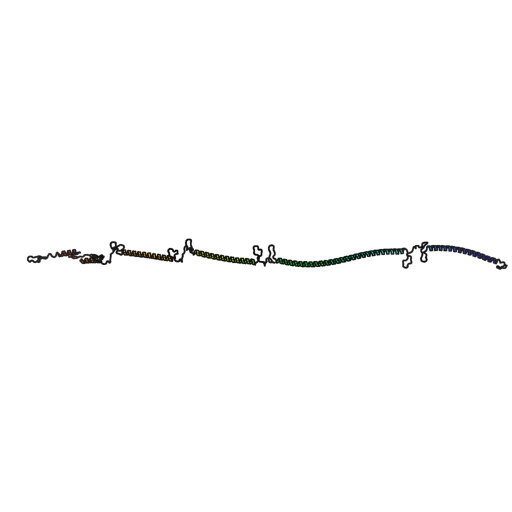.199 -6.187 94.273 1.00 94.75 327 THR A O 1
ATOM 2320 N N . ASN A 1 328 ? -57.193 -5.777 93.356 1.00 95.44 328 ASN A N 1
ATOM 2321 C CA . ASN A 1 328 ? -56.421 -6.014 94.578 1.00 95.44 328 ASN A CA 1
ATOM 2322 C C . ASN A 1 328 ? -56.774 -5.030 95.705 1.00 95.44 328 ASN A C 1
ATOM 2324 O O . ASN A 1 328 ? -56.814 -5.431 96.866 1.00 95.44 328 ASN A O 1
ATOM 2328 N N . ALA A 1 329 ? -57.091 -3.771 95.387 1.00 93.94 329 ALA A N 1
ATOM 2329 C CA . ALA A 1 329 ? -57.564 -2.797 96.369 1.00 93.94 329 ALA A CA 1
ATOM 2330 C C . ALA A 1 329 ? -58.902 -3.226 96.997 1.00 93.94 329 ALA A C 1
ATOM 2332 O O . ALA A 1 329 ? -59.036 -3.211 98.220 1.00 93.94 329 ALA A O 1
ATOM 2333 N N . ASN A 1 330 ? -59.856 -3.702 96.186 1.00 93.50 330 ASN A N 1
ATOM 2334 C CA . ASN A 1 330 ? -61.126 -4.237 96.691 1.00 93.50 330 ASN A CA 1
ATOM 2335 C C . ASN A 1 330 ? -60.913 -5.471 97.591 1.00 93.50 330 ASN A C 1
ATOM 2337 O O . ASN A 1 330 ? -61.555 -5.599 98.634 1.00 93.50 330 ASN A O 1
ATOM 2341 N N . VAL A 1 331 ? -59.982 -6.365 97.230 1.00 95.56 331 VAL A N 1
ATOM 2342 C CA . VAL A 1 331 ? -59.614 -7.531 98.058 1.00 95.56 331 VAL A CA 1
ATOM 2343 C C . VAL A 1 331 ? -59.003 -7.099 99.395 1.00 95.56 331 VAL A C 1
ATOM 2345 O O . VAL A 1 331 ? -59.349 -7.658 100.440 1.00 95.56 331 VAL A O 1
ATOM 2348 N N . ALA A 1 332 ? -58.141 -6.081 99.394 1.00 92.75 332 ALA A N 1
ATOM 2349 C CA . ALA A 1 332 ? -57.572 -5.525 100.618 1.00 92.75 332 ALA A CA 1
ATOM 2350 C C . ALA A 1 332 ? -58.662 -4.933 101.529 1.00 92.75 332 ALA A C 1
ATOM 2352 O O . ALA A 1 332 ? -58.692 -5.245 102.718 1.00 92.75 332 ALA A O 1
ATOM 2353 N N . THR A 1 333 ? -59.616 -4.171 100.979 1.00 93.81 333 THR A N 1
ATOM 2354 C CA . THR A 1 333 ? -60.772 -3.655 101.735 1.00 93.81 333 THR A CA 1
ATOM 2355 C C . THR A 1 333 ? -61.597 -4.778 102.357 1.00 93.81 333 THR A C 1
ATOM 2357 O O . THR A 1 333 ? -61.919 -4.717 103.543 1.00 93.81 333 THR A O 1
ATOM 2360 N N . ASN A 1 334 ? -61.897 -5.835 101.599 1.00 93.69 334 ASN A N 1
ATOM 2361 C CA . ASN A 1 334 ? -62.607 -6.998 102.135 1.00 93.69 334 ASN A CA 1
ATOM 2362 C C . ASN A 1 334 ? -61.830 -7.655 103.284 1.00 93.69 334 ASN A C 1
ATOM 2364 O O . ASN A 1 334 ? -62.423 -8.013 104.300 1.00 93.69 334 ASN A O 1
ATOM 2368 N N . THR A 1 335 ? -60.506 -7.757 103.153 1.00 94.44 335 THR A N 1
ATOM 2369 C CA . THR A 1 335 ? -59.626 -8.303 104.197 1.00 94.44 335 THR A CA 1
ATOM 2370 C C . THR A 1 335 ? -59.699 -7.468 105.478 1.00 94.44 335 THR A C 1
ATOM 2372 O O . THR A 1 335 ? -59.875 -8.020 106.565 1.00 94.44 335 THR A O 1
ATOM 2375 N N . THR A 1 336 ? -59.644 -6.137 105.365 1.00 92.75 336 THR A N 1
ATOM 2376 C CA . THR A 1 336 ? -59.817 -5.223 106.506 1.00 92.75 336 THR A CA 1
ATOM 2377 C C . THR A 1 336 ? -61.196 -5.370 107.144 1.00 92.75 336 THR A C 1
ATOM 2379 O O . THR A 1 336 ? -61.282 -5.522 108.360 1.00 92.75 336 THR A O 1
ATOM 2382 N N . ASN A 1 337 ? -62.266 -5.396 106.345 1.00 93.31 337 ASN A N 1
ATOM 2383 C CA . ASN A 1 337 ? -63.632 -5.549 106.851 1.00 93.31 337 ASN A CA 1
ATOM 2384 C C . ASN A 1 337 ? -63.808 -6.854 107.646 1.00 93.31 337 ASN A C 1
ATOM 2386 O O . ASN A 1 337 ? -64.419 -6.848 108.714 1.00 93.31 337 ASN A O 1
ATOM 2390 N N . ILE A 1 338 ? -63.239 -7.967 107.170 1.00 94.12 338 ILE A N 1
ATOM 2391 C CA . ILE A 1 338 ? -63.261 -9.255 107.882 1.00 94.12 338 ILE A CA 1
ATOM 2392 C C . ILE A 1 338 ? -62.523 -9.156 109.224 1.00 94.12 338 ILE A C 1
ATOM 2394 O O . ILE A 1 338 ? -63.035 -9.630 110.242 1.00 94.12 338 ILE A O 1
ATOM 2398 N N . ALA A 1 339 ? -61.348 -8.520 109.253 1.00 91.75 339 ALA A N 1
ATOM 2399 C CA . ALA A 1 339 ? -60.589 -8.323 110.487 1.00 91.75 339 ALA A CA 1
ATOM 2400 C C . ALA A 1 339 ? -61.362 -7.461 111.503 1.00 91.75 339 ALA A C 1
ATOM 2402 O O . ALA A 1 339 ? -61.439 -7.821 112.679 1.00 91.75 339 ALA A O 1
ATOM 2403 N N . THR A 1 340 ? -61.997 -6.373 111.053 1.00 92.44 340 THR A N 1
ATOM 2404 C CA . THR A 1 340 ? -62.849 -5.524 111.899 1.00 92.44 340 THR A CA 1
ATOM 2405 C C . THR A 1 340 ? -64.041 -6.297 112.453 1.00 92.44 340 THR A C 1
ATOM 2407 O O . THR A 1 340 ? -64.259 -6.273 113.661 1.00 92.44 340 THR A O 1
ATOM 2410 N N . ASN A 1 341 ? -64.765 -7.041 111.612 1.00 91.81 341 ASN A N 1
ATOM 2411 C CA . ASN A 1 341 ? -65.884 -7.869 112.067 1.00 91.81 341 ASN A CA 1
ATOM 2412 C C . ASN A 1 341 ? -65.435 -8.897 113.115 1.00 91.81 341 ASN A C 1
ATOM 2414 O O . ASN A 1 341 ? -66.107 -9.078 114.127 1.00 91.81 341 ASN A O 1
ATOM 2418 N N . THR A 1 342 ? -64.271 -9.522 112.911 1.00 93.31 342 THR A N 1
ATOM 2419 C CA . THR A 1 342 ? -63.681 -10.465 113.873 1.00 93.31 342 THR A CA 1
ATOM 2420 C C . THR A 1 342 ? -63.394 -9.787 115.217 1.00 93.31 342 THR A C 1
ATOM 2422 O O . THR A 1 342 ? -63.741 -10.325 116.267 1.00 93.31 342 THR A O 1
ATOM 2425 N N . ALA A 1 343 ? -62.811 -8.583 115.207 1.00 90.75 343 ALA A N 1
ATOM 2426 C CA . ALA A 1 343 ? -62.545 -7.818 116.424 1.00 90.75 343 ALA A CA 1
ATOM 2427 C C . ALA A 1 343 ? -63.838 -7.415 117.155 1.00 90.75 343 ALA A C 1
ATOM 2429 O O . ALA A 1 343 ? -63.931 -7.600 118.367 1.00 90.75 343 ALA A O 1
ATOM 2430 N N . SER A 1 344 ? -64.853 -6.931 116.430 1.00 92.25 344 SER A N 1
ATOM 2431 C CA . SER A 1 344 ? -66.154 -6.578 117.010 1.00 92.25 344 SER A CA 1
ATOM 2432 C C . SER A 1 344 ? -66.851 -7.777 117.657 1.00 92.25 344 SER A C 1
ATOM 2434 O O . SER A 1 344 ? -67.392 -7.641 118.752 1.00 92.25 344 SER A O 1
ATOM 2436 N N . ILE A 1 345 ? -66.799 -8.956 117.027 1.00 91.00 345 ILE A N 1
ATOM 2437 C CA . ILE A 1 345 ? -67.330 -10.202 117.604 1.00 91.00 345 ILE A CA 1
ATOM 2438 C C . ILE A 1 345 ? -66.599 -10.554 118.905 1.00 91.00 345 ILE A C 1
ATOM 2440 O O . ILE A 1 345 ? -67.245 -10.875 119.899 1.00 91.00 345 ILE A O 1
ATOM 2444 N N . ASN A 1 346 ? -65.269 -10.433 118.938 1.00 89.19 346 ASN A N 1
ATOM 2445 C CA . ASN A 1 346 ? -64.503 -10.692 120.159 1.00 89.19 346 ASN A CA 1
ATOM 2446 C C . ASN A 1 346 ? -64.874 -9.723 121.293 1.00 89.19 346 ASN A C 1
ATOM 2448 O O . ASN A 1 346 ? -65.067 -10.162 122.423 1.00 89.19 346 ASN A O 1
ATOM 2452 N N . THR A 1 347 ? -65.040 -8.427 121.005 1.00 89.88 347 THR A N 1
ATOM 2453 C CA . THR A 1 347 ? -65.493 -7.442 122.004 1.00 89.88 347 THR A CA 1
ATOM 2454 C C . THR A 1 347 ? -66.892 -7.756 122.539 1.00 89.88 347 THR A C 1
ATOM 2456 O O . THR A 1 347 ? -67.133 -7.619 123.741 1.00 89.88 347 THR A O 1
ATOM 2459 N N . LEU A 1 348 ? -67.811 -8.195 121.672 1.00 89.75 348 LEU A N 1
ATOM 2460 C CA . LEU A 1 348 ? -69.145 -8.631 122.091 1.00 89.75 348 LEU A CA 1
ATOM 2461 C C . LEU A 1 348 ? -69.072 -9.851 123.014 1.00 89.75 348 LEU A C 1
ATOM 2463 O O . LEU A 1 348 ? -69.700 -9.824 124.067 1.00 89.75 348 LEU A O 1
ATOM 2467 N N . ASN A 1 349 ? -68.265 -10.863 122.679 1.00 89.69 349 ASN A N 1
ATOM 2468 C CA . ASN A 1 349 ? -68.080 -12.040 123.535 1.00 89.69 349 ASN A CA 1
ATOM 2469 C C . ASN A 1 349 ? -67.548 -11.657 124.924 1.00 89.69 349 ASN A C 1
ATOM 2471 O O . ASN A 1 349 ? -68.152 -12.029 125.920 1.00 89.69 349 ASN A O 1
ATOM 2475 N N . THR A 1 350 ? -66.509 -10.817 125.013 1.00 86.38 350 THR A N 1
ATOM 2476 C CA . THR A 1 350 ? -65.997 -10.343 126.315 1.00 86.38 350 THR A CA 1
ATOM 2477 C C . THR A 1 350 ? -67.049 -9.570 127.118 1.00 86.38 350 THR A C 1
ATOM 2479 O O . THR A 1 350 ? -67.089 -9.665 128.342 1.00 86.38 350 THR A O 1
ATOM 2482 N N . SER A 1 351 ? -67.913 -8.802 126.447 1.00 88.00 351 SER A N 1
ATOM 2483 C CA . SER A 1 351 ? -68.991 -8.061 127.117 1.00 88.00 351 SER A CA 1
ATOM 2484 C C . SER A 1 351 ? -70.084 -8.992 127.653 1.00 88.00 351 SER A C 1
ATOM 2486 O O . SER A 1 351 ? -70.631 -8.733 128.722 1.00 88.00 351 SER A O 1
ATOM 2488 N N . ILE A 1 352 ? -70.389 -10.076 126.933 1.00 87.56 352 ILE A N 1
ATOM 2489 C CA . ILE A 1 352 ? -71.323 -11.119 127.381 1.00 87.56 352 ILE A CA 1
ATOM 2490 C C . ILE A 1 352 ? -70.737 -11.872 128.579 1.00 87.56 352 ILE A C 1
ATOM 2492 O O . ILE A 1 352 ? -71.419 -11.979 129.594 1.00 87.56 352 ILE A O 1
ATOM 2496 N N . ASP A 1 353 ? -69.467 -12.284 128.516 1.00 84.69 353 ASP A N 1
ATOM 2497 C CA . ASP A 1 353 ? -68.775 -12.956 129.628 1.00 84.69 353 ASP A CA 1
ATOM 2498 C C . ASP A 1 353 ? -68.758 -12.092 130.905 1.00 84.69 353 ASP A C 1
ATOM 2500 O O . ASP A 1 353 ? -68.853 -12.598 132.023 1.00 84.69 353 ASP A O 1
ATOM 2504 N N . ALA A 1 354 ? -68.639 -10.766 130.763 1.00 82.94 354 ALA A N 1
ATOM 2505 C CA . ALA A 1 354 ? -68.736 -9.839 131.890 1.00 82.94 354 ALA A CA 1
ATOM 2506 C C . ALA A 1 354 ? -70.166 -9.769 132.455 1.00 82.94 354 ALA A C 1
ATOM 2508 O O . ALA A 1 354 ? -70.357 -9.821 133.669 1.00 82.94 354 ALA A O 1
ATOM 2509 N N . LEU A 1 355 ? -71.180 -9.706 131.586 1.00 85.06 355 LEU A N 1
ATOM 2510 C CA . LEU A 1 355 ? -72.581 -9.671 132.006 1.00 85.06 355 LEU A CA 1
ATOM 2511 C C . LEU A 1 355 ? -73.001 -10.964 132.725 1.00 85.06 355 LEU A C 1
ATOM 2513 O O . LEU A 1 355 ? -73.745 -10.898 133.701 1.00 85.06 355 LEU A O 1
ATOM 2517 N N . GLU A 1 356 ? -72.496 -12.122 132.289 1.00 83.44 356 GLU A N 1
ATOM 2518 C CA . GLU A 1 356 ? -72.712 -13.405 132.969 1.00 83.44 356 GLU A CA 1
ATOM 2519 C C . GLU A 1 356 ? -72.115 -13.446 134.385 1.00 83.44 356 GLU A C 1
ATOM 2521 O O . GLU A 1 356 ? -72.600 -14.196 135.230 1.00 83.44 356 GLU A O 1
ATOM 2526 N N . GLN A 1 357 ? -71.092 -12.640 134.681 1.00 80.81 357 GLN A N 1
ATOM 2527 C CA . GLN A 1 357 ? -70.501 -12.581 136.020 1.00 80.81 357 GLN A CA 1
ATOM 2528 C C . GLN A 1 357 ? -71.211 -11.600 136.960 1.00 80.81 357 GLN A C 1
ATOM 2530 O O . GLN A 1 357 ? -71.223 -11.844 138.166 1.00 80.81 357 GLN A O 1
ATOM 2535 N N . ASP A 1 358 ? -71.794 -10.520 136.431 1.00 81.75 358 ASP A N 1
ATOM 2536 C CA . ASP A 1 358 ? -72.319 -9.400 137.229 1.00 81.75 358 ASP A CA 1
ATOM 2537 C C . ASP A 1 358 ? -73.859 -9.367 137.360 1.00 81.75 358 ASP A C 1
ATOM 2539 O O . ASP A 1 358 ? -74.394 -8.606 138.172 1.00 81.75 358 ASP A O 1
ATOM 2543 N N . ALA A 1 359 ? -74.599 -10.163 136.582 1.00 83.12 359 ALA A N 1
ATOM 2544 C CA . ALA A 1 359 ? -76.064 -10.190 136.615 1.00 83.12 359 ALA A CA 1
ATOM 2545 C C . ALA A 1 359 ? -76.641 -11.197 137.632 1.00 83.12 359 ALA A C 1
ATOM 2547 O O . ALA A 1 359 ? -76.048 -12.233 137.920 1.00 83.12 359 ALA A O 1
ATOM 2548 N N . LEU A 1 360 ? -77.867 -10.944 138.117 1.00 87.38 360 LEU A N 1
ATOM 2549 C CA . LEU A 1 360 ? -78.673 -11.979 138.776 1.00 87.38 360 LEU A CA 1
ATOM 2550 C C . LEU A 1 360 ? -79.170 -12.960 137.711 1.00 87.38 360 LEU A C 1
ATOM 2552 O O . LEU A 1 360 ? -80.076 -12.643 136.937 1.00 87.38 360 LEU A O 1
ATOM 2556 N N . LEU A 1 361 ? -78.568 -14.143 137.660 1.00 85.69 361 LEU A N 1
ATOM 2557 C CA . LEU A 1 361 ? -78.883 -15.154 136.655 1.00 85.69 361 LEU A CA 1
ATOM 2558 C C . LEU A 1 361 ? -79.905 -16.164 137.177 1.00 85.69 361 LEU A C 1
ATOM 2560 O O . LEU A 1 361 ? -79.890 -16.541 138.347 1.00 85.69 361 LEU A O 1
ATOM 2564 N N . TRP A 1 362 ? -80.786 -16.629 136.291 1.00 86.31 362 TRP A N 1
ATOM 2565 C CA . TRP A 1 362 ? -81.703 -17.728 136.585 1.00 86.31 362 TRP A CA 1
ATOM 2566 C C . TRP A 1 362 ? -80.930 -19.051 136.661 1.00 86.31 362 TRP A C 1
ATOM 2568 O O . TRP A 1 362 ? -80.339 -19.477 135.670 1.00 86.31 362 TRP A O 1
ATOM 2578 N N . ASP A 1 363 ? -80.947 -19.718 137.816 1.00 82.19 363 ASP A N 1
ATOM 2579 C CA . ASP A 1 363 ? -80.219 -20.976 138.055 1.00 82.19 363 ASP A CA 1
ATOM 2580 C C . ASP A 1 363 ? -81.017 -22.243 137.700 1.00 82.19 363 ASP A C 1
ATOM 2582 O O . ASP A 1 363 ? -80.578 -23.364 137.957 1.00 82.19 363 ASP A O 1
ATOM 2586 N N . GLY A 1 364 ? -82.190 -22.066 137.086 1.00 84.88 364 GLY A N 1
ATOM 2587 C CA . GLY A 1 364 ? -83.143 -23.129 136.772 1.00 84.88 364 GLY A CA 1
ATOM 2588 C C . GLY A 1 364 ? -84.349 -23.140 137.709 1.00 84.88 364 GLY A C 1
ATOM 2589 O O . GLY A 1 364 ? -85.437 -23.515 137.270 1.00 84.88 364 GLY A O 1
ATOM 2590 N N . THR A 1 365 ? -84.188 -22.678 138.954 1.00 84.94 365 THR A N 1
ATOM 2591 C CA . THR A 1 365 ? -85.255 -22.682 139.971 1.00 84.94 365 THR A CA 1
ATOM 2592 C C . THR A 1 365 ? -85.485 -21.329 140.641 1.00 84.94 365 THR A C 1
ATOM 2594 O O . THR A 1 365 ? -86.620 -21.033 141.016 1.00 84.94 365 THR A O 1
ATOM 2597 N N . ALA A 1 366 ? -84.447 -20.501 140.765 1.00 86.19 366 ALA A N 1
ATOM 2598 C CA . ALA A 1 366 ? -84.503 -19.157 141.325 1.00 86.19 366 ALA A CA 1
ATOM 2599 C C . ALA A 1 366 ? -83.483 -18.231 140.638 1.00 86.19 366 ALA A C 1
ATOM 2601 O O . ALA A 1 366 ? -82.620 -18.666 139.876 1.00 86.19 366 ALA A O 1
ATOM 2602 N N . PHE A 1 367 ? -83.571 -16.929 140.914 1.00 87.25 367 PHE A N 1
ATOM 2603 C CA . PHE A 1 367 ? -82.472 -16.017 140.600 1.00 87.25 367 PHE A CA 1
ATOM 2604 C C . PHE A 1 367 ? -81.356 -16.188 141.634 1.00 87.25 367 PHE A C 1
ATOM 2606 O O . PHE A 1 367 ? -81.599 -16.068 142.835 1.00 87.25 367 PHE A O 1
ATOM 2613 N N . SER A 1 368 ? -80.140 -16.451 141.160 1.00 86.31 368 SER A N 1
ATOM 2614 C CA . SER A 1 368 ? -78.954 -16.616 141.991 1.00 86.31 368 SER A CA 1
ATOM 2615 C C . SER A 1 368 ? -78.165 -15.314 142.080 1.00 86.31 368 SER A C 1
ATOM 2617 O O . SER A 1 368 ? -77.884 -14.670 141.072 1.00 86.31 368 SER A O 1
ATOM 2619 N N . ALA A 1 369 ? -77.775 -14.957 143.303 1.00 88.44 369 ALA A N 1
ATOM 2620 C CA . ALA A 1 369 ? -76.830 -13.879 143.588 1.00 88.44 369 ALA A CA 1
ATOM 2621 C C . ALA A 1 369 ? -75.385 -14.392 143.694 1.00 88.44 369 ALA A C 1
ATOM 2623 O O . ALA A 1 369 ? -74.588 -13.866 144.468 1.00 88.44 369 ALA A O 1
ATOM 2624 N N . ALA A 1 370 ? -75.056 -15.464 142.977 1.00 85.62 370 ALA A N 1
ATOM 2625 C CA . ALA A 1 370 ? -73.688 -15.936 142.848 1.00 85.62 370 ALA A CA 1
ATOM 2626 C C . ALA A 1 370 ? -72.883 -14.977 141.956 1.00 85.62 370 ALA A C 1
ATOM 2628 O O . ALA A 1 370 ? -73.322 -14.669 140.853 1.00 85.62 370 ALA A O 1
ATOM 2629 N N . HIS A 1 371 ? -71.718 -14.518 142.419 1.00 84.44 371 HIS A N 1
ATOM 2630 C CA . HIS A 1 371 ? -70.872 -13.562 141.689 1.00 84.44 371 HIS A CA 1
ATOM 2631 C C . HIS A 1 371 ? -69.511 -14.167 141.330 1.00 84.44 371 HIS A C 1
ATOM 2633 O O . HIS A 1 371 ? -68.950 -14.962 142.091 1.00 84.44 371 HIS A O 1
ATOM 2639 N N . GLY A 1 372 ? -68.983 -13.769 140.167 1.00 77.25 372 GLY A N 1
ATOM 2640 C CA . GLY A 1 372 ? -67.664 -14.166 139.669 1.00 77.25 372 GLY A CA 1
ATOM 2641 C C . GLY A 1 372 ? -67.554 -15.631 139.226 1.00 77.25 372 GLY A C 1
ATOM 2642 O O . GLY A 1 372 ? -68.467 -16.441 139.388 1.00 77.25 372 GLY A O 1
ATOM 2643 N N . ALA A 1 373 ? -66.396 -15.996 138.668 1.00 75.06 373 ALA A N 1
ATOM 2644 C CA . ALA A 1 373 ? -66.148 -17.325 138.092 1.00 75.06 373 ALA A CA 1
ATOM 2645 C C . ALA A 1 373 ? -66.374 -18.505 139.064 1.00 75.06 373 ALA A C 1
ATOM 2647 O O . ALA A 1 373 ? -66.738 -19.598 138.629 1.00 75.06 373 ALA A O 1
ATOM 2648 N N . ASN A 1 374 ? -66.193 -18.289 140.373 1.00 79.56 374 ASN A N 1
ATOM 2649 C CA . ASN A 1 374 ? -66.371 -19.317 141.406 1.00 79.56 374 ASN A CA 1
ATOM 2650 C C . ASN A 1 374 ? -67.822 -19.463 141.890 1.00 79.56 374 ASN A C 1
ATOM 2652 O O . ASN A 1 374 ? -68.112 -20.386 142.649 1.00 79.56 374 ASN A O 1
ATOM 2656 N N . LYS A 1 375 ? -68.737 -18.597 141.426 1.00 82.12 375 LYS A N 1
ATOM 2657 C CA . LYS A 1 375 ? -70.155 -18.578 141.813 1.00 82.12 375 LYS A CA 1
ATOM 2658 C C . LYS A 1 375 ? -70.368 -18.471 143.328 1.00 82.12 375 LYS A C 1
ATOM 2660 O O . LYS A 1 375 ? -71.235 -19.138 143.896 1.00 82.12 375 LYS A O 1
ATOM 2665 N N . ASP A 1 376 ? -69.597 -17.603 143.976 1.00 84.12 376 ASP A N 1
ATOM 2666 C CA . ASP A 1 376 ? -69.687 -17.391 145.417 1.00 84.12 376 ASP A CA 1
ATOM 2667 C C . ASP A 1 376 ? -70.965 -16.617 145.772 1.00 84.12 376 ASP A C 1
ATOM 2669 O O . ASP A 1 376 ? -71.295 -15.603 145.147 1.00 84.12 376 ASP A O 1
ATOM 2673 N N . ALA A 1 377 ? -71.692 -17.084 146.793 1.00 86.19 377 ALA A N 1
ATOM 2674 C CA . ALA A 1 377 ? -72.916 -16.435 147.253 1.00 86.19 377 ALA A CA 1
ATOM 2675 C C . ALA A 1 377 ? -72.623 -15.000 147.713 1.00 86.19 377 ALA A C 1
ATOM 2677 O O . ALA A 1 377 ? -71.879 -14.780 148.671 1.00 86.19 377 ALA A O 1
ATOM 2678 N N . SER A 1 378 ? -73.230 -14.025 147.042 1.00 86.81 378 SER A N 1
ATOM 2679 C CA . SER A 1 378 ? -72.990 -12.610 147.300 1.00 86.81 378 SER A CA 1
ATOM 2680 C C . SER A 1 378 ? -74.198 -11.925 147.923 1.00 86.81 378 SER A C 1
ATOM 2682 O O . SER A 1 378 ? -75.349 -12.340 147.781 1.00 86.81 378 SER A O 1
ATOM 2684 N N . LYS A 1 379 ? -73.924 -10.847 148.662 1.00 87.44 379 LYS A N 1
ATOM 2685 C CA . LYS A 1 379 ? -74.976 -10.006 149.235 1.00 87.44 379 LYS A CA 1
ATOM 2686 C C . LYS A 1 379 ? -75.686 -9.253 148.116 1.00 87.44 379 LYS A C 1
ATOM 2688 O O . LYS A 1 379 ? -75.031 -8.591 147.317 1.00 87.44 379 LYS A O 1
ATOM 2693 N N . ILE A 1 380 ? -77.015 -9.237 148.150 1.00 87.56 380 ILE A N 1
ATOM 2694 C CA . ILE A 1 380 ? -77.799 -8.254 147.401 1.00 87.56 380 ILE A CA 1
ATOM 2695 C C . ILE A 1 380 ? -77.935 -7.018 148.297 1.00 87.56 380 ILE A C 1
ATOM 2697 O O . ILE A 1 380 ? -78.668 -7.027 149.285 1.00 87.56 380 ILE A O 1
ATOM 2701 N N . THR A 1 381 ? -77.158 -5.976 148.006 1.00 87.44 381 THR A N 1
ATOM 2702 C CA . THR A 1 381 ? -77.233 -4.680 148.703 1.00 87.44 381 THR A CA 1
ATOM 2703 C C . THR A 1 381 ? -78.099 -3.689 147.918 1.00 87.44 381 THR A C 1
ATOM 2705 O O . THR A 1 381 ? -78.524 -3.986 146.807 1.00 87.44 381 THR A O 1
ATOM 2708 N N . ASN A 1 382 ? -78.384 -2.514 148.488 1.00 86.88 382 ASN A N 1
ATOM 2709 C CA . ASN A 1 382 ? -79.289 -1.499 147.920 1.00 86.88 382 ASN A CA 1
ATOM 2710 C C . ASN A 1 382 ? -80.726 -1.998 147.677 1.00 86.88 382 ASN A C 1
ATOM 2712 O O . ASN A 1 382 ? -81.460 -1.444 146.860 1.00 86.88 382 ASN A O 1
ATOM 2716 N N . VAL A 1 383 ? -81.147 -3.018 148.424 1.00 90.06 383 VAL A N 1
ATOM 2717 C CA . VAL A 1 383 ? -82.542 -3.459 148.460 1.00 90.06 383 VAL A CA 1
ATOM 2718 C C . VAL A 1 383 ? -83.337 -2.442 149.277 1.00 90.06 383 VAL A C 1
ATOM 2720 O O . VAL A 1 383 ? -83.119 -2.290 150.485 1.00 90.06 383 VAL A O 1
ATOM 2723 N N . LEU A 1 384 ? -84.235 -1.712 148.612 1.00 92.12 384 LEU A N 1
ATOM 2724 C CA . LEU A 1 384 ? -85.182 -0.817 149.277 1.00 92.12 384 LEU A CA 1
ATOM 2725 C C . LEU A 1 384 ? -86.045 -1.627 150.259 1.00 92.12 384 LEU A C 1
ATOM 2727 O O . LEU A 1 384 ? -86.301 -2.802 150.017 1.00 92.12 384 LEU A O 1
ATOM 2731 N N . ALA A 1 385 ? -86.470 -1.026 151.373 1.00 89.94 385 ALA A N 1
ATOM 2732 C CA . ALA A 1 385 ? -87.309 -1.720 152.349 1.00 89.94 385 ALA A CA 1
ATOM 2733 C C . ALA A 1 385 ? -88.592 -2.233 151.673 1.00 89.94 385 ALA A C 1
ATOM 2735 O O . ALA A 1 385 ? -89.393 -1.434 151.189 1.00 89.94 385 ALA A O 1
ATOM 2736 N N . GLY A 1 386 ? -88.758 -3.555 151.623 1.00 91.12 386 GLY A N 1
ATOM 2737 C CA . GLY A 1 386 ? -89.889 -4.198 150.965 1.00 91.12 386 GLY A CA 1
ATOM 2738 C C . GLY A 1 386 ? -91.199 -3.936 151.697 1.00 91.12 386 GLY A C 1
ATOM 2739 O O . GLY A 1 386 ? -91.226 -3.710 152.906 1.00 91.12 386 GLY A O 1
ATOM 2740 N N . THR A 1 387 ? -92.327 -3.985 151.007 1.00 92.94 387 THR A N 1
ATOM 2741 C CA . THR A 1 387 ? -93.620 -3.830 151.680 1.00 92.94 387 THR A CA 1
ATOM 2742 C C . THR A 1 387 ? -93.851 -5.010 152.630 1.00 92.94 387 THR A C 1
ATOM 2744 O O . THR A 1 387 ? -93.766 -6.159 152.208 1.00 92.94 387 THR A O 1
ATOM 2747 N N . VAL A 1 388 ? -94.175 -4.774 153.907 1.00 90.19 388 VAL A N 1
ATOM 2748 C CA . VAL A 1 388 ? -94.488 -5.865 154.852 1.00 90.19 388 VAL A CA 1
ATOM 2749 C C . VAL A 1 388 ? -96.000 -6.080 154.885 1.00 90.19 388 VAL A C 1
ATOM 2751 O O . VAL A 1 388 ? -96.728 -5.380 155.585 1.00 90.19 388 VAL A O 1
ATOM 2754 N N . SER A 1 389 ? -96.478 -7.038 154.089 1.00 90.50 389 SER A N 1
ATOM 2755 C CA . SER A 1 389 ? -97.875 -7.492 154.069 1.00 90.50 389 SER A CA 1
ATOM 2756 C C . SER A 1 389 ? -97.952 -8.979 153.711 1.00 90.50 389 SER A C 1
ATOM 2758 O O . SER A 1 389 ? -96.995 -9.534 153.175 1.00 90.50 389 SER A O 1
ATOM 2760 N N . SER A 1 390 ? -99.089 -9.630 153.967 1.00 88.94 390 SER A N 1
ATOM 2761 C CA . SER A 1 390 ? -99.265 -11.068 153.708 1.00 88.94 390 SER A CA 1
ATOM 2762 C C . SER A 1 390 ? -99.192 -11.470 152.228 1.00 88.94 390 SER A C 1
ATOM 2764 O O . SER A 1 390 ? -99.039 -12.653 151.943 1.00 88.94 390 SER A O 1
ATOM 2766 N N . ALA A 1 391 ? -99.298 -10.516 151.299 1.00 91.31 391 ALA A N 1
ATOM 2767 C CA . ALA A 1 391 ? -99.226 -10.753 149.855 1.00 91.31 391 ALA A CA 1
ATOM 2768 C C . ALA A 1 391 ? -97.928 -10.231 149.216 1.00 91.31 391 ALA A C 1
ATOM 2770 O O . ALA A 1 391 ? -97.789 -10.280 147.996 1.00 91.31 391 ALA A O 1
ATOM 2771 N N . SER A 1 392 ? -97.005 -9.683 150.011 1.00 92.31 392 SER A N 1
ATOM 2772 C CA . SER A 1 392 ? -95.797 -9.063 149.473 1.00 92.31 392 SER A CA 1
ATOM 2773 C C . SER A 1 392 ? -94.861 -10.092 148.849 1.00 92.31 392 SER A C 1
ATOM 2775 O O . SER A 1 392 ? -94.582 -11.135 149.438 1.00 92.31 392 SER A O 1
ATOM 2777 N N . THR A 1 393 ? -94.345 -9.756 147.671 1.00 89.81 393 THR A N 1
ATOM 2778 C CA . THR A 1 393 ? -93.270 -10.483 146.986 1.00 89.81 393 THR A CA 1
ATOM 2779 C C . THR A 1 393 ? -91.953 -9.706 147.017 1.00 89.81 393 THR A C 1
ATOM 2781 O O . THR A 1 393 ? -91.004 -10.078 146.330 1.00 89.81 393 THR A O 1
ATOM 2784 N N . ASP A 1 394 ? -91.899 -8.611 147.779 1.00 92.00 394 ASP A N 1
ATOM 2785 C CA . ASP A 1 394 ? -90.703 -7.789 147.909 1.00 92.00 394 ASP A CA 1
ATOM 2786 C C . ASP A 1 394 ? -89.686 -8.488 148.820 1.00 92.00 394 ASP A C 1
ATOM 2788 O O . ASP A 1 394 ? -90.034 -9.033 149.872 1.00 92.00 394 ASP A O 1
ATOM 2792 N N . ALA A 1 395 ? -88.405 -8.423 148.457 1.00 90.62 395 ALA A N 1
ATOM 2793 C CA . ALA A 1 395 ? -87.346 -8.806 149.380 1.00 90.62 395 ALA A CA 1
ATOM 2794 C C . ALA A 1 395 ? -87.320 -7.827 150.567 1.00 90.62 395 ALA A C 1
ATOM 2796 O O . ALA A 1 395 ? -87.325 -6.609 150.384 1.00 90.62 395 ALA A O 1
ATOM 2797 N N . ILE A 1 396 ? -87.264 -8.352 151.791 1.00 91.38 396 ILE A N 1
ATOM 2798 C CA . ILE A 1 396 ? -87.039 -7.528 152.982 1.00 91.38 396 ILE A CA 1
ATOM 2799 C C . ILE A 1 396 ? -85.548 -7.233 153.136 1.00 91.38 396 ILE A C 1
ATOM 2801 O O . ILE A 1 396 ? -84.703 -8.076 152.829 1.00 91.38 396 ILE A O 1
ATOM 2805 N N . ASN A 1 397 ? -85.210 -6.050 153.643 1.00 91.81 397 ASN A N 1
ATOM 2806 C CA . ASN A 1 397 ? -83.820 -5.698 153.926 1.00 91.81 397 ASN A CA 1
ATOM 2807 C C . ASN A 1 397 ? -83.502 -5.765 155.432 1.00 91.81 397 ASN A C 1
ATOM 2809 O O . ASN A 1 397 ? -84.386 -5.894 156.283 1.00 91.81 397 ASN A O 1
ATOM 2813 N N . GLY A 1 398 ? -82.214 -5.650 155.772 1.00 89.69 398 GLY A N 1
ATOM 2814 C CA . GLY A 1 398 ? -81.737 -5.763 157.155 1.00 89.69 398 GLY A CA 1
ATOM 2815 C C . GLY A 1 398 ? -82.350 -4.745 158.127 1.00 89.69 398 GLY A C 1
ATOM 2816 O O . GLY A 1 398 ? -82.6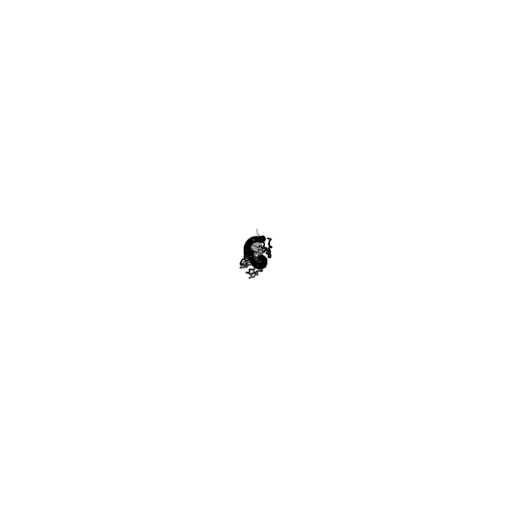03 -5.096 159.276 1.00 89.69 398 GLY A O 1
ATOM 2817 N N . SER A 1 399 ? -82.653 -3.519 157.677 1.00 90.06 399 SER A N 1
ATOM 2818 C CA . SER A 1 399 ? -83.256 -2.484 158.536 1.00 90.06 399 SER A CA 1
ATOM 2819 C C . SER A 1 399 ? -84.656 -2.855 159.024 1.00 90.06 399 SER A C 1
ATOM 2821 O O . SER A 1 399 ? -85.018 -2.535 160.153 1.00 90.06 399 SER A O 1
ATOM 2823 N N . GLN A 1 400 ? -85.428 -3.584 158.216 1.00 93.38 400 GLN A N 1
ATOM 2824 C CA . GLN A 1 400 ? -86.781 -4.003 158.580 1.00 93.38 400 GLN A CA 1
ATOM 2825 C C . GLN A 1 400 ? -86.769 -5.107 159.638 1.00 93.38 400 GLN A C 1
ATOM 2827 O O . GLN A 1 400 ? -87.527 -5.039 160.605 1.00 93.38 400 GLN A O 1
ATOM 2832 N N . LEU A 1 401 ? -85.872 -6.091 159.497 1.00 90.38 401 LEU A N 1
ATOM 2833 C CA . LEU A 1 401 ? -85.691 -7.142 160.502 1.00 90.38 401 LEU A CA 1
ATOM 2834 C C . LEU A 1 401 ? -85.113 -6.571 161.806 1.00 90.38 401 LEU A C 1
ATOM 2836 O O . LEU A 1 401 ? -85.570 -6.926 162.890 1.00 90.38 401 LEU A O 1
ATOM 2840 N N . HIS A 1 402 ? -84.156 -5.644 161.707 1.00 89.06 402 HIS A N 1
ATOM 2841 C CA . HIS A 1 402 ? -83.580 -4.961 162.867 1.00 89.06 402 HIS A CA 1
ATOM 2842 C C . HIS A 1 402 ? -84.614 -4.099 163.606 1.00 89.06 402 HIS A C 1
ATOM 2844 O O . HIS A 1 402 ? -84.703 -4.163 164.833 1.00 89.06 402 HIS A O 1
ATOM 2850 N N . GLY A 1 403 ? -85.464 -3.372 162.872 1.00 89.75 403 GLY A N 1
ATOM 2851 C CA . GLY A 1 403 ? -86.564 -2.592 163.442 1.00 89.75 403 GLY A CA 1
ATOM 2852 C C . GLY A 1 403 ? -87.590 -3.452 164.190 1.00 89.75 403 GLY A C 1
ATOM 2853 O O . GLY A 1 403 ? -88.009 -3.096 165.297 1.00 89.75 403 GLY A O 1
ATOM 2854 N N . LEU A 1 404 ? -87.953 -4.617 163.639 1.00 90.19 404 LEU A N 1
ATOM 2855 C CA . LEU A 1 404 ? -88.814 -5.588 164.323 1.00 90.19 404 LEU A CA 1
ATOM 2856 C C . LEU A 1 404 ? -88.165 -6.092 165.620 1.00 90.19 404 LEU A C 1
ATOM 2858 O O . LEU A 1 404 ? -88.783 -6.026 166.684 1.00 90.19 404 LEU A O 1
ATOM 2862 N N . SER A 1 405 ? -86.910 -6.541 165.551 1.00 88.62 405 SER A N 1
ATOM 2863 C CA . SER A 1 405 ? -86.177 -7.044 166.718 1.00 88.62 405 SER A CA 1
ATOM 2864 C C . SER A 1 405 ? -86.020 -5.975 167.809 1.00 88.62 405 SER A C 1
ATOM 2866 O O . SER A 1 405 ? -86.193 -6.269 168.992 1.00 88.62 405 SER A O 1
ATOM 2868 N N . SER A 1 406 ? -85.768 -4.717 167.433 1.00 89.31 406 SER A N 1
ATOM 2869 C CA . SER A 1 406 ? -85.671 -3.586 168.370 1.00 89.31 406 SER A CA 1
ATOM 2870 C C . SER A 1 406 ? -87.004 -3.281 169.069 1.00 89.31 406 SER A C 1
ATOM 2872 O O . SER A 1 406 ? -87.032 -2.958 170.260 1.00 89.31 406 SER A O 1
ATOM 2874 N N . SER A 1 407 ? -88.126 -3.435 168.357 1.00 90.06 407 SER A N 1
ATOM 2875 C CA . SER A 1 407 ? -89.467 -3.263 168.936 1.00 90.06 407 SER A CA 1
ATOM 2876 C C . SER A 1 407 ? -89.756 -4.322 170.006 1.00 90.06 407 SER A C 1
ATOM 2878 O O . SER A 1 407 ? -90.256 -3.996 171.082 1.00 90.06 407 SER A O 1
ATOM 2880 N N . ILE A 1 408 ? -89.365 -5.578 169.755 1.00 88.12 408 ILE A N 1
ATOM 2881 C CA . ILE A 1 408 ? -89.502 -6.685 170.718 1.00 88.12 408 ILE A CA 1
ATOM 2882 C C . ILE A 1 408 ? -88.674 -6.424 171.983 1.00 88.12 408 ILE A C 1
ATOM 2884 O O . ILE A 1 408 ? -89.175 -6.616 173.091 1.00 88.12 408 ILE A O 1
ATOM 2888 N N . ALA A 1 409 ? -87.432 -5.951 171.836 1.00 87.44 409 ALA A N 1
ATOM 2889 C CA . ALA A 1 409 ? -86.570 -5.630 172.976 1.00 87.44 409 ALA A CA 1
ATOM 2890 C C . ALA A 1 409 ? -87.208 -4.552 173.866 1.00 87.44 409 ALA A C 1
ATOM 2892 O O . ALA A 1 409 ? -87.273 -4.692 175.086 1.00 87.44 409 ALA A O 1
ATOM 2893 N N . THR A 1 410 ? -87.774 -3.516 173.244 1.00 87.44 410 THR A N 1
ATOM 2894 C CA . THR A 1 410 ? -88.451 -2.426 173.957 1.00 87.44 410 THR A CA 1
ATOM 2895 C C . THR A 1 410 ? -89.667 -2.916 174.744 1.00 87.44 410 THR A C 1
ATOM 2897 O O . THR A 1 410 ? -89.837 -2.527 175.897 1.00 87.44 410 THR A O 1
ATOM 2900 N N . TYR A 1 411 ? -90.505 -3.780 174.158 1.00 85.69 411 TYR A N 1
ATOM 2901 C CA . TYR A 1 411 ? -91.699 -4.289 174.843 1.00 85.69 411 TYR A CA 1
ATOM 2902 C C . TYR A 1 411 ? -91.388 -5.181 176.039 1.00 85.69 411 TYR A C 1
ATOM 2904 O O . TYR A 1 411 ? -92.158 -5.197 176.996 1.00 85.69 411 TYR A O 1
ATOM 2912 N N . LEU A 1 412 ? -90.270 -5.904 176.008 1.00 88.12 412 LEU A N 1
ATOM 2913 C CA . LEU A 1 412 ? -89.834 -6.675 177.163 1.00 88.12 412 LEU A CA 1
ATOM 2914 C C . LEU A 1 412 ? -89.283 -5.752 178.263 1.00 88.12 412 LEU A C 1
ATOM 2916 O O . LEU A 1 412 ? -89.571 -5.968 179.435 1.00 88.12 412 LEU A O 1
ATOM 2920 N N . GLY A 1 413 ? -88.554 -4.685 177.945 1.00 84.81 413 GLY A N 1
ATOM 2921 C CA . GLY A 1 413 ? -87.948 -3.841 178.981 1.00 84.81 413 GLY A CA 1
ATOM 2922 C C . GLY A 1 413 ? -86.863 -4.602 179.753 1.00 84.81 413 GLY A C 1
ATOM 2923 O O . GLY A 1 413 ? -86.172 -5.431 179.173 1.00 84.81 413 GLY A O 1
ATOM 2924 N N . GLY A 1 414 ? -86.640 -4.302 181.038 1.00 83.50 414 GLY A N 1
ATOM 2925 C CA . GLY A 1 414 ? -85.653 -5.029 181.861 1.00 83.50 414 GLY A CA 1
ATOM 2926 C C . GLY A 1 414 ? -84.208 -5.010 181.327 1.00 83.50 414 GLY A C 1
ATOM 2927 O O . GLY A 1 414 ? -83.413 -5.870 181.675 1.00 83.50 414 GLY A O 1
ATOM 2928 N N . GLY A 1 415 ? -83.853 -4.076 180.440 1.00 85.81 415 GLY A N 1
ATOM 2929 C CA . GLY A 1 415 ? -82.528 -4.029 179.807 1.00 85.81 415 GLY A CA 1
ATOM 2930 C C . GLY A 1 415 ? -82.360 -4.882 178.539 1.00 85.81 415 GLY A C 1
ATOM 2931 O O . GLY A 1 415 ? -81.232 -5.010 178.067 1.00 85.81 415 GLY A O 1
ATOM 2932 N N . ALA A 1 416 ? -83.436 -5.428 177.956 1.00 88.88 416 ALA A N 1
ATOM 2933 C CA . ALA A 1 416 ? -83.375 -6.099 176.654 1.00 88.88 416 ALA A CA 1
ATOM 2934 C C . ALA A 1 416 ? -82.929 -5.140 175.531 1.00 88.88 416 ALA A C 1
ATOM 2936 O O . ALA A 1 416 ? -83.361 -3.986 175.484 1.00 88.88 416 ALA A O 1
ATOM 2937 N N . THR A 1 417 ? -82.087 -5.611 174.604 1.00 88.94 417 THR A N 1
ATOM 2938 C CA . THR A 1 417 ? -81.515 -4.798 173.508 1.00 88.94 417 THR A CA 1
ATOM 2939 C C . THR A 1 417 ? -81.241 -5.620 172.239 1.00 88.94 417 THR A C 1
ATOM 2941 O O . THR A 1 417 ? -81.269 -6.849 172.262 1.00 88.94 417 THR A O 1
ATOM 2944 N N . VAL A 1 418 ? -80.962 -4.943 171.118 1.00 88.38 418 VAL A N 1
ATOM 2945 C CA . VAL A 1 418 ? -80.469 -5.539 169.860 1.00 88.38 418 VAL A CA 1
ATOM 2946 C C . VAL A 1 418 ? -79.196 -4.817 169.425 1.00 88.38 418 VAL A C 1
ATOM 2948 O O . VAL A 1 418 ? -79.163 -3.589 169.429 1.00 88.38 418 VAL A O 1
ATOM 2951 N N . SER A 1 419 ? -78.158 -5.561 169.035 1.00 87.25 419 SER A N 1
ATOM 2952 C CA . SER A 1 419 ? -76.908 -4.990 168.515 1.00 87.25 419 SER A CA 1
ATOM 2953 C C . SER A 1 419 ? -77.029 -4.529 167.056 1.00 87.25 419 SER A C 1
ATOM 2955 O O . SER A 1 419 ? -77.906 -4.973 166.314 1.00 87.25 419 SER A O 1
ATOM 2957 N N . ASP A 1 420 ? -76.080 -3.718 166.582 1.00 82.62 420 ASP A N 1
ATOM 2958 C CA . ASP A 1 420 ? -75.987 -3.319 165.163 1.00 82.62 420 ASP A CA 1
ATOM 2959 C C . ASP A 1 420 ? -75.734 -4.504 164.209 1.00 82.62 420 ASP A C 1
ATOM 2961 O O . ASP A 1 420 ? -75.983 -4.415 163.009 1.00 82.62 420 ASP A O 1
ATOM 2965 N N . SER A 1 421 ? -75.285 -5.648 164.737 1.00 80.69 421 SER A N 1
ATOM 2966 C CA . SER A 1 421 ? -75.179 -6.915 164.001 1.00 80.69 421 SER A CA 1
ATOM 2967 C C . SER A 1 421 ? -76.477 -7.737 163.997 1.00 80.69 421 SER A C 1
ATOM 2969 O O . SER A 1 421 ? -76.489 -8.853 163.480 1.00 80.69 421 SER A O 1
ATOM 2971 N N . GLY A 1 422 ? -77.566 -7.203 164.558 1.00 83.50 422 GLY A N 1
ATOM 2972 C CA . GLY A 1 422 ? -78.878 -7.848 164.617 1.00 83.50 422 GLY A CA 1
ATOM 2973 C C . GLY A 1 422 ? -79.015 -8.925 165.697 1.00 83.50 422 GLY A C 1
ATOM 2974 O O . GLY A 1 422 ? -79.982 -9.683 165.665 1.00 83.50 422 GLY A O 1
ATOM 2975 N N . VAL A 1 423 ? -78.076 -9.018 166.647 1.00 86.62 423 VAL A N 1
ATOM 2976 C CA . VAL A 1 423 ? -78.122 -10.010 167.735 1.00 86.62 423 VAL A CA 1
ATOM 2977 C C . VAL A 1 423 ? -79.005 -9.489 168.868 1.00 86.62 423 VAL A C 1
ATOM 2979 O O . VAL A 1 423 ? -78.790 -8.386 169.363 1.00 86.62 423 VAL A O 1
ATOM 2982 N N . PHE A 1 424 ? -79.990 -10.286 169.283 1.00 88.75 424 PHE A N 1
ATOM 2983 C CA . PHE A 1 424 ? -80.946 -9.947 170.341 1.00 88.75 424 PHE A CA 1
ATOM 2984 C C . PHE A 1 424 ? -80.453 -10.401 171.725 1.00 88.75 424 PHE A C 1
ATOM 2986 O O . PHE A 1 424 ? -80.027 -11.545 171.878 1.00 88.75 424 PHE A O 1
ATOM 2993 N N . SER A 1 425 ? -80.568 -9.538 172.738 1.00 88.19 425 SER A N 1
ATOM 2994 C CA . SER A 1 425 ? -80.270 -9.831 174.147 1.00 88.19 425 SER A CA 1
ATOM 2995 C C . SER A 1 425 ? -81.509 -9.587 175.016 1.00 88.19 425 SER A C 1
ATOM 2997 O O . SER A 1 425 ? -82.127 -8.527 174.927 1.00 88.19 425 SER A O 1
ATOM 2999 N N . GLY A 1 426 ? -81.892 -10.575 175.834 1.00 85.50 426 GLY A N 1
ATOM 3000 C CA . GLY A 1 426 ? -83.152 -10.588 176.594 1.00 85.50 426 GLY A CA 1
ATOM 3001 C C . GLY A 1 426 ? -83.198 -9.673 177.832 1.00 85.50 426 GLY A C 1
ATOM 3002 O O . GLY A 1 426 ? -82.175 -9.097 178.200 1.00 85.50 426 GLY A O 1
ATOM 3003 N N . PRO A 1 427 ? -84.385 -9.529 178.460 1.00 87.94 427 PRO A N 1
ATOM 3004 C CA . PRO A 1 427 ? -84.593 -8.686 179.638 1.00 87.94 427 PRO A CA 1
ATOM 3005 C C . PRO A 1 427 ? -84.069 -9.348 180.918 1.00 87.94 427 PRO A C 1
ATOM 3007 O O . PRO A 1 427 ? -83.921 -10.565 180.965 1.00 87.94 427 PRO A O 1
ATOM 3010 N N . THR A 1 428 ? -83.910 -8.555 181.976 1.00 86.31 428 THR A N 1
ATOM 3011 C CA . THR A 1 428 ? -83.719 -8.976 183.368 1.00 86.31 428 THR A CA 1
ATOM 3012 C C . THR A 1 428 ? -84.630 -8.145 184.280 1.00 86.31 428 THR A C 1
ATOM 3014 O O . THR A 1 428 ? -84.589 -6.915 184.268 1.00 86.31 428 THR A O 1
ATOM 3017 N N . TYR A 1 429 ? -85.456 -8.807 185.086 1.00 85.31 429 TYR A N 1
ATOM 3018 C CA . TYR A 1 429 ? -86.368 -8.188 186.051 1.00 85.31 429 TYR A CA 1
ATOM 3019 C C . TYR A 1 429 ? -85.972 -8.594 187.471 1.00 85.31 429 TYR A C 1
ATOM 3021 O O . TYR A 1 429 ? -85.866 -9.786 187.747 1.00 85.31 429 TYR A O 1
ATOM 3029 N N . ASN A 1 430 ? -85.783 -7.628 188.372 1.00 83.56 430 ASN A N 1
ATOM 3030 C CA . ASN A 1 430 ? -85.422 -7.894 189.766 1.00 83.56 430 ASN A CA 1
ATOM 3031 C C . ASN A 1 430 ? -86.664 -7.830 190.667 1.00 83.56 430 ASN A C 1
ATOM 3033 O O . ASN A 1 430 ? -87.304 -6.779 190.736 1.00 83.56 430 ASN A O 1
ATOM 3037 N N . ILE A 1 431 ? -86.997 -8.933 191.344 1.00 74.81 431 ILE A N 1
ATOM 3038 C CA . ILE A 1 431 ? -88.112 -9.020 192.299 1.00 74.81 431 ILE A CA 1
ATOM 3039 C C . ILE A 1 431 ? -87.559 -9.541 193.623 1.00 74.81 431 ILE A C 1
ATOM 3041 O O . ILE A 1 431 ? -87.033 -10.652 193.686 1.00 74.81 431 ILE A O 1
ATOM 3045 N N . ASP A 1 432 ? -87.654 -8.710 194.661 1.00 75.25 432 ASP A N 1
ATOM 3046 C CA . ASP A 1 432 ? -87.167 -9.003 196.015 1.00 75.25 432 ASP A CA 1
ATOM 3047 C C . ASP A 1 432 ? -85.704 -9.497 196.054 1.00 75.25 432 ASP A C 1
ATOM 3049 O O . ASP A 1 432 ? -85.347 -10.474 196.708 1.00 75.25 432 ASP A O 1
ATOM 3053 N N . GLY A 1 433 ? -84.837 -8.843 195.273 1.00 73.25 433 GLY A N 1
ATOM 3054 C CA . GLY A 1 433 ? -83.400 -9.116 195.256 1.00 73.25 433 GLY A CA 1
ATOM 3055 C C . GLY A 1 433 ? -82.940 -10.258 194.340 1.00 73.25 433 GLY A C 1
ATOM 3056 O O . GLY A 1 433 ? -81.732 -10.470 194.254 1.00 73.25 433 GLY A O 1
ATOM 3057 N N . ASN A 1 434 ? -83.837 -10.942 193.614 1.00 75.81 434 ASN A N 1
ATOM 3058 C CA . ASN A 1 434 ? -83.491 -11.995 192.643 1.00 75.81 434 ASN A CA 1
ATOM 3059 C C . ASN A 1 434 ? -83.816 -11.584 191.195 1.00 75.81 434 ASN A C 1
ATOM 3061 O O . ASN A 1 434 ? -84.866 -10.996 190.935 1.00 75.81 434 ASN A O 1
ATOM 3065 N N . ASP A 1 435 ? -82.931 -11.932 190.257 1.00 85.75 435 ASP A N 1
ATOM 3066 C CA . ASP A 1 435 ? -83.039 -11.577 188.836 1.00 85.75 435 ASP A CA 1
ATOM 3067 C C . ASP A 1 435 ? -83.726 -12.670 187.998 1.00 85.75 435 ASP A C 1
ATOM 3069 O O . ASP A 1 435 ? -83.362 -13.846 188.057 1.00 85.75 435 ASP A O 1
ATOM 3073 N N . TYR A 1 436 ? -84.667 -12.265 187.140 1.00 80.19 436 TYR A N 1
ATOM 3074 C CA . TYR A 1 436 ? -85.427 -13.140 186.244 1.00 80.19 436 TYR A CA 1
ATOM 3075 C C . TYR A 1 436 ? -85.340 -12.663 184.798 1.00 80.19 436 TYR A C 1
ATOM 3077 O O . TYR A 1 436 ? -85.667 -11.521 184.491 1.00 80.19 436 TYR A O 1
ATOM 3085 N N . THR A 1 437 ? -84.948 -13.545 183.879 1.00 85.94 437 THR A N 1
ATOM 3086 C CA . THR A 1 437 ? -84.626 -13.164 182.491 1.00 85.94 437 THR A CA 1
ATOM 3087 C C . THR A 1 437 ? -85.759 -13.365 181.479 1.00 85.94 437 THR A C 1
ATOM 3089 O O . THR A 1 437 ? -85.569 -13.292 180.265 1.00 85.94 437 THR A O 1
ATOM 3092 N N . ASN A 1 438 ? -86.971 -13.642 181.964 1.00 82.38 438 ASN A N 1
ATOM 3093 C CA . ASN A 1 438 ? -88.185 -13.684 181.156 1.00 82.38 438 ASN A CA 1
ATOM 3094 C C . ASN A 1 438 ? -89.394 -13.233 181.985 1.00 82.38 438 ASN A C 1
ATOM 3096 O O . ASN A 1 438 ? -89.406 -13.355 183.209 1.00 82.38 438 ASN A O 1
ATOM 3100 N N . VAL A 1 439 ? -90.413 -12.719 181.294 1.00 85.38 439 VAL A N 1
ATOM 3101 C CA . VAL A 1 439 ? -91.597 -12.107 181.921 1.00 85.38 439 VAL A CA 1
ATOM 3102 C C . VAL A 1 439 ? -92.374 -13.109 182.775 1.00 85.38 439 VAL A C 1
ATOM 3104 O O . VAL A 1 439 ? -92.829 -12.755 183.858 1.00 85.38 439 VAL A O 1
ATOM 3107 N N . GLY A 1 440 ? -92.509 -14.355 182.304 1.00 83.38 440 GLY A N 1
ATOM 3108 C CA . GLY A 1 440 ? -93.279 -15.389 182.999 1.00 83.38 440 GLY A CA 1
ATOM 3109 C C . GLY A 1 440 ? -92.729 -15.661 184.397 1.00 83.38 440 GLY A C 1
ATOM 3110 O O . GLY A 1 440 ? -93.462 -15.571 185.376 1.00 83.38 440 GLY A O 1
ATOM 3111 N N . ALA A 1 441 ? -91.417 -15.877 184.496 1.00 83.31 441 ALA A N 1
ATOM 3112 C CA . ALA A 1 441 ? -90.762 -16.132 185.774 1.00 83.31 441 ALA A CA 1
ATOM 3113 C C . ALA A 1 441 ? -90.819 -14.927 186.737 1.00 83.31 441 ALA A C 1
ATOM 3115 O O . ALA A 1 441 ? -90.950 -15.111 187.944 1.00 83.31 441 ALA A O 1
ATOM 3116 N N . ALA A 1 442 ? -90.765 -13.695 186.218 1.00 83.25 442 ALA A N 1
ATOM 3117 C CA . ALA A 1 442 ? -90.841 -12.488 187.043 1.00 83.25 442 ALA A CA 1
ATOM 3118 C C . ALA A 1 442 ? -92.236 -12.264 187.666 1.00 83.25 442 ALA A C 1
ATOM 3120 O O . ALA A 1 442 ? -92.335 -11.807 188.804 1.00 83.25 442 ALA A O 1
ATOM 3121 N N . LEU A 1 443 ? -93.318 -12.592 186.951 1.00 81.88 443 LEU A N 1
ATOM 3122 C CA . LEU A 1 443 ? -94.690 -12.453 187.460 1.00 81.88 443 LEU A CA 1
ATOM 3123 C C . LEU A 1 443 ? -95.025 -13.495 188.537 1.00 81.88 443 LEU A C 1
ATOM 3125 O O . LEU A 1 443 ? -95.664 -13.152 189.534 1.00 81.88 443 LEU A O 1
ATOM 3129 N N . ASP A 1 444 ? -94.552 -14.734 188.372 1.00 81.81 444 ASP A N 1
ATOM 3130 C CA . ASP A 1 444 ? -94.730 -15.801 189.369 1.00 81.81 444 ASP A CA 1
ATOM 3131 C C . ASP A 1 444 ? -94.095 -15.427 190.721 1.00 81.81 444 ASP A C 1
ATOM 3133 O O . ASP A 1 444 ? -94.680 -15.665 191.784 1.00 81.81 444 ASP A O 1
ATOM 3137 N N . ALA A 1 445 ? -92.929 -14.771 190.689 1.00 80.75 445 ALA A N 1
ATOM 3138 C CA . ALA A 1 445 ? -92.245 -14.293 191.888 1.00 80.75 445 ALA A CA 1
ATOM 3139 C C . ALA A 1 445 ? -93.066 -13.240 192.667 1.00 80.75 445 ALA A C 1
ATOM 3141 O O . ALA A 1 445 ? -93.150 -13.313 193.892 1.00 80.75 445 ALA A O 1
ATOM 3142 N N . ILE A 1 446 ? -93.736 -12.302 191.982 1.00 75.75 446 ILE A N 1
ATOM 3143 C CA . ILE A 1 446 ? -94.584 -11.271 192.617 1.00 75.75 446 ILE A CA 1
ATOM 3144 C C . ILE A 1 446 ? -95.805 -11.891 193.312 1.00 75.75 446 ILE A C 1
ATOM 3146 O O . ILE A 1 446 ? -96.154 -11.492 194.423 1.00 75.75 446 ILE A O 1
ATOM 3150 N N . ASN A 1 447 ? -96.458 -12.869 192.676 1.00 78.69 447 ASN A N 1
ATOM 3151 C CA . ASN A 1 447 ? -97.689 -13.483 193.186 1.00 78.69 447 ASN A CA 1
ATOM 3152 C C . ASN A 1 447 ? -97.499 -14.154 194.560 1.00 78.69 447 ASN A C 1
ATOM 3154 O O . ASN A 1 447 ? -98.402 -14.142 195.393 1.00 78.69 447 ASN A O 1
ATOM 3158 N N . THR A 1 448 ? -96.308 -14.696 194.814 1.00 71.62 448 THR A N 1
ATOM 3159 C CA . THR A 1 448 ? -95.987 -15.380 196.075 1.00 71.62 448 THR A CA 1
ATOM 3160 C C . THR A 1 448 ? -95.832 -14.390 197.239 1.00 71.62 448 THR A C 1
ATOM 3162 O O . THR A 1 448 ? -96.352 -14.629 198.324 1.00 71.62 448 THR A O 1
ATOM 3165 N N . SER A 1 449 ? -95.214 -13.227 196.999 1.00 66.12 449 SER A N 1
ATOM 3166 C CA . SER A 1 449 ? -94.943 -12.190 198.013 1.00 66.12 449 SER A CA 1
ATOM 3167 C C . SER A 1 449 ? -96.204 -11.585 198.658 1.00 66.12 449 SER A C 1
ATOM 3169 O O . SER A 1 449 ? -96.152 -11.128 199.800 1.00 66.12 449 SER A O 1
ATOM 3171 N N . LEU A 1 450 ? -97.340 -11.571 197.954 1.00 68.44 450 LEU A N 1
ATOM 3172 C CA . LEU A 1 450 ? -98.568 -10.923 198.428 1.00 68.44 450 LEU A CA 1
ATOM 3173 C C . LEU A 1 450 ? -99.383 -11.802 199.395 1.00 68.44 450 LEU A C 1
ATOM 3175 O O . LEU A 1 450 ? -100.155 -11.281 200.202 1.00 68.44 450 LEU A O 1
ATOM 3179 N N . SER A 1 451 ? -99.226 -13.127 199.326 1.00 65.19 451 SER A N 1
ATOM 3180 C CA . SER A 1 451 ? -100.091 -14.074 200.041 1.00 65.19 451 SER A CA 1
ATOM 3181 C C . SER A 1 451 ? -99.761 -14.210 201.535 1.00 65.19 451 SER A C 1
ATOM 3183 O O . SER A 1 451 ? -100.641 -14.566 202.317 1.00 65.19 451 SER A O 1
ATOM 3185 N N . ASP A 1 452 ? -98.539 -13.869 201.947 1.00 63.03 452 ASP A N 1
ATOM 3186 C CA . ASP A 1 452 ? -98.056 -14.075 203.320 1.00 63.03 452 ASP A CA 1
ATOM 3187 C C . ASP A 1 452 ? -98.419 -12.921 204.289 1.00 63.03 452 ASP A C 1
ATOM 3189 O O . ASP A 1 452 ? -98.337 -13.078 205.503 1.00 63.03 452 ASP A O 1
ATOM 3193 N N . SER A 1 453 ? -98.882 -11.762 203.795 1.00 60.44 453 SER A N 1
ATOM 3194 C CA . SER A 1 453 ? -99.036 -10.529 204.601 1.00 60.44 453 SER A CA 1
ATOM 3195 C C . SER A 1 453 ? -100.392 -10.336 205.316 1.00 60.44 453 SER A C 1
ATOM 3197 O O . SER A 1 453 ? -100.512 -9.410 206.120 1.00 60.44 453 SER A O 1
ATOM 3199 N N . LEU A 1 454 ? -101.437 -11.128 205.034 1.00 61.16 454 LEU A N 1
ATOM 3200 C CA . LEU A 1 454 ? -102.827 -10.823 205.451 1.00 61.16 454 LEU A CA 1
ATOM 3201 C C . LEU A 1 454 ? -103.385 -11.672 206.621 1.00 61.16 454 LEU A C 1
ATOM 3203 O O . LEU A 1 454 ? -104.508 -11.423 207.057 1.00 61.16 454 LEU A O 1
ATOM 3207 N N . GLY A 1 455 ? -102.643 -12.652 207.149 1.00 60.53 455 GLY A N 1
ATOM 3208 C CA . GLY A 1 455 ? -103.165 -13.649 208.105 1.00 60.53 455 GLY A CA 1
ATOM 3209 C C . GLY A 1 455 ? -103.293 -13.242 209.588 1.00 60.53 455 GLY A C 1
ATOM 3210 O O . GLY A 1 455 ? -104.106 -13.833 210.291 1.00 60.53 455 GLY A O 1
ATOM 3211 N N . ASP A 1 456 ? -102.558 -12.238 210.080 1.00 60.16 456 ASP A N 1
ATOM 3212 C CA . ASP A 1 456 ? -102.270 -12.095 211.528 1.00 60.16 456 ASP A CA 1
ATOM 3213 C C . ASP A 1 456 ? -103.107 -11.056 212.327 1.00 60.16 456 ASP A C 1
ATOM 3215 O O . ASP A 1 456 ? -102.864 -10.855 213.516 1.00 60.16 456 ASP A O 1
ATOM 3219 N N . ALA A 1 457 ? -104.102 -10.368 211.744 1.00 59.78 457 ALA A N 1
ATOM 3220 C CA . ALA A 1 457 ? -104.545 -9.078 212.312 1.00 59.78 457 ALA A CA 1
ATOM 3221 C C . ALA A 1 457 ? -105.774 -9.010 213.278 1.00 59.78 457 ALA A C 1
ATOM 3223 O O . ALA A 1 457 ? -105.793 -8.063 214.064 1.00 59.78 457 ALA A O 1
ATOM 3224 N N . LEU A 1 458 ? -106.816 -9.877 213.290 1.00 56.31 458 LEU A N 1
ATOM 3225 C CA . LEU A 1 458 ? -108.076 -9.607 214.065 1.00 56.31 458 LEU A CA 1
ATOM 3226 C C . LEU A 1 458 ? -108.861 -10.854 214.586 1.00 56.31 458 LEU A C 1
ATOM 3228 O O . LEU A 1 458 ? -109.006 -11.832 213.858 1.00 56.31 458 LEU A O 1
ATOM 3232 N N . LEU A 1 459 ? -109.452 -10.788 215.806 1.00 60.78 459 LEU A N 1
ATOM 3233 C CA . LEU A 1 459 ? -110.350 -11.806 216.431 1.00 60.78 459 LEU A CA 1
ATOM 3234 C C . LEU A 1 459 ? -111.685 -11.200 216.967 1.00 60.78 459 LEU A C 1
ATOM 3236 O O . LEU A 1 459 ? -111.764 -10.012 217.270 1.00 60.78 459 LEU A O 1
ATOM 3240 N N . TRP A 1 460 ? -112.749 -12.015 217.091 1.00 61.75 460 TRP A N 1
ATOM 3241 C CA . TRP A 1 460 ? -114.167 -11.611 217.294 1.00 61.75 460 TRP A CA 1
ATOM 3242 C C . TRP A 1 460 ? -114.732 -11.893 218.713 1.00 61.75 460 TRP A C 1
ATOM 3244 O O . TRP A 1 460 ? -114.666 -13.039 219.158 1.00 61.75 460 TRP A O 1
ATOM 3254 N N . ASP A 1 461 ? -115.344 -10.902 219.400 1.00 60.66 461 ASP A N 1
ATOM 3255 C CA . ASP A 1 461 ? -116.001 -11.043 220.730 1.00 60.66 461 ASP A CA 1
ATOM 3256 C C . ASP A 1 461 ? -117.545 -11.097 220.645 1.00 60.66 461 ASP A C 1
ATOM 3258 O O . ASP A 1 461 ? -118.212 -10.213 220.102 1.00 60.66 461 ASP A O 1
ATOM 3262 N N . SER A 1 462 ? -118.125 -12.145 221.242 1.00 60.34 462 SER A N 1
ATOM 3263 C CA . SER A 1 462 ? -119.554 -12.486 221.185 1.00 60.34 462 SER A CA 1
ATOM 3264 C C . SER A 1 462 ? -120.449 -11.814 222.240 1.00 60.34 462 SER A C 1
ATOM 3266 O O . SER A 1 462 ? -121.669 -11.911 222.121 1.00 60.34 462 SER A O 1
ATOM 3268 N N . THR A 1 463 ? -119.902 -11.103 223.235 1.00 58.03 463 THR A N 1
ATOM 3269 C CA . THR A 1 463 ? -120.712 -10.407 224.264 1.00 58.03 463 THR A CA 1
ATOM 3270 C C . THR A 1 463 ? -121.033 -8.944 223.935 1.00 58.03 463 THR A C 1
ATOM 3272 O O . THR A 1 463 ? -122.000 -8.401 224.467 1.00 58.03 463 THR A O 1
ATOM 3275 N N . THR A 1 464 ? -120.295 -8.331 223.000 1.00 57.84 464 THR A N 1
ATOM 3276 C CA . THR A 1 464 ? -120.557 -6.975 222.467 1.00 57.84 464 THR A CA 1
ATOM 3277 C C . THR A 1 464 ? -120.729 -6.914 220.946 1.00 57.84 464 THR A C 1
ATOM 3279 O O . THR A 1 464 ? -121.088 -5.860 220.425 1.00 57.84 464 THR A O 1
ATOM 3282 N N . ALA A 1 465 ? -120.516 -8.024 220.228 1.00 54.78 465 ALA A N 1
ATOM 3283 C CA . ALA A 1 465 ? -120.542 -8.073 218.764 1.00 54.78 465 ALA A CA 1
ATOM 3284 C C . ALA A 1 465 ? -119.632 -7.007 218.112 1.00 54.78 465 ALA A C 1
ATOM 3286 O O . ALA A 1 465 ? -120.047 -6.278 217.212 1.00 54.78 465 ALA A O 1
ATOM 3287 N N . HIS A 1 466 ? -118.379 -6.932 218.567 1.00 59.44 466 HIS A N 1
ATOM 3288 C CA . HIS A 1 466 ? -117.303 -6.156 217.949 1.00 59.44 466 HIS A CA 1
ATOM 3289 C C . HIS A 1 466 ? -116.029 -7.013 217.824 1.00 59.44 466 HIS A C 1
ATOM 3291 O O . HIS A 1 466 ? -115.717 -7.815 218.706 1.00 59.44 466 HIS A O 1
ATOM 3297 N N . LEU A 1 467 ? -115.279 -6.820 216.725 1.00 59.50 467 LEU A N 1
ATOM 3298 C CA . LEU A 1 467 ? -113.876 -7.240 216.633 1.00 59.50 467 LEU A CA 1
ATOM 3299 C C . LEU A 1 467 ? -113.100 -6.434 217.669 1.00 59.50 467 LEU A C 1
ATOM 3301 O O . LEU A 1 467 ? -113.009 -5.208 217.569 1.00 59.50 467 LEU A O 1
ATOM 3305 N N . VAL A 1 468 ? -112.578 -7.124 218.673 1.00 56.31 468 VAL A N 1
ATOM 3306 C CA . VAL A 1 468 ? -111.696 -6.515 219.660 1.00 56.31 468 VAL A CA 1
ATOM 3307 C C . VAL A 1 468 ? -110.254 -6.720 219.213 1.00 56.31 468 VAL A C 1
ATOM 3309 O O . VAL A 1 468 ? -109.911 -7.791 218.702 1.00 56.31 468 VAL A O 1
ATOM 3312 N N . PRO A 1 469 ? -109.384 -5.713 219.395 1.00 57.75 469 PRO A N 1
ATOM 3313 C CA . PRO A 1 469 ? -107.953 -5.915 219.258 1.00 57.75 469 PRO A CA 1
ATOM 3314 C C . PRO A 1 469 ? -107.554 -7.073 220.168 1.00 57.75 469 PRO A C 1
ATOM 3316 O O . PRO A 1 469 ? -107.976 -7.117 221.325 1.00 57.75 469 PRO A O 1
ATOM 3319 N N . ASN A 1 470 ? -106.757 -8.010 219.660 1.00 60.06 470 ASN A N 1
ATOM 3320 C CA . ASN A 1 470 ? -106.193 -9.054 220.501 1.00 60.06 470 ASN A CA 1
ATOM 3321 C C . ASN A 1 470 ? -105.234 -8.384 221.510 1.00 60.06 470 ASN A C 1
ATOM 3323 O O . ASN A 1 470 ? -104.071 -8.147 221.199 1.00 60.06 470 ASN A O 1
ATOM 3327 N N . THR A 1 471 ? -105.725 -7.989 222.696 1.00 60.69 471 THR A N 1
ATOM 3328 C CA . THR A 1 471 ? -104.953 -7.266 223.729 1.00 60.69 471 THR A CA 1
ATOM 3329 C C . THR A 1 471 ? -104.117 -8.193 224.605 1.00 60.69 471 THR A C 1
ATOM 3331 O O . THR A 1 471 ? -103.971 -7.967 225.806 1.00 60.69 471 THR A O 1
ATOM 3334 N N . VAL A 1 472 ? -103.520 -9.220 224.015 1.00 47.50 472 VAL A N 1
ATOM 3335 C CA . VAL A 1 472 ? -102.415 -9.927 224.656 1.00 47.50 472 VAL A CA 1
ATOM 3336 C C . VAL A 1 472 ? -101.124 -9.386 224.048 1.00 47.50 472 VAL A C 1
ATOM 3338 O O . VAL A 1 472 ? -100.607 -9.910 223.071 1.00 47.50 472 VAL A O 1
ATOM 3341 N N . LEU A 1 473 ? -100.596 -8.316 224.653 1.00 58.12 473 LEU A N 1
ATOM 3342 C CA . LEU A 1 473 ? -99.139 -8.211 224.819 1.00 58.12 473 LEU A CA 1
ATOM 3343 C C . LEU A 1 473 ? -98.715 -9.467 225.598 1.00 58.12 473 LEU A C 1
ATOM 3345 O O . LEU A 1 473 ? -99.423 -9.789 226.561 1.00 58.12 473 LEU A O 1
ATOM 3349 N N . PRO A 1 474 ? -97.607 -10.169 225.283 1.00 50.88 474 PRO A N 1
ATOM 3350 C CA . PRO A 1 474 ? -96.247 -9.599 225.313 1.00 50.88 474 PRO A CA 1
ATOM 3351 C C . PRO A 1 474 ? -95.272 -10.397 224.383 1.00 50.88 474 PRO A C 1
ATOM 3353 O O . PRO A 1 474 ? -95.740 -10.999 223.425 1.00 50.88 474 PRO A O 1
ATOM 3356 N N . PRO A 1 475 ? -93.986 -10.622 224.720 1.00 50.84 475 PRO A N 1
ATOM 3357 C CA . PRO A 1 475 ? -92.850 -9.718 224.935 1.00 50.84 475 PRO A CA 1
ATOM 3358 C C . PRO A 1 475 ? -91.676 -9.982 223.953 1.00 50.84 475 PRO A C 1
ATOM 3360 O O . PRO A 1 475 ? -91.590 -11.054 223.364 1.00 50.84 475 PRO A O 1
ATOM 3363 N N . ALA A 1 476 ? -90.711 -9.050 223.991 1.00 42.94 476 ALA A N 1
ATOM 3364 C CA . ALA A 1 476 ? -89.309 -9.139 223.541 1.00 42.94 476 ALA A CA 1
ATOM 3365 C C . ALA A 1 476 ? -89.033 -9.123 222.030 1.00 42.94 476 ALA A C 1
ATOM 3367 O O . ALA A 1 476 ? -89.470 -10.043 221.310 1.00 42.94 476 ALA A O 1
#